Protein AF-0000000073425374 (afdb_homodimer)

Foldseek 3Di:
DPPPFDPQQDFDDQPDDDDDDDDPPDDDDALDDQADPVGFGADAPPNDDPRSLCSRCLVSQFEEEEEEEQEPPSLVLQAQAQVQCQVAPAPNHAYEYEYEYQCPVSRDDDDHDPNYYYDYDYDDPDPDPLVVLQCPLVVLLVCLSVPVSHPGFKYKYAYSNKGFDHHDHCSQEAAKEFEAAPVPQPHDPVPPLAFPDPQALLHDHDPDADGQTDPRIIMYTSVSSSVLSVQLSVRSVSCVVVVHAGPVGSSSSNRSSCSVVPTSHYYYCLAEDEPVDDDDVSRPHRTMYD/DPPPFDPQQDFDDQDDDDDDDDDPPDDDPALDDQADPVGFGADAPPNDDPRSLCRRCLVSQFEEEEEEEQEDPSLVLQAQAQVQCQVAEAPNHAYEYEYEYQCPVSRDDDDHDPNYYYDYDYDDPDPDPLVVLQCPLVVLLVCLSVPVSHPGFKYKYAYSNKGFDHHDHCSQEAAKEFEAAPVPQPHDPVPPLAFPDPQALLHDHDPDADGQTDPRIIMYTSVSSSVLSVQLSVRSVSCVVVVHAGPVGSSSSNRSSCSVVPTSHYYYCLAEDEPVDDDDVSRPHRTMYD

Radius of gyration: 24.98 Å; Cα contacts (8 Å, |Δi|>4): 1187; chains: 2; bounding box: 55×75×57 Å

Nearest PDB structures (foldseek):
  5m79-assembly1_A  TM=9.878E-01  e=2.358E-41  Homo sapiens
  5bxc-assembly1_A  TM=9.876E-01  e=9.201E-41  Homo sapiens
  2rj6-assembly1_A  TM=9.704E-01  e=1.959E-41  Homo sapiens
  2riz-assembly1_A  TM=9.776E-01  e=4.956E-41  Homo sapiens
  3i0h-assembly1_A-2  TM=9.818E-01  e=2.298E-39  Homo sapiens

Solvent-accessible surface area (backbone atoms only — not comparable to full-atom values): 31166 Å² total; per-residue (Å²): 130,87,75,80,56,72,71,83,75,70,87,52,75,34,67,94,61,85,52,82,62,66,54,43,65,51,68,66,92,50,58,48,43,53,58,34,53,78,55,20,35,33,46,51,86,84,51,51,37,70,67,57,42,47,50,56,48,58,77,59,69,54,28,37,28,36,38,30,63,29,50,74,80,41,31,73,28,45,55,60,24,50,55,24,32,72,71,21,47,42,77,94,40,32,32,39,38,39,37,33,18,57,49,71,84,62,53,73,91,68,94,64,60,82,66,41,48,78,44,78,42,83,42,79,78,58,95,42,72,71,52,48,58,63,35,49,37,45,55,50,22,49,44,31,75,71,48,44,40,79,69,27,55,26,33,35,40,40,48,33,74,29,33,43,70,32,74,41,54,74,84,63,68,31,52,30,24,38,23,33,22,62,91,47,56,87,56,62,66,89,70,51,77,60,20,71,55,79,85,39,74,27,40,48,56,90,73,45,65,53,77,53,50,34,72,48,36,35,27,15,23,34,71,48,39,31,54,50,24,43,51,37,32,53,38,51,50,52,18,47,76,69,74,42,75,54,84,47,44,51,36,18,30,49,45,37,47,39,68,37,50,63,49,51,25,35,33,35,38,31,63,36,34,60,61,89,49,84,79,54,83,72,54,81,56,62,22,24,27,80,129,84,75,81,57,73,71,82,75,70,87,56,73,36,68,94,60,84,54,83,60,67,54,44,65,50,67,68,92,50,59,47,43,51,58,35,53,80,55,19,37,33,44,50,86,84,50,52,37,70,67,55,42,46,48,59,48,58,77,58,69,53,27,36,29,37,38,30,62,30,51,74,80,41,30,74,28,46,53,60,24,51,57,25,31,73,71,22,46,41,76,95,41,30,34,40,40,38,37,33,17,56,49,70,85,62,53,71,91,70,95,64,59,83,66,40,47,77,45,77,42,82,41,79,77,59,96,42,71,71,52,49,58,64,36,48,37,46,53,51,23,49,45,31,75,73,48,44,39,80,66,29,55,28,33,36,39,40,48,33,75,29,33,43,70,34,75,40,54,73,85,65,67,30,52,30,22,38,25,34,21,62,90,46,55,87,56,61,65,88,73,51,78,60,21,69,54,77,85,40,72,25,40,48,59,89,71,45,65,53,77,55,50,34,71,50,38,35,26,14,23,34,70,48,36,30,55,50,25,43,51,38,31,54,40,52,50,53,18,48,76,69,73,42,76,54,85,46,42,53,34,18,28,50,45,36,48,39,67,34,50,64,48,51,24,36,32,35,38,31,61,36,33,60,61,90,50,84,80,52,85,72,54,81,56,62,22,24,27,78

Structure (mmCIF, N/CA/C/O backbone):
data_AF-0000000073425374-model_v1
#
loop_
_entity.id
_entity.type
_entity.pdbx_description
1 polymer 'Globoside alpha-1,3-N-acetylgalactosaminyltransferase 1 isoform X2'
#
loop_
_atom_site.group_PDB
_atom_site.id
_atom_site.type_symbol
_atom_site.label_atom_id
_atom_site.label_alt_id
_atom_site.label_comp_id
_atom_site.label_asym_id
_atom_site.label_entity_id
_atom_site.label_seq_id
_atom_site.pdbx_PDB_ins_code
_atom_site.Cartn_x
_atom_site.Cartn_y
_atom_site.Cartn_z
_atom_site.occupancy
_atom_site.B_iso_or_equiv
_atom_site.auth_seq_id
_atom_site.auth_comp_id
_atom_site.auth_asym_id
_atom_site.auth_atom_id
_atom_site.pdbx_PDB_model_num
ATOM 1 N N . MET A 1 1 ? 5.234 -0.217 -25.969 1 27.92 1 MET A N 1
ATOM 2 C CA . MET A 1 1 ? 3.922 0.383 -26.203 1 27.92 1 MET A CA 1
ATOM 3 C C . MET A 1 1 ? 3.18 0.584 -24.891 1 27.92 1 MET A C 1
ATOM 5 O O . MET A 1 1 ? 3.109 -0.33 -24.062 1 27.92 1 MET A O 1
ATOM 9 N N . GLN A 1 2 ? 2.975 1.784 -24.516 1 36.81 2 GLN A N 1
ATOM 10 C CA . GLN A 1 2 ? 2.275 2.176 -23.297 1 36.81 2 GLN A CA 1
ATOM 11 C C . GLN A 1 2 ? 0.836 1.665 -23.297 1 36.81 2 GLN A C 1
ATOM 13 O O . GLN A 1 2 ? 0.041 2.041 -24.156 1 36.81 2 GLN A O 1
ATOM 18 N N . LEU A 1 3 ? 0.591 0.395 -22.812 1 41.5 3 LEU A N 1
ATOM 19 C CA . LEU A 1 3 ? -0.744 -0.193 -22.797 1 41.5 3 LEU A CA 1
ATOM 20 C C . LEU A 1 3 ? -1.733 0.719 -22.078 1 41.5 3 LEU A C 1
ATOM 22 O O . LEU A 1 3 ? -1.382 1.37 -21.094 1 41.5 3 LEU A O 1
ATOM 26 N N . GLN A 1 4 ? -2.641 1.246 -22.75 1 43.94 4 GLN A N 1
ATOM 27 C CA . GLN A 1 4 ? -3.74 1.979 -22.141 1 43.94 4 GLN A CA 1
ATOM 28 C C . GLN A 1 4 ? -4.547 1.077 -21.203 1 43.94 4 GLN A C 1
ATOM 30 O O . GLN A 1 4 ? -5.094 0.061 -21.641 1 43.94 4 GLN A O 1
ATOM 35 N N . TYR A 1 5 ? -4.219 1.059 -19.984 1 43.03 5 TYR A N 1
ATOM 36 C CA . TYR A 1 5 ? -4.922 0.247 -19 1 43.03 5 TYR A CA 1
ATOM 37 C C . TYR A 1 5 ? -6.238 0.899 -18.594 1 43.03 5 TYR A C 1
ATOM 39 O O . TYR A 1 5 ? -6.41 2.109 -18.75 1 43.03 5 TYR A O 1
ATOM 47 N N . LYS A 1 6 ? -7.238 0.134 -18.281 1 46.06 6 LYS A N 1
ATOM 48 C CA . LYS A 1 6 ? -8.484 0.626 -17.703 1 46.06 6 LYS A CA 1
ATOM 49 C C . LYS A 1 6 ? -8.219 1.54 -16.516 1 46.06 6 LYS A C 1
ATOM 51 O O . LYS A 1 6 ? -7.27 1.314 -15.758 1 46.06 6 LYS A O 1
ATOM 56 N N . GLY A 1 7 ? -8.328 2.805 -16.75 1 43.22 7 GLY A N 1
ATOM 57 C CA . GLY A 1 7 ? -8.156 3.783 -15.688 1 43.22 7 GLY A CA 1
ATOM 58 C C . GLY A 1 7 ? -8.508 3.242 -14.312 1 43.22 7 GLY A C 1
ATOM 59 O O . GLY A 1 7 ? -9.188 2.219 -14.195 1 43.22 7 GLY A O 1
ATOM 60 N N . GLU A 1 8 ? -7.836 3.598 -13.289 1 49.31 8 GLU A N 1
ATOM 61 C CA . GLU A 1 8 ? -8.141 3.256 -11.906 1 49.31 8 GLU A CA 1
ATOM 62 C C . GLU A 1 8 ? -9.578 3.617 -11.555 1 49.31 8 GLU A C 1
ATOM 64 O O . GLU A 1 8 ? -10.07 4.68 -11.938 1 49.31 8 GLU A O 1
ATOM 69 N N . LYS A 1 9 ? -10.383 2.627 -11.125 1 53.59 9 LYS A N 1
ATOM 70 C CA . LYS A 1 9 ? -11.742 2.906 -10.664 1 53.59 9 LYS A CA 1
ATOM 71 C C . LYS A 1 9 ? -11.719 3.773 -9.406 1 53.59 9 LYS A C 1
ATOM 73 O O . LYS A 1 9 ? -10.961 3.51 -8.477 1 53.59 9 LYS A O 1
ATOM 78 N N . PRO A 1 10 ? -12.492 4.832 -9.531 1 49.34 10 PRO A N 1
ATOM 79 C CA . PRO A 1 10 ? -12.5 5.738 -8.383 1 49.34 10 PRO A CA 1
ATOM 80 C C . PRO A 1 10 ? -12.992 5.062 -7.102 1 49.34 10 PRO A C 1
ATOM 82 O O . PRO A 1 10 ? -13.789 4.125 -7.164 1 49.34 10 PRO A O 1
ATOM 85 N N . PHE A 1 11 ? -12.352 5.352 -5.996 1 48.72 11 PHE A N 1
ATOM 86 C CA . PHE A 1 11 ? -12.789 4.887 -4.684 1 48.72 11 PHE A CA 1
ATOM 87 C C . PHE A 1 11 ? -14.258 5.219 -4.449 1 48.72 11 PHE A C 1
ATOM 89 O O . PHE A 1 11 ? -14.695 6.34 -4.719 1 48.72 11 PHE A O 1
ATOM 96 N N . GLN A 1 12 ? -15.141 4.273 -4.402 1 51.75 12 GLN A N 1
ATOM 97 C CA . GLN A 1 12 ? -16.516 4.5 -3.98 1 51.75 12 GLN A CA 1
ATOM 98 C C . GLN A 1 12 ? -16.641 4.457 -2.461 1 51.75 12 GLN A C 1
ATOM 100 O O . GLN A 1 12 ? -15.922 3.719 -1.793 1 51.75 12 GLN A O 1
ATOM 105 N N . PRO A 1 13 ? -17.375 5.434 -1.878 1 52.19 13 PRO A N 1
ATOM 106 C CA . PRO A 1 13 ? -17.547 5.523 -0.426 1 52.19 13 PRO A CA 1
ATOM 107 C C . PRO A 1 13 ? -17.969 4.195 0.202 1 52.19 13 PRO A C 1
ATOM 109 O O . PRO A 1 13 ? -18.766 3.457 -0.379 1 52.19 13 PRO A O 1
ATOM 112 N N . VAL A 1 14 ? -17.125 3.713 1.145 1 55.47 14 VAL A N 1
ATOM 113 C CA . VAL A 1 14 ? -17.391 2.514 1.931 1 55.47 14 VAL A CA 1
ATOM 114 C C . VAL A 1 14 ? -18.688 2.703 2.715 1 55.47 14 VAL A C 1
ATOM 116 O O . VAL A 1 14 ? -18.922 3.762 3.303 1 55.47 14 VAL A O 1
ATOM 119 N N . THR A 1 15 ? -19.734 1.859 2.408 1 55.59 15 THR A N 1
ATOM 120 C CA . THR A 1 15 ? -20.875 1.778 3.305 1 55.59 15 THR A CA 1
ATOM 121 C C . THR A 1 15 ? -20.422 1.58 4.746 1 55.59 15 THR A C 1
ATOM 123 O O . THR A 1 15 ? -19.281 1.175 4.996 1 55.59 15 THR A O 1
ATOM 126 N N . ARG A 1 16 ? -21.328 1.812 5.672 1 64.19 16 ARG A N 1
ATOM 127 C CA . ARG A 1 16 ? -21.156 1.684 7.113 1 64.19 16 ARG A CA 1
ATOM 128 C C . ARG A 1 16 ? -20.672 0.284 7.484 1 64.19 16 ARG A C 1
ATOM 130 O O . ARG A 1 16 ? -21.297 -0.711 7.109 1 64.19 16 ARG A O 1
ATOM 137 N N . SER A 1 17 ? -19.359 0.148 7.754 1 65.31 17 SER A N 1
ATOM 138 C CA . SER A 1 17 ? -18.859 -1.144 8.211 1 65.31 17 SER A CA 1
ATOM 139 C C . SER A 1 17 ? -18.609 -1.141 9.719 1 65.31 17 SER A C 1
ATOM 141 O O . SER A 1 17 ? -18.016 -0.207 10.25 1 65.31 17 SER A O 1
ATOM 143 N N . LEU A 1 18 ? -19.359 -2.088 10.328 1 81.69 18 LEU A N 1
ATOM 144 C CA . LEU A 1 18 ? -19.141 -2.268 11.758 1 81.69 18 LEU A CA 1
ATOM 145 C C . LEU A 1 18 ? -18 -3.264 12.008 1 81.69 18 LEU A C 1
ATOM 147 O O . LEU A 1 18 ? -18.094 -4.426 11.609 1 81.69 18 LEU A O 1
ATOM 151 N N . TYR A 1 19 ? -16.844 -2.834 12.203 1 87.81 19 TYR A N 1
ATOM 152 C CA . TYR A 1 19 ? -15.719 -3.662 12.602 1 87.81 19 TYR A CA 1
ATOM 153 C C . TYR A 1 19 ? -15.125 -3.182 13.922 1 87.81 19 TYR A C 1
ATOM 155 O O . TYR A 1 19 ? -15.391 -2.057 14.359 1 87.81 19 TYR A O 1
ATOM 163 N N . PRO A 1 20 ? -14.453 -4.129 14.602 1 91.75 20 PRO A N 1
ATOM 164 C CA . PRO A 1 20 ? -13.859 -3.705 15.867 1 91.75 20 PRO A CA 1
ATOM 165 C C . PRO A 1 20 ? -12.875 -2.549 15.703 1 91.75 20 PRO A C 1
ATOM 167 O O . PRO A 1 20 ? -12.141 -2.492 14.711 1 91.75 20 PRO A O 1
ATOM 170 N N . GLN A 1 21 ? -12.875 -1.656 16.625 1 93.88 21 GLN A N 1
ATOM 171 C CA . GLN A 1 21 ? -11.922 -0.554 16.625 1 93.88 21 GLN A CA 1
ATOM 172 C C . GLN A 1 21 ? -10.492 -1.069 16.719 1 93.88 21 GLN A C 1
ATOM 174 O O . GLN A 1 21 ? -10.164 -1.855 17.609 1 93.88 21 GLN A O 1
ATOM 179 N N . PRO A 1 22 ? -9.672 -0.69 15.781 1 94.19 22 PRO A N 1
ATOM 180 C CA . PRO A 1 22 ? -8.25 -1.021 15.953 1 94.19 22 PRO A CA 1
ATOM 181 C C . PRO A 1 22 ? -7.617 -0.289 17.141 1 94.19 22 PRO A C 1
ATOM 183 O O . PRO A 1 22 ? -7.934 0.877 17.391 1 94.19 22 PRO A O 1
ATOM 186 N N . LYS A 1 23 ? -6.82 -0.979 17.859 1 94.12 23 LYS A N 1
ATOM 187 C CA . LYS A 1 23 ? -6.145 -0.433 19.031 1 94.12 23 LYS A CA 1
ATOM 188 C C . LYS A 1 23 ? -4.641 -0.338 18.812 1 94.12 23 LYS A C 1
ATOM 190 O O . LYS A 1 23 ? -3.953 -1.358 18.734 1 94.12 23 LYS A O 1
ATOM 195 N N . LEU A 1 24 ? -4.137 0.83 18.812 1 95.69 24 LEU A N 1
ATOM 196 C CA . LEU A 1 24 ? -2.742 1.08 18.469 1 95.69 24 LEU A CA 1
ATOM 197 C C . LEU A 1 24 ? -1.809 0.429 19.484 1 95.69 24 LEU A C 1
ATOM 199 O O . LEU A 1 24 ? -0.749 -0.084 19.125 1 95.69 24 LEU A O 1
ATOM 203 N N . LEU A 1 25 ? -2.23 0.333 20.703 1 93.88 25 LEU A N 1
ATOM 204 C CA . LEU A 1 25 ? -1.334 -0.086 21.781 1 93.88 25 LEU A CA 1
ATOM 205 C C . LEU A 1 25 ? -1.557 -1.553 22.141 1 93.88 25 LEU A C 1
ATOM 207 O O . LEU A 1 25 ? -0.907 -2.084 23.031 1 93.88 25 LEU A O 1
ATOM 211 N N . GLU A 1 26 ? -2.449 -2.127 21.531 1 84.19 26 GLU A N 1
ATOM 212 C CA . GLU A 1 26 ? -2.701 -3.533 21.828 1 84.19 26 GLU A CA 1
ATOM 213 C C . GLU A 1 26 ? -1.72 -4.441 21.094 1 84.19 26 GLU A C 1
ATOM 215 O O . GLU A 1 26 ? -1.504 -4.281 19.891 1 84.19 26 GLU A O 1
ATOM 220 N N . GLN A 1 27 ? -1.112 -5.191 21.938 1 70.88 27 GLN A N 1
ATOM 221 C CA . GLN A 1 27 ? -0.15 -6.152 21.422 1 70.88 27 GLN A CA 1
ATOM 222 C C . GLN A 1 27 ? -0.844 -7.441 20.984 1 70.88 27 GLN A C 1
ATOM 224 O O . GLN A 1 27 ? -1.687 -7.977 21.703 1 70.88 27 GLN A O 1
ATOM 229 N N . ARG A 1 28 ? -0.836 -7.578 19.75 1 66.88 28 ARG A N 1
ATOM 230 C CA . ARG A 1 28 ? -1.318 -8.891 19.328 1 66.88 28 ARG A CA 1
ATOM 231 C C . ARG A 1 28 ? -0.157 -9.836 19.047 1 66.88 28 ARG A C 1
ATOM 233 O O . ARG A 1 28 ? 0.792 -9.484 18.359 1 66.88 28 ARG A O 1
ATOM 240 N N . PRO A 1 29 ? -0.111 -10.875 19.906 1 67.19 29 PRO A N 1
ATOM 241 C CA . PRO A 1 29 ? 0.931 -11.836 19.547 1 67.19 29 PRO A CA 1
ATOM 242 C C . PRO A 1 29 ? 0.841 -12.281 18.078 1 67.19 29 PRO A C 1
ATOM 244 O O . PRO A 1 29 ? -0.24 -12.641 17.609 1 67.19 29 PRO A O 1
ATOM 247 N N . ALA A 1 30 ? 1.817 -11.789 17.344 1 72.81 30 ALA A N 1
ATOM 248 C CA . ALA A 1 30 ? 1.811 -12.258 15.961 1 72.81 30 ALA A CA 1
ATOM 249 C C . ALA A 1 30 ? 2.865 -13.336 15.734 1 72.81 30 ALA A C 1
ATOM 251 O O . ALA A 1 30 ? 4.012 -13.188 16.156 1 72.81 30 ALA A O 1
ATOM 252 N N . GLU A 1 31 ? 2.369 -14.469 15.266 1 82.81 31 GLU A N 1
ATOM 253 C CA . GLU A 1 31 ? 3.279 -15.57 14.977 1 82.81 31 GLU A CA 1
ATOM 254 C C . GLU A 1 31 ? 4.086 -15.305 13.703 1 82.81 31 GLU A C 1
ATOM 256 O O . GLU A 1 31 ? 5.188 -15.828 13.547 1 82.81 31 GLU A O 1
ATOM 261 N N . LEU A 1 32 ? 3.547 -14.562 12.891 1 92.38 32 LEU A N 1
ATOM 262 C CA . LEU A 1 32 ? 4.211 -14.211 11.641 1 92.38 32 LEU A CA 1
ATOM 263 C C . LEU A 1 32 ? 4.477 -12.711 11.562 1 92.38 32 LEU A C 1
ATOM 265 O O . LEU A 1 32 ? 3.691 -11.914 12.078 1 92.38 32 LEU A O 1
ATOM 269 N N . LEU A 1 33 ? 5.609 -12.391 11.016 1 93.38 33 LEU A N 1
ATOM 270 C CA . LEU A 1 33 ? 5.879 -10.992 10.68 1 93.38 33 LEU A CA 1
ATOM 271 C C . LEU A 1 33 ? 4.734 -10.398 9.867 1 93.38 33 LEU A C 1
ATOM 273 O O . LEU A 1 33 ? 4.234 -11.031 8.938 1 93.38 33 LEU A O 1
ATOM 277 N N . ALA A 1 34 ? 4.234 -9.195 10.219 1 93.31 34 ALA A N 1
ATOM 278 C CA . ALA A 1 34 ? 3.062 -8.625 9.562 1 93.31 34 ALA A CA 1
ATOM 279 C C . ALA A 1 34 ? 3.465 -7.574 8.539 1 93.31 34 ALA A C 1
ATOM 281 O O . ALA A 1 34 ? 2.666 -7.199 7.676 1 93.31 34 ALA A O 1
ATOM 282 N N . LEU A 1 35 ? 4.656 -7.07 8.656 1 95.38 35 LEU A N 1
ATOM 283 C CA . LEU A 1 35 ? 5.094 -5.941 7.844 1 95.38 35 LEU A CA 1
ATOM 284 C C . LEU A 1 35 ? 6.527 -6.145 7.363 1 95.38 35 LEU A C 1
ATOM 286 O O . LEU A 1 35 ? 7.395 -6.539 8.141 1 95.38 35 LEU A O 1
ATOM 290 N N . THR A 1 36 ? 6.766 -5.949 6.102 1 96.88 36 THR A N 1
ATOM 291 C CA . THR A 1 36 ? 8.109 -6.035 5.551 1 96.88 36 THR A CA 1
ATOM 292 C C . THR A 1 36 ? 8.922 -4.785 5.887 1 96.88 36 THR A C 1
ATOM 294 O O . THR A 1 36 ? 8.352 -3.748 6.23 1 96.88 36 THR A O 1
ATOM 297 N N . PRO A 1 37 ? 10.211 -4.867 5.715 1 95.62 37 PRO A N 1
ATOM 298 C CA . PRO A 1 37 ? 11.039 -3.684 5.969 1 95.62 37 PRO A CA 1
ATOM 299 C C . PRO A 1 37 ? 10.789 -2.561 4.965 1 95.62 37 PRO A C 1
ATOM 301 O O . PRO A 1 37 ? 11.211 -1.424 5.184 1 95.62 37 PRO A O 1
ATOM 304 N N . TRP A 1 38 ? 10.125 -2.84 3.854 1 97 38 TRP A N 1
ATOM 305 C CA . TRP A 1 38 ? 9.773 -1.799 2.893 1 97 38 TRP A CA 1
ATOM 306 C C . TRP A 1 38 ? 8.297 -1.427 3.002 1 97 38 TRP A C 1
ATOM 308 O O . TRP A 1 38 ? 7.746 -0.792 2.104 1 97 38 TRP A O 1
ATOM 318 N N . LEU A 1 39 ? 7.598 -1.887 4.027 1 97.62 39 LEU A N 1
ATOM 319 C CA . LEU A 1 39 ? 6.273 -1.457 4.469 1 97.62 39 LEU A CA 1
ATOM 320 C C . LEU A 1 39 ? 5.184 -2.066 3.59 1 97.62 39 LEU A C 1
ATOM 322 O O . LEU A 1 39 ? 4.113 -1.48 3.432 1 97.62 39 LEU A O 1
ATOM 326 N N . ALA A 1 40 ? 5.449 -3.203 2.977 1 98.06 40 ALA A N 1
ATOM 327 C CA . ALA A 1 40 ? 4.402 -4.027 2.381 1 98.06 40 ALA A CA 1
ATOM 328 C C . ALA A 1 40 ? 3.799 -4.98 3.41 1 98.06 40 ALA A C 1
ATOM 330 O O . ALA A 1 40 ? 4.527 -5.609 4.184 1 98.06 40 ALA A O 1
ATOM 331 N N . PRO A 1 41 ? 2.514 -5.078 3.484 1 98.06 41 PRO A N 1
ATOM 332 C CA . PRO A 1 41 ? 1.917 -6.047 4.406 1 98.06 41 PRO A CA 1
ATOM 333 C C . PRO A 1 41 ? 2.248 -7.492 4.035 1 98.06 41 PRO A C 1
ATOM 335 O O . PRO A 1 41 ? 2.377 -7.816 2.854 1 98.06 41 PRO A O 1
ATOM 338 N N . ILE A 1 42 ? 2.453 -8.25 5.027 1 97.69 42 ILE A N 1
ATOM 339 C CA . ILE A 1 42 ? 2.459 -9.703 4.883 1 97.69 42 ILE A CA 1
ATOM 340 C C . ILE A 1 42 ? 1.097 -10.266 5.277 1 97.69 42 ILE A C 1
ATOM 342 O O . ILE A 1 42 ? 0.703 -10.188 6.445 1 97.69 42 ILE A O 1
ATOM 346 N N . VAL A 1 43 ? 0.407 -10.836 4.367 1 98.19 43 VAL A N 1
ATOM 347 C CA . VAL A 1 43 ? -0.985 -11.242 4.535 1 98.19 43 VAL A CA 1
ATOM 348 C C . VAL A 1 43 ? -1.047 -12.664 5.094 1 98.19 43 VAL A C 1
ATOM 350 O O . VAL A 1 43 ? -0.494 -13.594 4.504 1 98.19 43 VAL A O 1
ATOM 353 N N . SER A 1 44 ? -1.636 -12.828 6.211 1 96.69 44 SER A N 1
ATOM 354 C CA . SER A 1 44 ? -1.91 -14.109 6.859 1 96.69 44 SER A CA 1
ATOM 355 C C . SER A 1 44 ? -3.18 -14.039 7.703 1 96.69 44 SER A C 1
ATOM 357 O O . SER A 1 44 ? -3.74 -12.961 7.906 1 96.69 44 SER A O 1
ATOM 359 N N . GLU A 1 45 ? -3.678 -15.18 8.094 1 95.94 45 GLU A N 1
ATOM 360 C CA . GLU A 1 45 ? -4.875 -15.227 8.93 1 95.94 45 GLU A CA 1
ATOM 361 C C . GLU A 1 45 ? -4.711 -14.367 10.18 1 95.94 45 GLU A C 1
ATOM 363 O O . GLU A 1 45 ? -3.709 -14.477 10.891 1 95.94 45 GLU A O 1
ATOM 368 N N . GLY A 1 46 ? -5.66 -13.477 10.367 1 92.69 46 GLY A N 1
ATOM 369 C CA . GLY A 1 46 ? -5.66 -12.656 11.57 1 92.69 46 GLY A CA 1
ATOM 370 C C . GLY A 1 46 ? -5.086 -11.273 11.352 1 92.69 46 GLY A C 1
ATOM 371 O O . GLY A 1 46 ? -5.145 -10.422 12.242 1 92.69 46 GLY A O 1
ATOM 372 N N . THR A 1 47 ? -4.547 -11.023 10.156 1 94.62 47 THR A N 1
ATOM 373 C CA . THR A 1 47 ? -3.891 -9.742 9.93 1 94.62 47 THR A CA 1
ATOM 374 C C . THR A 1 47 ? -4.859 -8.734 9.305 1 94.62 47 THR A C 1
ATOM 376 O O . THR A 1 47 ? -4.516 -7.566 9.117 1 94.62 47 THR A O 1
ATOM 379 N N . PHE A 1 48 ? -6.035 -9.156 8.953 1 96 48 PHE A N 1
ATOM 380 C CA . PHE A 1 48 ? -7 -8.289 8.289 1 96 48 PHE A CA 1
ATOM 381 C C . PHE A 1 48 ? -8.422 -8.625 8.727 1 96 48 PHE A C 1
ATOM 383 O O . PHE A 1 48 ? -8.648 -9.641 9.383 1 96 48 PHE A O 1
ATOM 390 N N . ASN A 1 49 ? -9.32 -7.734 8.461 1 95.56 49 ASN A N 1
ATOM 391 C CA . ASN A 1 49 ? -10.75 -7.969 8.656 1 95.56 49 ASN A CA 1
ATOM 392 C C . ASN A 1 49 ? -11.453 -8.258 7.332 1 95.56 49 ASN A C 1
ATOM 394 O O . ASN A 1 49 ? -11.633 -7.359 6.512 1 95.56 49 ASN A O 1
ATOM 398 N N . PRO A 1 50 ? -11.844 -9.508 7.133 1 94.25 50 PRO A N 1
ATOM 399 C CA . PRO A 1 50 ? -12.406 -9.883 5.832 1 94.25 50 PRO A CA 1
ATOM 400 C C . PRO A 1 50 ? -13.672 -9.102 5.492 1 94.25 50 PRO A C 1
ATOM 402 O O . PRO A 1 50 ? -13.891 -8.75 4.328 1 94.25 50 PRO A O 1
ATOM 405 N N . GLU A 1 51 ? -14.5 -8.812 6.461 1 91.81 51 GLU A N 1
ATOM 406 C CA . GLU A 1 51 ? -15.727 -8.07 6.215 1 91.81 51 GLU A CA 1
ATOM 407 C C . GLU A 1 51 ? -15.438 -6.641 5.785 1 91.81 51 GLU A C 1
ATOM 409 O O . GLU A 1 51 ? -16.078 -6.121 4.863 1 91.81 51 GLU A O 1
ATOM 414 N N . LEU A 1 52 ? -14.516 -6.07 6.508 1 93.94 52 LEU A N 1
ATOM 415 C CA . LEU A 1 52 ? -14.117 -4.711 6.164 1 93.94 52 LEU A CA 1
ATOM 416 C C . LEU A 1 52 ? -13.586 -4.645 4.738 1 93.94 52 LEU A C 1
ATOM 418 O O . LEU A 1 52 ? -13.977 -3.764 3.963 1 93.94 52 LEU A O 1
ATOM 422 N N . LEU A 1 53 ? -12.711 -5.586 4.383 1 95.5 53 LEU A N 1
ATOM 423 C CA . LEU A 1 53 ? -12.117 -5.602 3.049 1 95.5 53 LEU A CA 1
ATOM 424 C C . LEU A 1 53 ? -13.188 -5.844 1.988 1 95.5 53 LEU A C 1
ATOM 426 O O . LEU A 1 53 ? -13.141 -5.25 0.907 1 95.5 53 LEU A O 1
ATOM 430 N N . HIS A 1 54 ? -14.102 -6.711 2.32 1 91.25 54 HIS A N 1
ATOM 431 C CA . HIS A 1 54 ? -15.203 -6.922 1.396 1 91.25 54 HIS A CA 1
ATOM 432 C C . HIS A 1 54 ? -15.977 -5.629 1.15 1 91.25 54 HIS A C 1
ATOM 434 O O . HIS A 1 54 ? -16.297 -5.301 0.006 1 91.25 54 HIS A O 1
ATOM 440 N N . HIS A 1 55 ? -16.172 -4.875 2.18 1 89.31 55 HIS A N 1
ATOM 441 C CA . HIS A 1 55 ? -16.906 -3.619 2.082 1 89.31 55 HIS A CA 1
ATOM 442 C C . HIS A 1 55 ? -16.125 -2.592 1.262 1 89.31 55 HIS A C 1
ATOM 444 O O . HIS A 1 55 ? -16.719 -1.793 0.537 1 89.31 55 HIS A O 1
ATOM 450 N N . ILE A 1 56 ? -14.898 -2.633 1.382 1 92.06 56 ILE A N 1
ATOM 451 C CA . ILE A 1 56 ? -14.039 -1.67 0.7 1 92.06 56 ILE A CA 1
ATOM 452 C C . ILE A 1 56 ? -13.969 -2.006 -0.788 1 92.06 56 ILE A C 1
ATOM 454 O O . ILE A 1 56 ? -14.062 -1.115 -1.637 1 92.06 56 ILE A O 1
ATOM 458 N N . TYR A 1 57 ? -13.93 -3.268 -1.151 1 93.5 57 TYR A N 1
ATOM 459 C CA . TYR A 1 57 ? -13.562 -3.635 -2.516 1 93.5 57 TYR A CA 1
ATOM 460 C C . TYR A 1 57 ? -14.797 -3.984 -3.334 1 93.5 57 TYR A C 1
ATOM 462 O O . TYR A 1 57 ? -14.781 -3.893 -4.562 1 93.5 57 TYR A O 1
ATOM 470 N N . GLN A 1 58 ? -15.828 -4.402 -2.717 1 89.62 58 GLN A N 1
ATOM 471 C CA . GLN A 1 58 ? -17 -4.879 -3.43 1 89.62 58 GLN A CA 1
ATOM 472 C C . GLN A 1 58 ? -17.562 -3.797 -4.352 1 89.62 58 GLN A C 1
ATOM 474 O O . GLN A 1 58 ? -17.875 -4.066 -5.512 1 89.62 58 GLN A O 1
ATOM 479 N N . PRO A 1 59 ? -17.594 -2.512 -3.881 1 88.19 59 PRO A N 1
ATOM 480 C CA . PRO A 1 59 ? -18.172 -1.475 -4.734 1 88.19 59 PRO A CA 1
ATOM 481 C C . PRO A 1 59 ? -17.328 -1.185 -5.973 1 88.19 59 PRO A C 1
ATOM 483 O O . PRO A 1 59 ? -17.812 -0.54 -6.91 1 88.19 59 PRO A O 1
ATOM 486 N N . LEU A 1 60 ? -16.125 -1.628 -6.012 1 91.06 60 LEU A N 1
ATOM 487 C CA . LEU A 1 60 ? -15.219 -1.321 -7.113 1 91.06 60 LEU A CA 1
ATOM 488 C C . LEU A 1 60 ? -15.516 -2.205 -8.32 1 91.06 60 LEU A C 1
ATOM 490 O O . LEU A 1 60 ? -15.023 -1.942 -9.422 1 91.06 60 LEU A O 1
ATOM 494 N N . ASN A 1 61 ? -16.312 -3.25 -8.156 1 91.94 61 ASN A N 1
ATOM 495 C CA . ASN A 1 61 ? -16.703 -4.137 -9.25 1 91.94 61 ASN A CA 1
ATOM 496 C C . ASN A 1 61 ? -15.492 -4.602 -10.055 1 91.94 61 ASN A C 1
ATOM 498 O O . ASN A 1 61 ? -15.484 -4.488 -11.281 1 91.94 61 ASN A O 1
ATOM 502 N N . LEU A 1 62 ? -14.547 -5.102 -9.367 1 96.38 62 LEU A N 1
ATOM 503 C CA . LEU A 1 62 ? -13.281 -5.516 -9.961 1 96.38 62 LEU A CA 1
ATOM 504 C C . LEU A 1 62 ? -13.438 -6.828 -10.719 1 96.38 62 LEU A C 1
ATOM 506 O O . LEU A 1 62 ? -14.305 -7.641 -10.391 1 96.38 62 LEU A O 1
ATOM 510 N N . THR A 1 63 ? -12.688 -7.012 -11.75 1 98.38 63 THR A N 1
ATOM 511 C CA . THR A 1 63 ? -12.516 -8.281 -12.438 1 98.38 63 THR A CA 1
ATOM 512 C C . THR A 1 63 ? -11.117 -8.836 -12.211 1 98.38 63 THR A C 1
ATOM 514 O O . THR A 1 63 ? -10.117 -8.156 -12.477 1 98.38 63 THR A O 1
ATOM 517 N N . ILE A 1 64 ? -11.062 -10.039 -11.742 1 98.75 64 ILE A N 1
ATOM 518 C CA . ILE A 1 64 ? -9.789 -10.672 -11.422 1 98.75 64 ILE A CA 1
ATOM 519 C C . ILE A 1 64 ? -9.484 -11.773 -12.438 1 98.75 64 ILE A C 1
ATOM 521 O O . ILE A 1 64 ? -10.32 -12.656 -12.664 1 98.75 64 ILE A O 1
ATOM 525 N N . GLY A 1 65 ? -8.352 -11.68 -13.07 1 98.88 65 GLY A N 1
ATOM 526 C CA . GLY A 1 65 ? -7.891 -12.742 -13.953 1 98.88 65 GLY A CA 1
ATOM 527 C C . GLY A 1 65 ? -7.09 -13.805 -13.227 1 98.88 65 GLY A C 1
ATOM 528 O O . GLY A 1 65 ? -6.387 -13.508 -12.258 1 98.88 65 GLY A O 1
ATOM 529 N N . VAL A 1 66 ? -7.168 -15.016 -13.672 1 98.88 66 VAL A N 1
ATOM 530 C CA . VAL A 1 66 ? -6.348 -16.125 -13.203 1 98.88 66 VAL A CA 1
ATOM 531 C C . VAL A 1 66 ? -5.734 -16.859 -14.391 1 98.88 66 VAL A C 1
ATOM 533 O O . VAL A 1 66 ? -6.445 -17.266 -15.312 1 98.88 66 VAL A O 1
ATOM 536 N N . THR A 1 67 ? -4.438 -17 -14.375 1 98.5 67 THR A N 1
ATOM 537 C CA . THR A 1 67 ? -3.775 -17.797 -15.406 1 98.5 67 THR A CA 1
ATOM 538 C C . THR A 1 67 ? -3.264 -19.109 -14.828 1 98.5 67 THR A C 1
ATOM 540 O O . THR A 1 67 ? -2.705 -19.141 -13.727 1 98.5 67 THR A O 1
ATOM 543 N N . VAL A 1 68 ? -3.467 -20.172 -15.547 1 97.75 68 VAL A N 1
ATOM 544 C CA . VAL A 1 68 ? -2.867 -21.469 -15.234 1 97.75 68 VAL A CA 1
ATOM 545 C C . VAL A 1 68 ? -2.41 -22.156 -16.516 1 97.75 68 VAL A C 1
ATOM 547 O O . VAL A 1 68 ? -2.959 -21.906 -17.594 1 97.75 68 VAL A O 1
ATOM 550 N N . PHE A 1 69 ? -1.38 -23 -16.344 1 96.25 69 PHE A N 1
ATOM 551 C CA . PHE A 1 69 ? -0.858 -23.781 -17.453 1 96.25 69 PHE A CA 1
ATOM 552 C C . PHE A 1 69 ? -1.224 -25.25 -17.297 1 96.25 69 PHE A C 1
ATOM 554 O O . PHE A 1 69 ? -0.781 -25.906 -16.344 1 96.25 69 PHE A O 1
ATOM 561 N N . ALA A 1 70 ? -2.074 -25.719 -18.156 1 95.25 70 ALA A N 1
ATOM 562 C CA . ALA A 1 70 ? -2.48 -27.125 -18.188 1 95.25 70 ALA A CA 1
ATOM 563 C C . ALA A 1 70 ? -1.961 -27.812 -19.453 1 95.25 70 ALA A C 1
ATOM 565 O O . ALA A 1 70 ? -2.709 -28 -20.406 1 95.25 70 ALA A O 1
ATOM 566 N N . VAL A 1 71 ? -0.766 -28.219 -19.422 1 92.06 71 VAL A N 1
ATOM 567 C CA . VAL A 1 71 ? -0.115 -28.828 -20.562 1 92.06 71 VAL A CA 1
ATOM 568 C C . VAL A 1 71 ? 0.08 -30.312 -20.328 1 92.06 71 VAL A C 1
ATOM 570 O O . VAL A 1 71 ? 0.556 -30.719 -19.266 1 92.06 71 VAL A O 1
ATOM 573 N N . GLY A 1 72 ? -0.238 -31.109 -21.297 1 89.75 72 GLY A N 1
ATOM 574 C CA . GLY A 1 72 ? -0.104 -32.562 -21.156 1 89.75 72 GLY A CA 1
ATOM 575 C C . GLY A 1 72 ? -0.898 -33.125 -20 1 89.75 72 GLY A C 1
ATOM 576 O O . GLY A 1 72 ? -2.102 -32.875 -19.891 1 89.75 72 GLY A O 1
ATOM 577 N N . LYS A 1 73 ? -0.196 -33.812 -19.156 1 91.38 73 LYS A N 1
ATOM 578 C CA . LYS A 1 73 ? -0.853 -34.531 -18.047 1 91.38 73 LYS A CA 1
ATOM 579 C C . LYS A 1 73 ? -1.464 -33.531 -17.062 1 91.38 73 LYS A C 1
ATOM 581 O O . LYS A 1 73 ? -2.305 -33.906 -16.234 1 91.38 73 LYS A O 1
ATOM 586 N N . TYR A 1 74 ? -1.139 -32.344 -17.141 1 94 74 TYR A N 1
ATOM 587 C CA . TYR A 1 74 ? -1.601 -31.344 -16.172 1 94 74 TYR A CA 1
ATOM 588 C C . TYR A 1 74 ? -3.051 -30.953 -16.438 1 94 74 TYR A C 1
ATOM 590 O O . TYR A 1 74 ? -3.688 -30.312 -15.602 1 94 74 TYR A O 1
ATOM 598 N N . THR A 1 75 ? -3.576 -31.359 -17.578 1 95.44 75 THR A N 1
ATOM 599 C CA . THR A 1 75 ? -4.98 -31.094 -17.875 1 95.44 75 THR A CA 1
ATOM 600 C C . THR A 1 75 ? -5.879 -31.75 -16.812 1 95.44 75 THR A C 1
ATOM 602 O O . THR A 1 75 ? -6.98 -31.266 -16.547 1 95.44 75 THR A O 1
ATOM 605 N N . ARG A 1 76 ? -5.387 -32.812 -16.234 1 96.81 76 ARG A N 1
ATOM 606 C CA . ARG A 1 76 ? -6.188 -33.562 -15.266 1 96.81 76 ARG A CA 1
ATOM 607 C C . ARG A 1 76 ? -6.453 -32.719 -14.023 1 96.81 76 ARG A C 1
ATOM 609 O O . ARG A 1 76 ? -7.387 -33 -13.266 1 96.81 76 ARG A O 1
ATOM 616 N N . PHE A 1 77 ? -5.652 -31.688 -13.781 1 98 77 PHE A N 1
ATOM 617 C CA . PHE A 1 77 ? -5.746 -30.891 -12.555 1 98 77 PHE A CA 1
ATOM 618 C C . PHE A 1 77 ? -6.715 -29.734 -12.734 1 98 77 PHE A C 1
ATOM 620 O O . PHE A 1 77 ? -7.047 -29.031 -11.773 1 98 77 PHE A O 1
ATOM 627 N N . VAL A 1 78 ? -7.184 -29.516 -13.93 1 98.44 78 VAL A N 1
ATOM 628 C CA . VAL A 1 78 ? -7.996 -28.344 -14.234 1 98.44 78 VAL A CA 1
ATOM 629 C C . VAL A 1 78 ? -9.32 -28.422 -13.469 1 98.44 78 VAL A C 1
ATOM 631 O O . VAL A 1 78 ? -9.758 -27.438 -12.867 1 98.44 78 VAL A O 1
ATOM 634 N N . GLN A 1 79 ? -9.938 -29.547 -13.492 1 98.5 79 GLN A N 1
ATOM 635 C CA . GLN A 1 79 ? -11.25 -29.672 -12.867 1 98.5 79 GLN A CA 1
ATOM 636 C C . GLN A 1 79 ? -11.18 -29.406 -11.367 1 98.5 79 GLN A C 1
ATOM 638 O O . GLN A 1 79 ? -11.883 -28.547 -10.852 1 98.5 79 GLN A O 1
ATOM 643 N N . PRO A 1 80 ? -10.289 -30.156 -10.602 1 98.62 80 PRO A N 1
ATOM 644 C CA . PRO A 1 80 ? -10.219 -29.844 -9.172 1 98.62 80 PRO A CA 1
ATOM 645 C C . PRO A 1 80 ? -9.82 -28.391 -8.898 1 98.62 80 PRO A C 1
ATOM 647 O O . PRO A 1 80 ? -10.297 -27.781 -7.941 1 98.62 80 PRO A O 1
ATOM 650 N N . PHE A 1 81 ? -8.961 -27.859 -9.703 1 98.75 81 PHE A N 1
ATOM 651 C CA . PHE A 1 81 ? -8.547 -26.469 -9.555 1 98.75 81 PHE A CA 1
ATOM 652 C C . PHE A 1 81 ? -9.75 -25.531 -9.68 1 98.75 81 PHE A C 1
ATOM 654 O O . PHE A 1 81 ? -9.992 -24.719 -8.797 1 98.75 81 PHE A O 1
ATOM 661 N N . LEU A 1 82 ? -10.555 -25.672 -10.719 1 98.81 82 LEU A N 1
ATOM 662 C CA . LEU A 1 82 ? -11.688 -24.797 -10.977 1 98.81 82 LEU A CA 1
ATOM 663 C C . LEU A 1 82 ? -12.781 -24.984 -9.93 1 98.81 82 LEU A C 1
ATOM 665 O O . LEU A 1 82 ? -13.375 -24.016 -9.461 1 98.81 82 LEU A O 1
ATOM 669 N N . GLU A 1 83 ? -13.039 -26.234 -9.602 1 98.69 83 GLU A N 1
ATOM 670 C CA . GLU A 1 83 ? -14.07 -26.5 -8.602 1 98.69 83 GLU A CA 1
ATOM 671 C C . GLU A 1 83 ? -13.734 -25.859 -7.266 1 98.69 83 GLU A C 1
ATOM 673 O O . GLU A 1 83 ? -14.594 -25.25 -6.621 1 98.69 83 GLU A O 1
ATOM 678 N N . SER A 1 84 ? -12.469 -25.984 -6.848 1 98.75 84 SER A N 1
ATOM 679 C CA . SER A 1 84 ? -12.055 -25.359 -5.598 1 98.75 84 SER A CA 1
ATOM 680 C C . SER A 1 84 ? -12.039 -23.844 -5.715 1 98.75 84 SER A C 1
ATOM 682 O O . SER A 1 84 ? -12.359 -23.125 -4.758 1 98.75 84 SER A O 1
ATOM 684 N N . ALA A 1 85 ? -11.633 -23.281 -6.883 1 98.81 85 ALA A N 1
ATOM 685 C CA . ALA A 1 85 ? -11.656 -21.844 -7.105 1 98.81 85 ALA A CA 1
ATOM 686 C C . ALA A 1 85 ? -13.07 -21.281 -7.008 1 98.81 85 ALA A C 1
ATOM 688 O O . ALA A 1 85 ? -13.297 -20.25 -6.391 1 98.81 85 ALA A O 1
ATOM 689 N N . GLU A 1 86 ? -14.031 -22 -7.586 1 98.38 86 GLU A N 1
ATOM 690 C CA . GLU A 1 86 ? -15.422 -21.562 -7.551 1 98.38 86 GLU A CA 1
ATOM 691 C C . GLU A 1 86 ? -15.969 -21.562 -6.129 1 98.38 86 GLU A C 1
ATOM 693 O O . GLU A 1 86 ? -16.844 -20.75 -5.789 1 98.38 86 GLU A O 1
ATOM 698 N N . ARG A 1 87 ? -15.383 -22.344 -5.344 1 98.06 87 ARG A N 1
ATOM 699 C CA . ARG A 1 87 ? -15.852 -22.453 -3.967 1 98.06 87 ARG A CA 1
ATOM 700 C C . ARG A 1 87 ? -15.203 -21.391 -3.082 1 98.06 87 ARG A C 1
ATOM 702 O O . ARG A 1 87 ? -15.844 -20.859 -2.176 1 98.06 87 ARG A O 1
ATOM 709 N N . PHE A 1 88 ? -13.961 -21 -3.365 1 98.5 88 PHE A N 1
ATOM 710 C CA . PHE A 1 88 ? -13.242 -20.297 -2.316 1 98.5 88 PHE A CA 1
ATOM 711 C C . PHE A 1 88 ? -12.625 -19.016 -2.857 1 98.5 88 PHE A C 1
ATOM 713 O O . PHE A 1 88 ? -12.414 -18.047 -2.109 1 98.5 88 PHE A O 1
ATOM 720 N N . PHE A 1 89 ? -12.312 -18.969 -4.172 1 98.75 89 PHE A N 1
ATOM 721 C CA . PHE A 1 89 ? -11.484 -17.891 -4.715 1 98.75 89 PHE A CA 1
ATOM 722 C C . PHE A 1 89 ? -12.344 -16.703 -5.121 1 98.75 89 PHE A C 1
ATOM 724 O O . PHE A 1 89 ? -13.227 -16.828 -5.973 1 98.75 89 PHE A O 1
ATOM 731 N N . MET A 1 90 ? -12.109 -15.531 -4.48 1 97.81 90 MET A N 1
ATOM 732 C CA . MET A 1 90 ? -12.703 -14.258 -4.863 1 97.81 90 MET A CA 1
ATOM 733 C C . MET A 1 90 ? -14.219 -14.391 -5.016 1 97.81 90 MET A C 1
ATOM 735 O O . MET A 1 90 ? -14.781 -13.992 -6.039 1 97.81 90 MET A O 1
ATOM 739 N N . GLN A 1 91 ? -14.789 -14.898 -3.951 1 94.12 91 GLN A N 1
ATOM 740 C CA . GLN A 1 91 ? -16.25 -15.047 -3.963 1 94.12 91 GLN A CA 1
ATOM 741 C C . GLN A 1 91 ? -16.938 -13.695 -4.121 1 94.12 91 GLN A C 1
ATOM 743 O O . GLN A 1 91 ? -16.594 -12.734 -3.428 1 94.12 91 GLN A O 1
ATOM 748 N N . GLY A 1 92 ? -17.844 -13.602 -5.031 1 90.62 92 GLY A N 1
ATOM 749 C CA . GLY A 1 92 ? -18.609 -12.383 -5.23 1 90.62 92 GLY A CA 1
ATOM 750 C C . GLY A 1 92 ? -18 -11.445 -6.25 1 90.62 92 GLY A C 1
ATOM 751 O O . GLY A 1 92 ? -18.578 -10.406 -6.57 1 90.62 92 GLY A O 1
ATOM 752 N N . TYR A 1 93 ? -16.875 -11.805 -6.77 1 95.69 93 TYR A N 1
ATOM 753 C CA . TYR A 1 93 ? -16.203 -10.977 -7.762 1 95.69 93 TYR A CA 1
ATOM 754 C C . TYR A 1 93 ? -16.281 -11.609 -9.148 1 95.69 93 TYR A C 1
ATOM 756 O O . TYR A 1 93 ? -16.594 -12.797 -9.281 1 95.69 93 TYR A O 1
ATOM 764 N N . ARG A 1 94 ? -16.094 -10.75 -10.117 1 98.06 94 ARG A N 1
ATOM 765 C CA . ARG A 1 94 ? -15.898 -11.258 -11.469 1 98.06 94 ARG A CA 1
ATOM 766 C C . ARG A 1 94 ? -14.523 -11.898 -11.625 1 98.06 94 ARG A C 1
ATOM 768 O O . ARG A 1 94 ? -13.531 -11.375 -11.109 1 98.06 94 ARG A O 1
ATOM 775 N N . VAL A 1 95 ? -14.531 -13.062 -12.25 1 98.69 95 VAL A N 1
ATOM 776 C CA . VAL A 1 95 ? -13.273 -13.781 -12.438 1 98.69 95 VAL A CA 1
ATOM 777 C C . VAL A 1 95 ? -13.164 -14.258 -13.883 1 98.69 95 VAL A C 1
ATOM 779 O O . VAL A 1 95 ? -14.141 -14.727 -14.469 1 98.69 95 VAL A O 1
ATOM 782 N N . ARG A 1 96 ? -12.023 -14.062 -14.461 1 98.81 96 ARG A N 1
ATOM 783 C CA . ARG A 1 96 ? -11.703 -14.625 -15.773 1 98.81 96 ARG A CA 1
ATOM 784 C C . ARG A 1 96 ? -10.562 -15.633 -15.672 1 98.81 96 ARG A C 1
ATOM 786 O O . ARG A 1 96 ? -9.422 -15.266 -15.367 1 98.81 96 ARG A O 1
ATOM 793 N N . TYR A 1 97 ? -10.914 -16.875 -15.945 1 98.75 97 TYR A N 1
ATOM 794 C CA . TYR A 1 97 ? -9.898 -17.938 -15.977 1 98.75 97 TYR A CA 1
ATOM 795 C C . TYR A 1 97 ? -9.266 -18.031 -17.359 1 98.75 97 TYR A C 1
ATOM 797 O O . TYR A 1 97 ? -9.961 -18.188 -18.359 1 98.75 97 TYR A O 1
ATOM 805 N N . TYR A 1 98 ? -7.977 -17.906 -17.438 1 98.56 98 TYR A N 1
ATOM 806 C CA . TYR A 1 98 ? -7.199 -18.141 -18.641 1 98.56 98 TYR A CA 1
ATOM 807 C C . TYR A 1 98 ? -6.414 -19.453 -18.531 1 98.56 98 TYR A C 1
ATOM 809 O O . TYR A 1 98 ? -5.387 -19.5 -17.859 1 98.56 98 TYR A O 1
ATOM 817 N N . ILE A 1 99 ? -6.836 -20.453 -19.25 1 98.19 99 ILE A N 1
ATOM 818 C CA . ILE A 1 99 ? -6.168 -21.75 -19.219 1 98.19 99 ILE A CA 1
ATOM 819 C C . ILE A 1 99 ? -5.262 -21.891 -20.438 1 98.19 99 ILE A C 1
ATOM 821 O O . ILE A 1 99 ? -5.746 -22.047 -21.562 1 98.19 99 ILE A O 1
ATOM 825 N N . PHE A 1 100 ? -3.979 -21.875 -20.219 1 97.12 100 PHE A N 1
ATOM 826 C CA . PHE A 1 100 ? -3.006 -22.156 -21.266 1 97.12 100 PHE A CA 1
ATOM 827 C C . PHE A 1 100 ? -2.848 -23.656 -21.469 1 97.12 100 PHE A C 1
ATOM 829 O O . PHE A 1 100 ? -2.502 -24.375 -20.516 1 97.12 100 PHE A O 1
ATOM 836 N N . THR A 1 101 ? -3.088 -24.125 -22.641 1 95.62 101 THR A N 1
ATOM 837 C CA . THR A 1 101 ? -3.057 -25.578 -22.844 1 95.62 101 THR A CA 1
ATOM 838 C C . THR A 1 101 ? -2.699 -25.906 -24.281 1 95.62 101 THR A C 1
ATOM 840 O O . THR A 1 101 ? -2.916 -25.094 -25.188 1 95.62 101 THR A O 1
ATOM 843 N N . ASN A 1 102 ? -2.078 -27.016 -24.438 1 92.81 102 ASN A N 1
ATOM 844 C CA . ASN A 1 102 ? -1.81 -27.531 -25.781 1 92.81 102 ASN A CA 1
ATOM 845 C C . ASN A 1 102 ? -2.906 -28.484 -26.234 1 92.81 102 ASN A C 1
ATOM 847 O O . ASN A 1 102 ? -2.861 -28.984 -27.359 1 92.81 102 ASN A O 1
ATOM 851 N N . ASP A 1 103 ? -3.908 -28.734 -25.438 1 93.69 103 ASP A N 1
ATOM 852 C CA . ASP A 1 103 ? -5.023 -29.625 -25.734 1 93.69 103 ASP A CA 1
ATOM 853 C C . ASP A 1 103 ? -6.34 -29.062 -25.219 1 93.69 103 ASP A C 1
ATOM 855 O O . ASP A 1 103 ? -6.895 -29.547 -24.234 1 93.69 103 ASP A O 1
ATOM 859 N N . PRO A 1 104 ? -6.902 -28.141 -25.922 1 93.81 104 PRO A N 1
ATOM 860 C CA . PRO A 1 104 ? -8.133 -27.484 -25.469 1 93.81 104 PRO A CA 1
ATOM 861 C C . PRO A 1 104 ? -9.281 -28.469 -25.266 1 93.81 104 PRO A C 1
ATOM 863 O O . PRO A 1 104 ? -10.141 -28.25 -24.406 1 93.81 104 PRO A O 1
ATOM 866 N N . ALA A 1 105 ? -9.297 -29.484 -26.016 1 94.81 105 ALA A N 1
ATOM 867 C CA . ALA A 1 105 ? -10.383 -30.453 -25.938 1 94.81 105 ALA A CA 1
ATOM 868 C C . ALA A 1 105 ? -10.336 -31.219 -24.625 1 94.81 105 ALA A C 1
ATOM 870 O O . ALA A 1 105 ? -11.352 -31.781 -24.188 1 94.81 105 ALA A O 1
ATOM 871 N N . ALA A 1 106 ? -9.164 -31.266 -24.078 1 95.5 106 ALA A N 1
ATOM 872 C CA . ALA A 1 106 ? -8.984 -32.031 -22.844 1 95.5 106 ALA A CA 1
ATOM 873 C C . ALA A 1 106 ? -9.445 -31.219 -21.625 1 95.5 106 ALA A C 1
ATOM 875 O O . ALA A 1 106 ? -9.523 -31.75 -20.516 1 95.5 106 ALA A O 1
ATOM 876 N N . ILE A 1 107 ? -9.742 -29.969 -21.781 1 97 107 ILE A N 1
ATOM 877 C CA . ILE A 1 107 ? -10.156 -29.109 -20.688 1 97 107 ILE A CA 1
ATOM 878 C C . ILE A 1 107 ? -11.609 -29.406 -20.312 1 97 107 ILE A C 1
ATOM 880 O O . ILE A 1 107 ? -12.508 -29.281 -21.156 1 97 107 ILE A O 1
ATOM 884 N N . PRO A 1 108 ? -11.82 -29.797 -19.125 1 96.06 108 PRO A N 1
ATOM 885 C CA . PRO A 1 108 ? -13.18 -30.188 -18.734 1 96.06 108 PRO A CA 1
ATOM 886 C C . PRO A 1 108 ? -14.141 -29 -18.672 1 96.06 108 PRO A C 1
ATOM 888 O O . PRO A 1 108 ? -13.711 -27.859 -18.453 1 96.06 108 PRO A O 1
ATOM 891 N N . GLN A 1 109 ? -15.406 -29.344 -18.812 1 94.56 109 GLN A N 1
ATOM 892 C CA . GLN A 1 109 ? -16.453 -28.344 -18.578 1 94.56 109 GLN A CA 1
ATOM 893 C C . GLN A 1 109 ? -16.828 -28.297 -17.094 1 94.56 109 GLN A C 1
ATOM 895 O O . GLN A 1 109 ? -17.25 -29.312 -16.531 1 94.56 109 GLN A O 1
ATOM 900 N N . VAL A 1 110 ? -16.562 -27.234 -16.5 1 96.25 110 VAL A N 1
ATOM 901 C CA . VAL A 1 110 ? -16.906 -27.016 -15.094 1 96.25 110 VAL A CA 1
ATOM 902 C C . VAL A 1 110 ? -17.891 -25.859 -14.969 1 96.25 110 VAL A C 1
ATOM 904 O O . VAL A 1 110 ? -17.688 -24.797 -15.562 1 96.25 110 VAL A O 1
ATOM 907 N N . PRO A 1 111 ? -19.047 -26.094 -14.25 1 97.38 111 PRO A N 1
ATOM 908 C CA . PRO A 1 111 ? -19.969 -24.969 -14.039 1 97.38 111 PRO A CA 1
ATOM 909 C C . PRO A 1 111 ? -19.312 -23.797 -13.32 1 97.38 111 PRO A C 1
ATOM 911 O O . PRO A 1 111 ? -18.625 -23.984 -12.312 1 97.38 111 PRO A O 1
ATOM 914 N N . LEU A 1 112 ? -19.469 -22.641 -13.844 1 98.06 112 LEU A N 1
ATOM 915 C CA . LEU A 1 112 ? -18.906 -21.422 -13.258 1 98.06 112 LEU A CA 1
ATOM 916 C C . LEU A 1 112 ? -20.016 -20.516 -12.711 1 98.06 112 LEU A C 1
ATOM 918 O O . LEU A 1 112 ? -21.125 -20.5 -13.258 1 98.06 112 LEU A O 1
ATOM 922 N N . GLY A 1 113 ? -19.734 -19.844 -11.641 1 96.94 113 GLY A N 1
ATOM 923 C CA . GLY A 1 113 ? -20.688 -18.922 -11.055 1 96.94 113 GLY A CA 1
ATOM 924 C C . GLY A 1 113 ? -20.906 -17.672 -11.891 1 96.94 113 GLY A C 1
ATOM 925 O O . GLY A 1 113 ? -20.25 -17.484 -12.922 1 96.94 113 GLY A O 1
ATOM 926 N N . PRO A 1 114 ? -21.875 -16.75 -11.453 1 96.44 114 PRO A N 1
ATOM 927 C CA . PRO A 1 114 ? -22.141 -15.508 -12.18 1 96.44 114 PRO A CA 1
ATOM 928 C C . PRO A 1 114 ? -20.906 -14.617 -12.289 1 96.44 114 PRO A C 1
ATOM 930 O O . PRO A 1 114 ? -20.188 -14.422 -11.305 1 96.44 114 PRO A O 1
ATOM 933 N N . GLY A 1 115 ? -20.703 -14.109 -13.477 1 96.94 115 GLY A N 1
ATOM 934 C CA . GLY A 1 115 ? -19.609 -13.18 -13.695 1 96.94 115 GLY A CA 1
ATOM 935 C C . GLY A 1 115 ? -18.266 -13.867 -13.852 1 96.94 115 GLY A C 1
ATOM 936 O O . GLY A 1 115 ? -17.234 -13.203 -13.93 1 96.94 115 GLY A O 1
ATOM 937 N N . ARG A 1 116 ? -18.328 -15.18 -13.836 1 98.25 116 ARG A N 1
ATOM 938 C CA . ARG A 1 116 ? -17.078 -15.945 -13.969 1 98.25 116 ARG A CA 1
ATOM 939 C C . ARG A 1 116 ? -17.016 -16.656 -15.312 1 98.25 116 ARG A C 1
ATOM 941 O O . ARG A 1 116 ? -18 -17.266 -15.75 1 98.25 116 ARG A O 1
ATOM 948 N N . LEU A 1 117 ? -15.875 -16.422 -16.047 1 98.38 117 LEU A N 1
ATOM 949 C CA . LEU A 1 117 ? -15.703 -16.922 -17.391 1 98.38 117 LEU A CA 1
ATOM 950 C C . LEU A 1 117 ? -14.383 -17.672 -17.547 1 98.38 117 LEU A C 1
ATOM 952 O O . LEU A 1 117 ? -13.461 -17.469 -16.766 1 98.38 117 LEU A O 1
ATOM 956 N N . LEU A 1 118 ? -14.391 -18.562 -18.469 1 98.19 118 LEU A N 1
ATOM 957 C CA . LEU A 1 118 ? -13.195 -19.344 -18.75 1 98.19 118 LEU A CA 1
ATOM 958 C C . LEU A 1 118 ? -12.836 -19.266 -20.234 1 98.19 118 LEU A C 1
ATOM 960 O O . LEU A 1 118 ? -13.719 -19.328 -21.094 1 98.19 118 LEU A O 1
ATOM 964 N N . SER A 1 119 ? -11.586 -18.984 -20.484 1 97.06 119 SER A N 1
ATOM 965 C CA . SER A 1 119 ? -11.055 -19.047 -21.844 1 97.06 119 SER A CA 1
ATOM 966 C C . SER A 1 119 ? -9.852 -19.984 -21.906 1 97.06 119 SER A C 1
ATOM 968 O O . SER A 1 119 ? -9.047 -20.047 -20.984 1 97.06 119 SER A O 1
ATOM 970 N N . THR A 1 120 ? -9.773 -20.672 -23 1 96.81 120 THR A N 1
ATOM 971 C CA . THR A 1 120 ? -8.609 -21.5 -23.281 1 96.81 120 THR A CA 1
ATOM 972 C C . THR A 1 120 ? -7.664 -20.797 -24.25 1 96.81 120 THR A C 1
ATOM 974 O O . THR A 1 120 ? -8.109 -20.203 -25.234 1 96.81 120 THR A O 1
ATOM 977 N N . ILE A 1 121 ? -6.434 -20.766 -23.875 1 96.19 121 ILE A N 1
ATOM 978 C CA . ILE A 1 121 ? -5.395 -20.156 -24.703 1 96.19 121 ILE A CA 1
ATOM 979 C C . ILE A 1 121 ? -4.445 -21.25 -25.219 1 96.19 121 ILE A C 1
ATOM 981 O O . ILE A 1 121 ? -3.654 -21.797 -24.453 1 96.19 121 ILE A O 1
ATOM 985 N N . PRO A 1 122 ? -4.48 -21.438 -26.531 1 93.12 122 PRO A N 1
ATOM 986 C CA . PRO A 1 122 ? -3.617 -22.5 -27.062 1 93.12 122 PRO A CA 1
ATOM 987 C C . PRO A 1 122 ? -2.133 -22.141 -26.984 1 93.12 122 PRO A C 1
ATOM 989 O O . PRO A 1 122 ? -1.75 -21.016 -27.297 1 93.12 122 PRO A O 1
ATOM 992 N N . ILE A 1 123 ? -1.399 -23.094 -26.5 1 90.5 123 ILE A N 1
ATOM 993 C CA . ILE A 1 123 ? 0.05 -22.922 -26.516 1 90.5 123 ILE A CA 1
ATOM 994 C C . ILE A 1 123 ? 0.704 -24.141 -27.172 1 90.5 123 ILE A C 1
ATOM 996 O O . ILE A 1 123 ? 0.108 -25.219 -27.234 1 90.5 123 ILE A O 1
ATOM 1000 N N . GLN A 1 124 ? 1.775 -23.906 -27.922 1 79.88 124 GLN A N 1
ATOM 1001 C CA . GLN A 1 124 ? 2.469 -24.984 -28.609 1 79.88 124 GLN A CA 1
ATOM 1002 C C . GLN A 1 124 ? 3.102 -25.953 -27.609 1 79.88 124 GLN A C 1
ATOM 1004 O O . GLN A 1 124 ? 3.613 -25.531 -26.562 1 79.88 124 GLN A O 1
ATOM 1009 N N . LYS A 1 125 ? 2.746 -27.203 -27.891 1 67.69 125 LYS A N 1
ATOM 1010 C CA . LYS A 1 125 ? 3.43 -28.203 -27.078 1 67.69 125 LYS A CA 1
ATOM 1011 C C . LYS A 1 125 ? 4.938 -28.156 -27.297 1 67.69 125 LYS A C 1
ATOM 1013 O O . LYS A 1 125 ? 5.402 -28.156 -28.438 1 67.69 125 LYS A O 1
ATOM 1018 N N . GLN A 1 126 ? 5.582 -27.484 -26.438 1 61.41 126 GLN A N 1
ATOM 1019 C CA . GLN A 1 126 ? 7.035 -27.469 -26.578 1 61.41 126 GLN A CA 1
ATOM 1020 C C . GLN A 1 126 ? 7.633 -28.828 -26.188 1 61.41 126 GLN A C 1
ATOM 1022 O O . GLN A 1 126 ? 7.047 -29.562 -25.391 1 61.41 126 GLN A O 1
ATOM 1027 N N . ALA A 1 127 ? 8.625 -29.344 -26.938 1 56.06 127 ALA A N 1
ATOM 1028 C CA . ALA A 1 127 ? 9.25 -30.672 -26.875 1 56.06 127 ALA A CA 1
ATOM 1029 C C . ALA A 1 127 ? 9.672 -31 -25.438 1 56.06 127 ALA A C 1
ATOM 1031 O O . ALA A 1 127 ? 9.586 -32.156 -25.016 1 56.06 127 ALA A O 1
ATOM 1032 N N . ARG A 1 128 ? 10.25 -29.969 -24.641 1 56.5 128 ARG A N 1
ATOM 1033 C CA . ARG A 1 128 ? 10.812 -30.297 -23.328 1 56.5 128 ARG A CA 1
ATOM 1034 C C . ARG A 1 128 ? 10.141 -29.484 -22.234 1 56.5 128 ARG A C 1
ATOM 1036 O O . ARG A 1 128 ? 9.867 -28.297 -22.406 1 56.5 128 ARG A O 1
ATOM 1043 N N . ARG A 1 129 ? 9.703 -30.219 -21.219 1 54.47 129 ARG A N 1
ATOM 1044 C CA . ARG A 1 129 ? 9.094 -29.641 -20.031 1 54.47 129 ARG A CA 1
ATOM 1045 C C . ARG A 1 129 ? 9.828 -28.375 -19.594 1 54.47 129 ARG A C 1
ATOM 1047 O O . ARG A 1 129 ? 9.195 -27.375 -19.219 1 54.47 129 ARG A O 1
ATOM 1054 N N . GLU A 1 130 ? 11.125 -28.453 -19.703 1 56.53 130 GLU A N 1
ATOM 1055 C CA . GLU A 1 130 ? 11.961 -27.312 -19.312 1 56.53 130 GLU A CA 1
ATOM 1056 C C . GLU A 1 130 ? 11.648 -26.094 -20.172 1 56.53 130 GLU A C 1
ATOM 1058 O O . GLU A 1 130 ? 11.664 -24.953 -19.672 1 56.53 130 GLU A O 1
ATOM 1063 N N . GLU A 1 131 ? 11.18 -26.422 -21.297 1 60.69 131 GLU A N 1
ATOM 1064 C CA . GLU A 1 131 ? 10.891 -25.312 -22.188 1 60.69 131 GLU A CA 1
ATOM 1065 C C . GLU A 1 131 ? 9.555 -24.656 -21.859 1 60.69 131 GLU A C 1
ATOM 1067 O O . GLU A 1 131 ? 9.422 -23.438 -21.938 1 60.69 131 GLU A O 1
ATOM 1072 N N . ILE A 1 132 ? 8.766 -25.469 -21.375 1 60.53 132 ILE A N 1
ATOM 1073 C CA . ILE A 1 132 ? 7.465 -24.922 -21 1 60.53 132 ILE A CA 1
ATOM 1074 C C . ILE A 1 132 ? 7.617 -24 -19.797 1 60.53 132 ILE A C 1
ATOM 1076 O O . ILE A 1 132 ? 7.105 -22.875 -19.812 1 60.53 132 ILE A O 1
ATOM 1080 N N . SER A 1 133 ? 8.406 -24.516 -18.938 1 66.69 133 SER A N 1
ATOM 1081 C CA . SER A 1 133 ? 8.578 -23.75 -17.703 1 66.69 133 SER A CA 1
ATOM 1082 C C . SER A 1 133 ? 9.273 -22.422 -17.969 1 66.69 133 SER A C 1
ATOM 1084 O O . SER A 1 133 ? 9.031 -21.438 -17.25 1 66.69 133 SER A O 1
ATOM 1086 N N . MET A 1 134 ? 9.914 -22.438 -19.031 1 76.12 134 MET A N 1
ATOM 1087 C CA . MET A 1 134 ? 10.703 -21.234 -19.312 1 76.12 134 MET A CA 1
ATOM 1088 C C . MET A 1 134 ? 9.93 -20.266 -20.203 1 76.12 134 MET A C 1
ATOM 1090 O O . MET A 1 134 ? 10.438 -19.203 -20.562 1 76.12 134 MET A O 1
ATOM 1094 N N . ARG A 1 135 ? 8.648 -20.641 -20.422 1 88 135 ARG A N 1
ATOM 1095 C CA . ARG A 1 135 ? 7.906 -19.797 -21.359 1 88 135 ARG A CA 1
ATOM 1096 C C . ARG A 1 135 ? 6.672 -19.188 -20.688 1 88 135 ARG A C 1
ATOM 1098 O O . ARG A 1 135 ? 5.941 -18.422 -21.297 1 88 135 ARG A O 1
ATOM 1105 N N . ARG A 1 136 ? 6.531 -19.484 -19.484 1 93.56 136 ARG A N 1
ATOM 1106 C CA . ARG A 1 136 ? 5.34 -19 -18.781 1 93.56 136 ARG A CA 1
ATOM 1107 C C . ARG A 1 136 ? 5.309 -17.469 -18.75 1 93.56 136 ARG A C 1
ATOM 1109 O O . ARG A 1 136 ? 4.285 -16.859 -19.062 1 93.56 136 ARG A O 1
ATOM 1116 N N . MET A 1 137 ? 6.461 -16.875 -18.438 1 96.62 137 MET A N 1
ATOM 1117 C CA . MET A 1 137 ? 6.539 -15.422 -18.344 1 96.62 137 MET A CA 1
ATOM 1118 C C . MET A 1 137 ? 6.227 -14.766 -19.688 1 96.62 137 MET A C 1
ATOM 1120 O O . MET A 1 137 ? 5.492 -13.773 -19.734 1 96.62 137 MET A O 1
ATOM 1124 N N . GLU A 1 138 ? 6.719 -15.383 -20.656 1 95.62 138 GLU A N 1
ATOM 1125 C CA . GLU A 1 138 ? 6.465 -14.891 -22.016 1 95.62 138 GLU A CA 1
ATOM 1126 C C . GLU A 1 138 ? 4.98 -14.969 -22.359 1 95.62 138 GLU A C 1
ATOM 1128 O O . GLU A 1 138 ? 4.391 -13.992 -22.828 1 95.62 138 GLU A O 1
ATOM 1133 N N . GLN A 1 139 ? 4.434 -16.109 -22.172 1 96 139 GLN A N 1
ATOM 1134 C CA . GLN A 1 139 ? 3.047 -16.359 -22.547 1 96 139 GLN A CA 1
ATOM 1135 C C . GLN A 1 139 ? 2.094 -15.453 -21.766 1 96 139 GLN A C 1
ATOM 1137 O O . GLN A 1 139 ? 1.137 -14.922 -22.328 1 96 139 GLN A O 1
ATOM 1142 N N . ILE A 1 140 ? 2.363 -15.266 -20.5 1 97.25 140 ILE A N 1
ATOM 1143 C CA . ILE A 1 140 ? 1.523 -14.414 -19.672 1 97.25 140 ILE A CA 1
ATOM 1144 C C . ILE A 1 140 ? 1.616 -12.969 -20.141 1 97.25 140 ILE A C 1
ATOM 1146 O O . ILE A 1 140 ? 0.594 -12.312 -20.359 1 97.25 140 ILE A O 1
ATOM 1150 N N . SER A 1 141 ? 2.844 -12.469 -20.312 1 97.19 141 SER A N 1
ATOM 1151 C CA . SER A 1 141 ? 3.045 -11.094 -20.75 1 97.19 141 SER A CA 1
ATOM 1152 C C . SER A 1 141 ? 2.371 -10.836 -22.094 1 97.19 141 SER A C 1
ATOM 1154 O O . SER A 1 141 ? 1.738 -9.797 -22.281 1 97.19 141 SER A O 1
ATOM 1156 N N . ARG A 1 142 ? 2.52 -11.781 -22.969 1 96.25 142 ARG A N 1
ATOM 1157 C CA . ARG A 1 142 ? 1.912 -11.648 -24.297 1 96.25 142 ARG A CA 1
ATOM 1158 C C . ARG A 1 142 ? 0.391 -11.617 -24.203 1 96.25 142 ARG A C 1
ATOM 1160 O O . ARG A 1 142 ? -0.26 -10.789 -24.844 1 96.25 142 ARG A O 1
ATOM 1167 N N . HIS A 1 143 ? -0.126 -12.508 -23.453 1 96.88 143 HIS A N 1
ATOM 1168 C CA . HIS A 1 143 ? -1.577 -12.555 -23.312 1 96.88 143 HIS A CA 1
ATOM 1169 C C . HIS A 1 143 ? -2.115 -11.266 -22.703 1 96.88 143 HIS A C 1
ATOM 1171 O O . HIS A 1 143 ? -3.17 -10.773 -23.109 1 96.88 143 HIS A O 1
ATOM 1177 N N . ILE A 1 144 ? -1.429 -10.711 -21.688 1 97.75 144 ILE A N 1
ATOM 1178 C CA . ILE A 1 144 ? -1.848 -9.453 -21.078 1 97.75 144 ILE A CA 1
ATOM 1179 C C . ILE A 1 144 ? -1.836 -8.344 -22.125 1 97.75 144 ILE A C 1
ATOM 1181 O O . ILE A 1 144 ? -2.814 -7.605 -22.266 1 97.75 144 ILE A O 1
ATOM 1185 N N . ALA A 1 145 ? -0.774 -8.258 -22.844 1 96.62 145 ALA A N 1
ATOM 1186 C CA . ALA A 1 145 ? -0.634 -7.211 -23.859 1 96.62 145 ALA A CA 1
ATOM 1187 C C . ALA A 1 145 ? -1.728 -7.324 -24.922 1 96.62 145 ALA A C 1
ATOM 1189 O O . ALA A 1 145 ? -2.264 -6.312 -25.375 1 96.62 145 ALA A O 1
ATOM 1190 N N . GLU A 1 146 ? -2.082 -8.516 -25.219 1 95.88 146 GLU A N 1
ATOM 1191 C CA . GLU A 1 146 ? -2.988 -8.75 -26.344 1 95.88 146 GLU A CA 1
ATOM 1192 C C . GLU A 1 146 ? -4.445 -8.594 -25.922 1 95.88 146 GLU A C 1
ATOM 1194 O O . GLU A 1 146 ? -5.277 -8.117 -26.703 1 95.88 146 GLU A O 1
ATOM 1199 N N . ARG A 1 147 ? -4.684 -9.031 -24.719 1 95.12 147 ARG A N 1
ATOM 1200 C CA . ARG A 1 147 ? -6.109 -9.172 -24.453 1 95.12 147 ARG A CA 1
ATOM 1201 C C . ARG A 1 147 ? -6.438 -8.844 -23 1 95.12 147 ARG A C 1
ATOM 1203 O O . ARG A 1 147 ? -7.309 -8.008 -22.734 1 95.12 147 ARG A O 1
ATOM 1210 N N . ALA A 1 148 ? -5.777 -9.414 -22.062 1 96.25 148 ALA A N 1
ATOM 1211 C CA . ALA A 1 148 ? -6.184 -9.406 -20.656 1 96.25 148 ALA A CA 1
ATOM 1212 C C . ALA A 1 148 ? -6.188 -7.992 -20.094 1 96.25 148 ALA A C 1
ATOM 1214 O O . ALA A 1 148 ? -6.977 -7.676 -19.203 1 96.25 148 ALA A O 1
ATOM 1215 N N . HIS A 1 149 ? -5.34 -7.062 -20.594 1 95.69 149 HIS A N 1
ATOM 1216 C CA . HIS A 1 149 ? -5.262 -5.707 -20.062 1 95.69 149 HIS A CA 1
ATOM 1217 C C . HIS A 1 149 ? -6.59 -4.973 -20.219 1 95.69 149 HIS A C 1
ATOM 1219 O O . HIS A 1 149 ? -6.875 -4.023 -19.484 1 95.69 149 HIS A O 1
ATOM 1225 N N . TRP A 1 150 ? -7.445 -5.465 -21.141 1 95.25 150 TRP A N 1
ATOM 1226 C CA . TRP A 1 150 ? -8.75 -4.852 -21.359 1 95.25 150 TRP A CA 1
ATOM 1227 C C . TRP A 1 150 ? -9.836 -5.574 -20.562 1 95.25 150 TRP A C 1
ATOM 1229 O O . TRP A 1 150 ? -10.953 -5.078 -20.422 1 95.25 150 TRP A O 1
ATOM 1239 N N . GLU A 1 151 ? -9.477 -6.68 -20.047 1 96.75 151 GLU A N 1
ATOM 1240 C CA . GLU A 1 151 ? -10.523 -7.551 -19.5 1 96.75 151 GLU A CA 1
ATOM 1241 C C . GLU A 1 151 ? -10.5 -7.559 -17.984 1 96.75 151 GLU A C 1
ATOM 1243 O O . GLU A 1 151 ? -11.531 -7.781 -17.344 1 96.75 151 GLU A O 1
ATOM 1248 N N . VAL A 1 152 ? -9.32 -7.312 -17.453 1 98.31 152 VAL A N 1
ATOM 1249 C CA . VAL A 1 152 ? -9.234 -7.555 -16.016 1 98.31 152 VAL A CA 1
ATOM 1250 C C . VAL A 1 152 ? -8.492 -6.402 -15.352 1 98.31 152 VAL A C 1
ATOM 1252 O O . VAL A 1 152 ? -7.688 -5.719 -15.984 1 98.31 152 VAL A O 1
ATOM 1255 N N . ASP A 1 153 ? -8.766 -6.172 -14.031 1 97.56 153 ASP A N 1
ATOM 1256 C CA . ASP A 1 153 ? -8.078 -5.176 -13.211 1 97.56 153 ASP A CA 1
ATOM 1257 C C . ASP A 1 153 ? -6.84 -5.77 -12.555 1 97.56 153 ASP A C 1
ATOM 1259 O O . ASP A 1 153 ? -5.797 -5.117 -12.469 1 97.56 153 ASP A O 1
ATOM 1263 N N . TYR A 1 154 ? -6.961 -6.922 -12.062 1 98.38 154 TYR A N 1
ATOM 1264 C CA . TYR A 1 154 ? -5.91 -7.711 -11.43 1 98.38 154 TYR A CA 1
ATOM 1265 C C . TYR A 1 154 ? -5.754 -9.062 -12.117 1 98.38 154 TYR A C 1
ATOM 1267 O O . TYR A 1 154 ? -6.668 -9.531 -12.797 1 98.38 154 TYR A O 1
ATOM 1275 N N . ILE A 1 155 ? -4.57 -9.648 -11.977 1 98.81 155 ILE A N 1
ATOM 1276 C CA . ILE A 1 155 ? -4.355 -10.977 -12.539 1 98.81 155 ILE A CA 1
ATOM 1277 C C . ILE A 1 155 ? -3.418 -11.773 -11.641 1 98.81 155 ILE A C 1
ATOM 1279 O O . ILE A 1 155 ? -2.389 -11.266 -11.188 1 98.81 155 ILE A O 1
ATOM 1283 N N . PHE A 1 156 ? -3.836 -12.969 -11.312 1 98.94 156 PHE A N 1
ATOM 1284 C CA . PHE A 1 156 ? -3.01 -13.891 -10.539 1 98.94 156 PHE A CA 1
ATOM 1285 C C . PHE A 1 156 ? -2.551 -15.062 -11.406 1 98.94 156 PHE A C 1
ATOM 1287 O O . PHE A 1 156 ? -3.332 -15.602 -12.195 1 98.94 156 PHE A O 1
ATOM 1294 N N . CYS A 1 157 ? -1.288 -15.383 -11.312 1 98.62 157 CYS A N 1
ATOM 1295 C CA . CYS A 1 157 ? -0.678 -16.531 -11.969 1 98.62 157 CYS A CA 1
ATOM 1296 C C . CYS A 1 157 ? -0.468 -17.672 -10.984 1 98.62 157 CYS A C 1
ATOM 1298 O O . CYS A 1 157 ? 0.344 -17.578 -10.062 1 98.62 157 CYS A O 1
ATOM 1300 N N . LEU A 1 158 ? -1.197 -18.766 -11.203 1 98.69 158 LEU A N 1
ATOM 1301 C CA . LEU A 1 158 ? -1.244 -19.859 -10.234 1 98.69 158 LEU A CA 1
ATOM 1302 C C . LEU A 1 158 ? -0.883 -21.188 -10.891 1 98.69 158 LEU A C 1
ATOM 1304 O O . LEU A 1 158 ? -0.894 -21.297 -12.117 1 98.69 158 LEU A O 1
ATOM 1308 N N . ASN A 1 159 ? -0.433 -22.078 -10.07 1 97.5 159 ASN A N 1
ATOM 1309 C CA . ASN A 1 159 ? -0.204 -23.438 -10.57 1 97.5 159 ASN A CA 1
ATOM 1310 C C . ASN A 1 159 ? -1.494 -24.25 -10.602 1 97.5 159 ASN A C 1
ATOM 1312 O O . ASN A 1 159 ? -2.24 -24.266 -9.617 1 97.5 159 ASN A O 1
ATOM 1316 N N . VAL A 1 160 ? -1.634 -25 -11.641 1 97.56 160 VAL A N 1
ATOM 1317 C CA . VAL A 1 160 ? -2.902 -25.672 -11.867 1 97.56 160 VAL A CA 1
ATOM 1318 C C . VAL A 1 160 ? -2.994 -26.906 -10.977 1 97.56 160 VAL A C 1
ATOM 1320 O O . VAL A 1 160 ? -4.09 -27.422 -10.727 1 97.56 160 VAL A O 1
ATOM 1323 N N . ASP A 1 161 ? -1.855 -27.406 -10.57 1 97.5 161 ASP A N 1
ATOM 1324 C CA . ASP A 1 161 ? -1.854 -28.641 -9.789 1 97.5 161 ASP A CA 1
ATOM 1325 C C . ASP A 1 161 ? -2.041 -28.359 -8.297 1 97.5 161 ASP A C 1
ATOM 1327 O O . ASP A 1 161 ? -1.62 -29.141 -7.453 1 97.5 161 ASP A O 1
ATOM 1331 N N . MET A 1 162 ? -2.586 -27.203 -7.992 1 98.38 162 MET A N 1
ATOM 1332 C CA . MET A 1 162 ? -2.941 -26.797 -6.633 1 98.38 162 MET A CA 1
ATOM 1333 C C . MET A 1 162 ? -4.434 -26.516 -6.523 1 98.38 162 MET A C 1
ATOM 1335 O O . MET A 1 162 ? -5.113 -26.328 -7.539 1 98.38 162 MET A O 1
ATOM 1339 N N . VAL A 1 163 ? -4.938 -26.531 -5.301 1 98.75 163 VAL A N 1
ATOM 1340 C CA . VAL A 1 163 ? -6.359 -26.281 -5.094 1 98.75 163 VAL A CA 1
ATOM 1341 C C . VAL A 1 163 ? -6.547 -25.312 -3.93 1 98.75 163 VAL A C 1
ATOM 1343 O O . VAL A 1 163 ? -5.719 -25.266 -3.018 1 98.75 163 VAL A O 1
ATOM 1346 N N . PHE A 1 164 ? -7.609 -24.562 -3.988 1 98.81 164 PHE A N 1
ATOM 1347 C CA . PHE A 1 164 ? -8.031 -23.703 -2.893 1 98.81 164 PHE A CA 1
ATOM 1348 C C . PHE A 1 164 ? -8.695 -24.516 -1.786 1 98.81 164 PHE A C 1
ATOM 1350 O O . PHE A 1 164 ? -9.531 -25.375 -2.057 1 98.81 164 PHE A O 1
ATOM 1357 N N . ARG A 1 165 ? -8.25 -24.234 -0.584 1 98.5 165 ARG A N 1
ATOM 1358 C CA . ARG A 1 165 ? -8.75 -25 0.558 1 98.5 165 ARG A CA 1
ATOM 1359 C C . ARG A 1 165 ? -9.633 -24.125 1.448 1 98.5 165 ARG A C 1
ATOM 1361 O O . ARG A 1 165 ? -10.484 -24.641 2.176 1 98.5 165 ARG A O 1
ATOM 1368 N N . ASN A 1 166 ? -9.398 -22.922 1.496 1 98.56 166 ASN A N 1
ATOM 1369 C CA . ASN A 1 166 ? -10.125 -21.922 2.273 1 98.56 166 ASN A CA 1
ATOM 1370 C C . ASN A 1 166 ? -10.258 -20.609 1.512 1 98.56 166 ASN A C 1
ATOM 1372 O O . ASN A 1 166 ? -9.648 -20.438 0.456 1 98.56 166 ASN A O 1
ATOM 1376 N N . PRO A 1 167 ? -11.07 -19.672 2.014 1 98.25 167 PRO A N 1
ATOM 1377 C CA . PRO A 1 167 ? -11.336 -18.438 1.271 1 98.25 167 PRO A CA 1
ATOM 1378 C C . PRO A 1 167 ? -10.07 -17.641 0.962 1 98.25 167 PRO A C 1
ATOM 1380 O O . PRO A 1 167 ? -9.211 -17.484 1.833 1 98.25 167 PRO A O 1
ATOM 1383 N N . TRP A 1 168 ? -9.93 -17.328 -0.25 1 98.5 168 TRP A N 1
ATOM 1384 C CA . TRP A 1 168 ? -8.945 -16.406 -0.816 1 98.5 168 TRP A CA 1
ATOM 1385 C C . TRP A 1 168 ? -9.625 -15.18 -1.405 1 98.5 168 TRP A C 1
ATOM 1387 O O . TRP A 1 168 ? -10.328 -15.273 -2.414 1 98.5 168 TRP A O 1
ATOM 1397 N N . GLY A 1 169 ? -9.43 -14.008 -0.76 1 98 169 GLY A N 1
ATOM 1398 C CA . GLY A 1 169 ? -10.227 -12.859 -1.138 1 98 169 GLY A CA 1
ATOM 1399 C C . GLY A 1 169 ? -9.398 -11.625 -1.443 1 98 169 GLY A C 1
ATOM 1400 O O . GLY A 1 169 ? -8.242 -11.742 -1.858 1 98 169 GLY A O 1
ATOM 1401 N N . PRO A 1 170 ? -10.047 -10.438 -1.32 1 97.69 170 PRO A N 1
ATOM 1402 C CA . PRO A 1 170 ? -9.43 -9.172 -1.726 1 97.69 170 PRO A CA 1
ATOM 1403 C C . PRO A 1 170 ? -8.242 -8.781 -0.847 1 97.69 170 PRO A C 1
ATOM 1405 O O . PRO A 1 170 ? -7.504 -7.852 -1.177 1 97.69 170 PRO A O 1
ATOM 1408 N N . GLU A 1 171 ? -8.008 -9.484 0.274 1 98.5 171 GLU A N 1
ATOM 1409 C CA . GLU A 1 171 ? -6.836 -9.227 1.101 1 98.5 171 GLU A CA 1
ATOM 1410 C C . GLU A 1 171 ? -5.547 -9.445 0.312 1 98.5 171 GLU A C 1
ATOM 1412 O O . GLU A 1 171 ? -4.48 -8.977 0.716 1 98.5 171 GLU A O 1
ATOM 1417 N N . THR A 1 172 ? -5.672 -10.086 -0.866 1 98.75 172 THR A N 1
ATOM 1418 C CA . THR A 1 172 ? -4.477 -10.414 -1.637 1 98.75 172 THR A CA 1
ATOM 1419 C C . THR A 1 172 ? -4.27 -9.406 -2.764 1 98.75 172 THR A C 1
ATOM 1421 O O . THR A 1 172 ? -3.271 -9.461 -3.484 1 98.75 172 THR A O 1
ATOM 1424 N N . LEU A 1 173 ? -5.172 -8.484 -2.961 1 98.31 173 LEU A N 1
ATOM 1425 C CA . LEU A 1 173 ? -5.07 -7.523 -4.055 1 98.31 173 LEU A CA 1
ATOM 1426 C C . LEU A 1 173 ? -3.998 -6.48 -3.766 1 98.31 173 LEU A C 1
ATOM 1428 O O . LEU A 1 173 ? -3.986 -5.879 -2.691 1 98.31 173 LEU A O 1
ATOM 1432 N N . GLY A 1 174 ? -3.0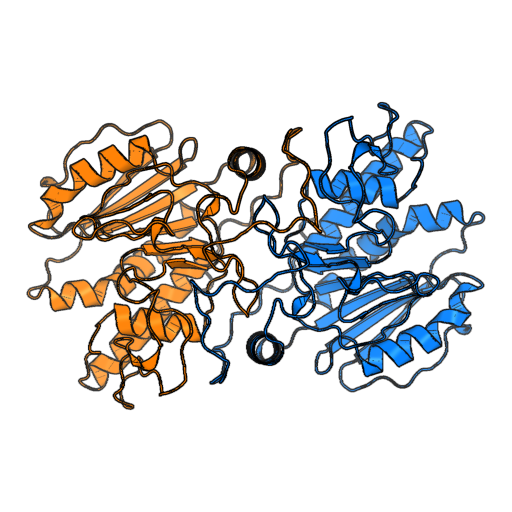9 -6.312 -4.59 1 97.62 174 GLY A N 1
ATOM 1433 C CA . GLY A 1 174 ? -1.996 -5.355 -4.547 1 97.62 174 GLY A CA 1
ATOM 1434 C C . GLY A 1 174 ? -1.412 -5.055 -5.914 1 97.62 174 GLY A C 1
ATOM 1435 O O . GLY A 1 174 ? -1.833 -5.637 -6.914 1 97.62 174 GLY A O 1
ATOM 1436 N N . ASP A 1 175 ? -0.518 -4.125 -5.996 1 97 175 ASP A N 1
ATOM 1437 C CA . ASP A 1 175 ? 0.117 -3.781 -7.266 1 97 175 ASP A CA 1
ATOM 1438 C C . ASP A 1 175 ? 0.935 -4.953 -7.805 1 97 175 ASP A C 1
ATOM 1440 O O . ASP A 1 175 ? 0.779 -5.348 -8.961 1 97 175 ASP A O 1
ATOM 1444 N N . LEU A 1 176 ? 1.808 -5.422 -7.031 1 98.5 176 LEU A N 1
ATOM 1445 C CA . LEU A 1 176 ? 2.582 -6.637 -7.254 1 98.5 176 LEU A CA 1
ATOM 1446 C C . LEU A 1 176 ? 2.537 -7.539 -6.023 1 98.5 176 LEU A C 1
ATOM 1448 O O . LEU A 1 176 ? 2.812 -7.094 -4.91 1 98.5 176 LEU A O 1
ATOM 1452 N N . VAL A 1 177 ? 2.115 -8.797 -6.227 1 98.88 177 VAL A N 1
ATOM 1453 C CA . VAL A 1 177 ? 1.857 -9.711 -5.117 1 98.88 177 VAL A CA 1
ATOM 1454 C C . VAL A 1 177 ? 2.736 -10.953 -5.254 1 98.88 177 VAL A C 1
ATOM 1456 O O . VAL A 1 177 ? 2.83 -11.539 -6.336 1 98.88 177 VAL A O 1
ATOM 1459 N N . ALA A 1 178 ? 3.438 -11.297 -4.215 1 98.88 178 ALA A N 1
ATOM 1460 C CA . ALA A 1 178 ? 4.289 -12.484 -4.164 1 98.88 178 ALA A CA 1
ATOM 1461 C C . ALA A 1 178 ? 3.918 -13.375 -2.977 1 98.88 178 ALA A C 1
ATOM 1463 O O . ALA A 1 178 ? 3.422 -12.883 -1.959 1 98.88 178 ALA A O 1
ATOM 1464 N N . ALA A 1 179 ? 4.133 -14.641 -3.098 1 98.88 179 ALA A N 1
ATOM 1465 C CA . ALA A 1 179 ? 3.912 -15.578 -2.002 1 98.88 179 ALA A CA 1
ATOM 1466 C C . ALA A 1 179 ? 5.23 -16.172 -1.518 1 98.88 179 ALA A C 1
ATOM 1468 O O . ALA A 1 179 ? 6.062 -16.594 -2.326 1 98.88 179 ALA A O 1
ATOM 1469 N N . ILE A 1 180 ? 5.367 -16.234 -0.235 1 98.75 180 ILE A N 1
ATOM 1470 C CA . ILE A 1 180 ? 6.566 -16.812 0.358 1 98.75 180 ILE A CA 1
ATOM 1471 C C . ILE A 1 180 ? 6.551 -18.328 0.161 1 98.75 180 ILE A C 1
ATOM 1473 O O . ILE A 1 180 ? 5.551 -18.984 0.451 1 98.75 180 ILE A O 1
ATOM 1477 N N . HIS A 1 181 ? 7.633 -18.812 -0.331 1 98.31 181 HIS A N 1
ATOM 1478 C CA . HIS A 1 181 ? 7.77 -20.234 -0.594 1 98.31 181 HIS A CA 1
ATOM 1479 C C . HIS A 1 181 ? 7.727 -21.047 0.701 1 98.31 181 HIS A C 1
ATOM 1481 O O . HIS A 1 181 ? 8.492 -20.766 1.631 1 98.31 181 HIS A O 1
ATOM 1487 N N . PRO A 1 182 ? 6.895 -22.031 0.776 1 97.31 182 PRO A N 1
ATOM 1488 C CA . PRO A 1 182 ? 6.727 -22.766 2.029 1 97.31 182 PRO A CA 1
ATOM 1489 C C . PRO A 1 182 ? 7.977 -23.562 2.416 1 97.31 182 PRO A C 1
ATOM 1491 O O . PRO A 1 182 ? 8.164 -23.891 3.59 1 97.31 182 PRO A O 1
ATOM 1494 N N . GLY A 1 183 ? 8.844 -23.812 1.529 1 96.5 183 GLY A N 1
ATOM 1495 C CA . GLY A 1 183 ? 10.031 -24.594 1.805 1 96.5 183 GLY A CA 1
ATOM 1496 C C . GLY A 1 183 ? 11.164 -23.781 2.398 1 96.5 183 GLY A C 1
ATOM 1497 O O . GLY A 1 183 ? 12.125 -24.344 2.924 1 96.5 183 GLY A O 1
ATOM 1498 N N . TYR A 1 184 ? 11.023 -22.406 2.395 1 97 184 TYR A N 1
ATOM 1499 C CA . TYR A 1 184 ? 12.203 -21.625 2.734 1 97 184 TYR A CA 1
ATOM 1500 C C . TYR A 1 184 ? 11.844 -20.5 3.697 1 97 184 TYR A C 1
ATOM 1502 O O . TYR A 1 184 ? 12.656 -19.594 3.945 1 97 184 TYR A O 1
ATOM 1510 N N . TYR A 1 185 ? 10.664 -20.484 4.277 1 96.75 185 TYR A N 1
ATOM 1511 C CA . TYR A 1 185 ? 10.203 -19.328 5.031 1 96.75 185 TYR A CA 1
ATOM 1512 C C . TYR A 1 185 ? 10.805 -19.312 6.434 1 96.75 185 TYR A C 1
ATOM 1514 O O . TYR A 1 185 ? 10.742 -18.312 7.137 1 96.75 185 TYR A O 1
ATOM 1522 N N . ALA A 1 186 ? 11.484 -20.469 6.828 1 95.19 186 ALA A N 1
ATOM 1523 C CA . ALA A 1 186 ? 11.992 -20.578 8.195 1 95.19 186 ALA A CA 1
ATOM 1524 C C . ALA A 1 186 ? 13.508 -20.719 8.211 1 95.19 186 ALA A C 1
ATOM 1526 O O . ALA A 1 186 ? 14.094 -21.172 9.195 1 95.19 186 ALA A O 1
ATOM 1527 N N . VAL A 1 187 ? 14.18 -20.406 7.094 1 95.88 187 VAL A N 1
ATOM 1528 C CA . VAL A 1 187 ? 15.625 -20.609 7.016 1 95.88 187 VAL A CA 1
ATOM 1529 C C . VAL A 1 187 ? 16.312 -19.312 6.586 1 95.88 187 VAL A C 1
ATOM 1531 O O . VAL A 1 187 ? 15.672 -18.422 6.023 1 95.88 187 VAL A O 1
ATOM 1534 N N . PRO A 1 188 ? 17.609 -19.188 6.863 1 95.5 188 PRO A N 1
ATOM 1535 C CA . PRO A 1 188 ? 18.359 -18.016 6.418 1 95.5 188 PRO A CA 1
ATOM 1536 C C . PRO A 1 188 ? 18.547 -17.969 4.902 1 95.5 188 PRO A C 1
ATOM 1538 O O . PRO A 1 188 ? 18.547 -19.016 4.25 1 95.5 188 PRO A O 1
ATOM 1541 N N . ARG A 1 189 ? 18.75 -16.75 4.414 1 96.12 189 ARG A N 1
ATOM 1542 C CA . ARG A 1 189 ? 18.781 -16.547 2.971 1 96.12 189 ARG A CA 1
ATOM 1543 C C . ARG A 1 189 ? 19.969 -17.25 2.342 1 96.12 189 ARG A C 1
ATOM 1545 O O . ARG A 1 189 ? 20 -17.484 1.132 1 96.12 189 ARG A O 1
ATOM 1552 N N . GLN A 1 190 ? 20.953 -17.625 3.127 1 94.5 190 GLN A N 1
ATOM 1553 C CA . GLN A 1 190 ? 22.094 -18.391 2.617 1 94.5 190 GLN A CA 1
ATOM 1554 C C . GLN A 1 190 ? 21.672 -19.781 2.15 1 94.5 190 GLN A C 1
ATOM 1556 O O . GLN A 1 190 ? 22.375 -20.422 1.381 1 94.5 190 GLN A O 1
ATOM 1561 N N . GLN A 1 191 ? 20.516 -20.203 2.564 1 96.44 191 GLN A N 1
ATOM 1562 C CA . GLN A 1 191 ? 20.031 -21.531 2.209 1 96.44 191 GLN A CA 1
ATOM 1563 C C . GLN A 1 191 ? 19.031 -21.453 1.055 1 96.44 191 GLN A C 1
ATOM 1565 O O . GLN A 1 191 ? 18.547 -22.484 0.591 1 96.44 191 GLN A O 1
ATOM 1570 N N . PHE A 1 192 ? 18.703 -20.25 0.623 1 97.38 192 PHE A N 1
ATOM 1571 C CA . PHE A 1 192 ? 17.797 -20.125 -0.512 1 97.38 192 PHE A CA 1
ATOM 1572 C C . PHE A 1 192 ? 18.453 -20.625 -1.791 1 97.38 192 PHE A C 1
ATOM 1574 O O . PHE A 1 192 ? 19.656 -20.453 -1.989 1 97.38 192 PHE A O 1
ATOM 1581 N N . PRO A 1 193 ? 17.734 -21.281 -2.658 1 96.69 193 PRO A N 1
ATOM 1582 C CA . PRO A 1 193 ? 18.297 -21.734 -3.932 1 96.69 193 PRO A CA 1
ATOM 1583 C C . PRO A 1 193 ? 18.375 -20.625 -4.973 1 96.69 193 PRO A C 1
ATOM 1585 O O . PRO A 1 193 ? 17.969 -20.812 -6.121 1 96.69 193 PRO A O 1
ATOM 1588 N N . TYR A 1 194 ? 18.922 -19.547 -4.562 1 96.94 194 TYR A N 1
ATOM 1589 C CA . TYR A 1 194 ? 19.172 -18.453 -5.5 1 96.94 194 TYR A CA 1
ATOM 1590 C C . TYR A 1 194 ? 20.188 -18.875 -6.566 1 96.94 194 TYR A C 1
ATOM 1592 O O . TYR A 1 194 ? 21.047 -19.719 -6.316 1 96.94 194 TYR A O 1
ATOM 1600 N N . GLU A 1 195 ? 20.016 -18.281 -7.773 1 96.81 195 GLU A N 1
ATOM 1601 C CA . GLU A 1 195 ? 21.078 -18.391 -8.773 1 96.81 195 GLU A CA 1
ATOM 1602 C C . GLU A 1 195 ? 22.344 -17.656 -8.32 1 96.81 195 GLU A C 1
ATOM 1604 O O . GLU A 1 195 ? 22.297 -16.469 -7.996 1 96.81 195 GLU A O 1
ATOM 1609 N N . ARG A 1 196 ? 23.453 -18.453 -8.289 1 94.5 196 ARG A N 1
ATOM 1610 C CA . ARG A 1 196 ? 24.672 -17.875 -7.711 1 94.5 196 ARG A CA 1
ATOM 1611 C C . ARG A 1 196 ? 25.734 -17.641 -8.781 1 94.5 196 ARG A C 1
ATOM 1613 O O . ARG A 1 196 ? 26.781 -17.047 -8.5 1 94.5 196 ARG A O 1
ATOM 1620 N N . ARG A 1 197 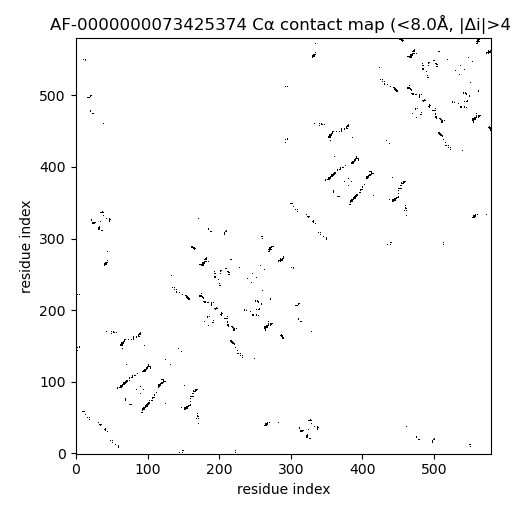? 25.531 -18.062 -10 1 95.44 197 ARG A N 1
ATOM 1621 C CA . ARG A 1 197 ? 26.469 -17.781 -11.078 1 95.44 197 ARG A CA 1
ATOM 1622 C C . ARG A 1 197 ? 26.359 -16.344 -11.547 1 95.44 197 ARG A C 1
ATOM 1624 O O . ARG A 1 197 ? 25.281 -15.914 -11.984 1 95.44 197 ARG A O 1
ATOM 1631 N N . HIS A 1 198 ? 27.375 -15.609 -11.594 1 93.75 198 HIS A N 1
ATOM 1632 C CA . HIS A 1 198 ? 27.422 -14.18 -11.875 1 93.75 198 HIS A CA 1
ATOM 1633 C C . HIS A 1 198 ? 27 -13.883 -13.312 1 93.75 198 HIS A C 1
ATOM 1635 O O . HIS A 1 198 ? 26.5 -12.789 -13.602 1 93.75 198 HIS A O 1
ATOM 1641 N N . ILE A 1 199 ? 27.188 -14.773 -14.164 1 94.19 199 ILE A N 1
ATOM 1642 C CA . ILE A 1 199 ? 26.938 -14.547 -15.578 1 94.19 199 ILE A CA 1
ATOM 1643 C C . ILE A 1 199 ? 25.422 -14.578 -15.844 1 94.19 199 ILE A C 1
ATOM 1645 O O . ILE A 1 199 ? 24.969 -14.117 -16.891 1 94.19 199 ILE A O 1
ATOM 1649 N N . SER A 1 200 ? 24.672 -15.148 -14.984 1 96.75 200 SER A N 1
ATOM 1650 C CA . SER A 1 200 ? 23.234 -15.227 -15.141 1 96.75 200 SER A CA 1
ATOM 1651 C C . SER A 1 200 ? 22.562 -13.891 -14.797 1 96.75 200 SER A C 1
ATOM 1653 O O . SER A 1 200 ? 22.953 -13.227 -13.836 1 96.75 200 SER A O 1
ATOM 1655 N N . THR A 1 201 ? 21.531 -13.578 -15.508 1 96.62 201 THR A N 1
ATOM 1656 C CA . THR A 1 201 ? 20.734 -12.391 -15.203 1 96.62 201 THR A CA 1
ATOM 1657 C C . THR A 1 201 ? 19.875 -12.617 -13.961 1 96.62 201 THR A C 1
ATOM 1659 O O . THR A 1 201 ? 19.344 -11.664 -13.398 1 96.62 201 THR A O 1
ATOM 1662 N N . ALA A 1 202 ? 19.859 -13.812 -13.477 1 96.94 202 ALA A N 1
ATOM 1663 C CA . ALA A 1 202 ? 19.078 -14.141 -12.289 1 96.94 202 ALA A CA 1
ATOM 1664 C C . ALA A 1 202 ? 19.953 -14.156 -11.039 1 96.94 202 ALA A C 1
ATOM 1666 O O . ALA A 1 202 ? 19.5 -14.523 -9.953 1 96.94 202 ALA A O 1
ATOM 1667 N N . PHE A 1 203 ? 21.172 -13.75 -11.164 1 96.06 203 PHE A N 1
ATOM 1668 C CA . PHE A 1 203 ? 22.172 -13.805 -10.109 1 96.06 203 PHE A CA 1
ATOM 1669 C C . PHE A 1 203 ? 21.719 -13.031 -8.883 1 96.06 203 PHE A C 1
ATOM 1671 O O . PHE A 1 203 ? 21.234 -11.898 -8.992 1 96.06 203 PHE A O 1
ATOM 1678 N N . VAL A 1 204 ? 21.781 -13.664 -7.699 1 95.38 204 VAL A N 1
ATOM 1679 C CA . VAL A 1 204 ? 21.594 -13.023 -6.402 1 95.38 204 VAL A CA 1
ATOM 1680 C C . VAL A 1 204 ? 22.828 -13.25 -5.527 1 95.38 204 VAL A C 1
ATOM 1682 O O . VAL A 1 204 ? 23.188 -14.398 -5.246 1 95.38 204 VAL A O 1
ATOM 1685 N N . ALA A 1 205 ? 23.484 -12.18 -5.152 1 92.94 205 ALA A N 1
ATOM 1686 C CA . ALA A 1 205 ? 24.734 -12.266 -4.383 1 92.94 205 ALA A CA 1
ATOM 1687 C C . ALA A 1 205 ? 24.453 -12.773 -2.969 1 92.94 205 ALA A C 1
ATOM 1689 O O . ALA A 1 205 ? 23.328 -12.711 -2.484 1 92.94 205 ALA A O 1
ATOM 1690 N N . ASP A 1 206 ? 25.672 -13.078 -2.465 1 89.06 206 ASP A N 1
ATOM 1691 C CA . ASP A 1 206 ? 25.594 -13.477 -1.063 1 89.06 206 ASP A CA 1
ATOM 1692 C C . ASP A 1 206 ? 25.172 -12.297 -0.182 1 89.06 206 ASP A C 1
ATOM 1694 O O . ASP A 1 206 ? 25.656 -11.18 -0.366 1 89.06 206 ASP A O 1
ATOM 1698 N N . GLY A 1 207 ? 24.312 -12.352 0.612 1 88 207 GLY A N 1
ATOM 1699 C CA . GLY A 1 207 ? 23.875 -11.297 1.514 1 88 207 GLY A CA 1
ATOM 1700 C C . GLY A 1 207 ? 22.672 -10.531 1.009 1 88 207 GLY A C 1
ATOM 1701 O O . GLY A 1 207 ? 22.078 -9.734 1.74 1 88 207 GLY A O 1
ATOM 1702 N N . GLU A 1 208 ? 22.406 -10.758 -0.282 1 91.75 208 GLU A N 1
ATOM 1703 C CA . GLU A 1 208 ? 21.219 -10.133 -0.855 1 91.75 208 GLU A CA 1
ATOM 1704 C C . GLU A 1 208 ? 20 -11.047 -0.729 1 91.75 208 GLU A C 1
ATOM 1706 O O . GLU A 1 208 ? 20.156 -12.25 -0.494 1 91.75 208 GLU A O 1
ATOM 1711 N N . GLY A 1 209 ? 18.906 -10.383 -0.808 1 93.38 209 GLY A N 1
ATOM 1712 C CA . GLY A 1 209 ? 17.672 -11.156 -0.758 1 93.38 209 GLY A CA 1
ATOM 1713 C C . GLY A 1 209 ? 16.828 -10.859 0.468 1 93.38 209 GLY A C 1
ATOM 1714 O O . GLY A 1 209 ? 17.359 -10.445 1.504 1 93.38 209 GLY A O 1
ATOM 1715 N N . ASP A 1 210 ? 15.594 -11.094 0.409 1 94.69 210 ASP A N 1
ATOM 1716 C CA . ASP A 1 210 ? 14.664 -10.938 1.527 1 94.69 210 ASP A CA 1
ATOM 1717 C C . ASP A 1 210 ? 13.914 -12.242 1.799 1 94.69 210 ASP A C 1
ATOM 1719 O O . ASP A 1 210 ? 14.43 -13.133 2.475 1 94.69 210 ASP A O 1
ATOM 1723 N N . PHE A 1 211 ? 12.789 -12.531 1.198 1 97.62 211 PHE A N 1
ATOM 1724 C CA . PHE A 1 211 ? 12.117 -13.828 1.23 1 97.62 211 PHE A CA 1
ATOM 1725 C C . PHE A 1 211 ? 12.391 -14.609 -0.052 1 97.62 211 PHE A C 1
ATOM 1727 O O . PHE A 1 211 ? 12.773 -14.023 -1.069 1 97.62 211 PHE A O 1
ATOM 1734 N N . TYR A 1 212 ? 12.289 -15.875 0.032 1 98.06 212 TYR A N 1
ATOM 1735 C CA . TYR A 1 212 ? 12.234 -16.672 -1.188 1 98.06 212 TYR A CA 1
ATOM 1736 C C . TYR A 1 212 ? 10.797 -16.875 -1.653 1 98.06 212 TYR A C 1
ATOM 1738 O O . TYR A 1 212 ? 9.984 -17.469 -0.946 1 98.06 212 TYR A O 1
ATOM 1746 N N . TYR A 1 213 ? 10.516 -16.359 -2.84 1 98.56 213 TYR A N 1
ATOM 1747 C CA . TYR A 1 213 ? 9.148 -16.375 -3.346 1 98.56 213 TYR A CA 1
ATOM 1748 C C . TYR A 1 213 ? 8.914 -17.562 -4.266 1 98.56 213 TYR A C 1
ATOM 1750 O O . TYR A 1 213 ? 9.781 -17.922 -5.07 1 98.56 213 TYR A O 1
ATOM 1758 N N . GLY A 1 214 ? 7.777 -18.141 -4.07 1 98.19 214 GLY A N 1
ATOM 1759 C CA . GLY A 1 214 ? 7.426 -19.266 -4.922 1 98.19 214 GLY A CA 1
ATOM 1760 C C . GLY A 1 214 ? 6.852 -18.844 -6.262 1 98.19 214 GLY A C 1
ATOM 1761 O O . GLY A 1 214 ? 6.07 -17.891 -6.336 1 98.19 214 GLY A O 1
ATOM 1762 N N . GLY A 1 215 ? 7.223 -19.609 -7.262 1 96.56 215 GLY A N 1
ATOM 1763 C CA . GLY A 1 215 ? 6.77 -19.297 -8.609 1 96.56 215 GLY A CA 1
ATOM 1764 C C . GLY A 1 215 ? 5.34 -19.734 -8.875 1 96.56 215 GLY A C 1
ATOM 1765 O O . GLY A 1 215 ? 4.738 -19.344 -9.875 1 96.56 215 GLY A O 1
ATOM 1766 N N . ALA A 1 216 ? 4.789 -20.438 -7.945 1 97.19 216 ALA A N 1
ATOM 1767 C CA . ALA A 1 216 ? 3.463 -21.016 -8.148 1 97.19 216 ALA A CA 1
ATOM 1768 C C . ALA A 1 216 ? 2.367 -19.984 -7.91 1 97.19 216 ALA A C 1
ATOM 1770 O O . ALA A 1 216 ? 1.215 -20.188 -8.297 1 97.19 216 ALA A O 1
ATOM 1771 N N . VAL A 1 217 ? 2.705 -18.938 -7.223 1 98.69 217 VAL A N 1
ATOM 1772 C CA . VAL A 1 217 ? 1.71 -17.922 -6.891 1 98.69 217 VAL A CA 1
ATOM 1773 C C . VAL A 1 217 ? 2.328 -16.531 -7.012 1 98.69 217 VAL A C 1
ATOM 1775 O O . VAL A 1 217 ? 3.244 -16.172 -6.262 1 98.69 217 VAL A O 1
ATOM 1778 N N . PHE A 1 218 ? 1.923 -15.719 -7.902 1 98.81 218 PHE A N 1
ATOM 1779 C CA . PHE A 1 218 ? 2.207 -14.289 -7.953 1 98.81 218 PHE A CA 1
ATOM 1780 C C . PHE A 1 218 ? 1.137 -13.547 -8.75 1 98.81 218 PHE A C 1
ATOM 1782 O O . PHE A 1 218 ? 0.319 -14.18 -9.43 1 98.81 218 PHE A O 1
ATOM 1789 N N . GLY A 1 219 ? 1.022 -12.336 -8.617 1 98.75 219 GLY A N 1
ATOM 1790 C CA . GLY A 1 219 ? 0.004 -11.555 -9.305 1 98.75 219 GLY A CA 1
ATOM 1791 C C . GLY A 1 219 ? 0.05 -10.078 -8.969 1 98.75 219 GLY A C 1
ATOM 1792 O O . GLY A 1 219 ? 1.124 -9.523 -8.727 1 98.75 219 GLY A O 1
ATOM 1793 N N . GLY A 1 220 ? -1.07 -9.438 -9.172 1 98.62 220 GLY A N 1
ATOM 1794 C CA . GLY A 1 220 ? -1.197 -8.016 -8.914 1 98.62 220 GLY A CA 1
ATOM 1795 C C . GLY A 1 220 ? -2.037 -7.289 -9.945 1 98.62 220 GLY A C 1
ATOM 1796 O O . GLY A 1 220 ? -2.875 -7.902 -10.609 1 98.62 220 GLY A O 1
ATOM 1797 N N . ARG A 1 221 ? -1.927 -6.004 -9.93 1 98 221 ARG A N 1
ATOM 1798 C CA . ARG A 1 221 ? -2.555 -5.238 -11.008 1 98 221 ARG A CA 1
ATOM 1799 C C . ARG A 1 221 ? -2.051 -5.699 -12.367 1 98 221 ARG A C 1
ATOM 1801 O O . ARG A 1 221 ? -0.859 -5.969 -12.539 1 98 221 ARG A O 1
ATOM 1808 N N . VAL A 1 222 ? -2.947 -5.703 -13.297 1 98.12 222 VAL A N 1
ATOM 1809 C CA . VAL A 1 222 ? -2.635 -6.305 -14.594 1 98.12 222 VAL A CA 1
ATOM 1810 C C . VAL A 1 222 ? -1.457 -5.574 -15.227 1 98.12 222 VAL A C 1
ATOM 1812 O O . VAL A 1 222 ? -0.562 -6.203 -15.797 1 98.12 222 VAL A O 1
ATOM 1815 N N . ALA A 1 223 ? -1.366 -4.25 -15.086 1 96.75 223 ALA A N 1
ATOM 1816 C CA . ALA A 1 223 ? -0.267 -3.479 -15.664 1 96.75 223 ALA A CA 1
ATOM 1817 C C . ALA A 1 223 ? 1.061 -3.838 -15 1 96.75 223 ALA A C 1
ATOM 1819 O O . ALA A 1 223 ? 2.08 -3.98 -15.68 1 96.75 223 ALA A O 1
ATOM 1820 N N . SER A 1 224 ? 1.028 -4.027 -13.695 1 97.12 224 SER A N 1
ATOM 1821 C CA . SER A 1 224 ? 2.232 -4.375 -12.945 1 97.12 224 SER A CA 1
ATOM 1822 C C . SER A 1 224 ? 2.713 -5.781 -13.297 1 97.12 224 SER A C 1
ATOM 1824 O O . SER A 1 224 ? 3.912 -6.012 -13.453 1 97.12 224 SER A O 1
ATOM 1826 N N . VAL A 1 225 ? 1.79 -6.652 -13.453 1 98.31 225 VAL A N 1
ATOM 1827 C CA . VAL A 1 225 ? 2.145 -8.031 -13.773 1 98.31 225 VAL A CA 1
ATOM 1828 C C . VAL A 1 225 ? 2.703 -8.109 -15.195 1 98.31 225 VAL A C 1
ATOM 1830 O O . VAL A 1 225 ? 3.615 -8.891 -15.469 1 98.31 225 VAL A O 1
ATOM 1833 N N . TYR A 1 226 ? 2.145 -7.305 -16.078 1 98.31 226 TYR A N 1
ATOM 1834 C CA . TYR A 1 226 ? 2.684 -7.234 -17.438 1 98.31 226 TYR A CA 1
ATOM 1835 C C . TYR A 1 226 ? 4.16 -6.855 -17.422 1 98.31 226 TYR A C 1
ATOM 1837 O O . TYR A 1 226 ? 4.996 -7.566 -17.969 1 98.31 226 TYR A O 1
ATOM 1845 N N . GLU A 1 227 ? 4.465 -5.75 -16.719 1 97.38 227 GLU A N 1
ATOM 1846 C CA . GLU A 1 227 ? 5.848 -5.277 -16.656 1 97.38 227 GLU A CA 1
ATOM 1847 C C . GLU A 1 227 ? 6.746 -6.301 -15.977 1 97.38 227 GLU A C 1
ATOM 1849 O O . GLU A 1 227 ? 7.891 -6.508 -16.391 1 97.38 227 GLU A O 1
ATOM 1854 N N . PHE A 1 228 ? 6.262 -6.859 -14.992 1 97.69 228 PHE A N 1
ATOM 1855 C CA . PHE A 1 228 ? 7.027 -7.836 -14.227 1 97.69 228 PHE A CA 1
ATOM 1856 C C . PHE A 1 228 ? 7.379 -9.047 -15.086 1 97.69 228 PHE A C 1
ATOM 1858 O O . PHE A 1 228 ? 8.547 -9.43 -15.172 1 97.69 228 PHE A O 1
ATOM 1865 N N . THR A 1 229 ? 6.363 -9.633 -15.703 1 97.94 229 THR A N 1
ATOM 1866 C CA . THR A 1 229 ? 6.566 -10.836 -16.5 1 97.94 229 THR A CA 1
ATOM 1867 C C . THR A 1 229 ? 7.391 -10.523 -17.75 1 97.94 229 THR A C 1
ATOM 1869 O O . THR A 1 229 ? 8.227 -11.336 -18.172 1 97.94 229 THR A O 1
ATOM 1872 N N . ARG A 1 230 ? 7.141 -9.43 -18.375 1 97.12 230 ARG A N 1
ATOM 1873 C CA . ARG A 1 230 ? 7.957 -9.016 -19.5 1 97.12 230 ARG A CA 1
ATOM 1874 C C . ARG A 1 230 ? 9.43 -8.914 -19.125 1 97.12 230 ARG A C 1
ATOM 1876 O O . ARG A 1 230 ? 10.297 -9.383 -19.844 1 97.12 230 ARG A O 1
ATOM 1883 N N . GLY A 1 231 ? 9.68 -8.305 -17.953 1 96.56 231 GLY A N 1
ATOM 1884 C CA . GLY A 1 231 ? 11.039 -8.203 -17.453 1 96.56 231 GLY A CA 1
ATOM 1885 C C . GLY A 1 231 ? 11.688 -9.555 -17.203 1 96.56 231 GLY A C 1
ATOM 1886 O O . GLY A 1 231 ? 12.844 -9.773 -17.562 1 96.56 231 GLY A O 1
ATOM 1887 N N . CYS A 1 232 ? 10.977 -10.43 -16.578 1 97.12 232 CYS A N 1
ATOM 1888 C CA . CYS A 1 232 ? 11.484 -11.781 -16.359 1 97.12 232 CYS A CA 1
ATOM 1889 C C . CYS A 1 232 ? 11.781 -12.469 -17.688 1 97.12 232 CYS A C 1
ATOM 1891 O O . CYS A 1 232 ? 12.828 -13.102 -17.844 1 97.12 232 CYS A O 1
ATOM 1893 N N . HIS A 1 233 ? 10.867 -12.305 -18.641 1 96.44 233 HIS A N 1
ATOM 1894 C CA . HIS A 1 233 ? 11.039 -12.922 -19.938 1 96.44 233 HIS A CA 1
ATOM 1895 C C . HIS A 1 233 ? 12.297 -12.406 -20.641 1 96.44 233 HIS A C 1
ATOM 1897 O O . HIS A 1 233 ? 13.078 -13.195 -21.172 1 96.44 233 HIS A O 1
ATOM 1903 N N . MET A 1 234 ? 12.477 -11.117 -20.625 1 96.94 234 MET A N 1
ATOM 1904 C CA . MET A 1 234 ? 13.648 -10.523 -21.266 1 96.94 234 MET A CA 1
ATOM 1905 C C . MET A 1 234 ? 14.93 -11.031 -20.609 1 96.94 234 MET A C 1
ATOM 1907 O O . MET A 1 234 ? 15.914 -11.312 -21.297 1 96.94 234 MET A O 1
ATOM 1911 N N . ALA A 1 235 ? 14.953 -11.188 -19.328 1 96.56 235 ALA A N 1
ATOM 1912 C CA . ALA A 1 235 ? 16.109 -11.703 -18.594 1 96.56 235 ALA A CA 1
ATOM 1913 C C . ALA A 1 235 ? 16.375 -13.164 -18.969 1 96.56 235 ALA A C 1
ATOM 1915 O O . ALA A 1 235 ? 17.531 -13.57 -19.109 1 96.56 235 ALA A O 1
ATOM 1916 N N . ILE A 1 236 ? 15.336 -13.938 -19.047 1 96.25 236 ILE A N 1
ATOM 1917 C CA . ILE A 1 236 ? 15.453 -15.336 -19.438 1 96.25 236 ILE A CA 1
ATOM 1918 C C . ILE A 1 236 ? 16.078 -15.422 -20.828 1 96.25 236 ILE A C 1
ATOM 1920 O O . ILE A 1 236 ? 16.984 -16.234 -21.062 1 96.25 236 ILE A O 1
ATOM 1924 N N . LEU A 1 237 ? 15.609 -14.539 -21.734 1 95.44 237 LEU A N 1
ATOM 1925 C CA . LEU A 1 237 ? 16.156 -14.508 -23.094 1 95.44 237 LEU A CA 1
ATOM 1926 C C . LEU A 1 237 ? 17.641 -14.148 -23.078 1 95.44 237 LEU A C 1
ATOM 1928 O O . LEU A 1 237 ? 18.422 -14.719 -23.828 1 95.44 237 LEU A O 1
ATOM 1932 N N . ALA A 1 238 ? 17.984 -13.188 -22.266 1 96 238 ALA A N 1
ATOM 1933 C CA . ALA A 1 238 ? 19.391 -12.789 -22.156 1 96 238 ALA A CA 1
ATOM 1934 C C . ALA A 1 238 ? 20.25 -13.945 -21.656 1 96 238 ALA A C 1
ATOM 1936 O O . ALA A 1 238 ? 21.359 -14.164 -22.172 1 96 238 ALA A O 1
ATOM 1937 N N . ASP A 1 239 ? 19.797 -14.664 -20.625 1 95.69 239 ASP A N 1
ATOM 1938 C CA . ASP A 1 239 ? 20.516 -15.844 -20.141 1 95.69 239 ASP A CA 1
ATOM 1939 C C . ASP A 1 239 ? 20.672 -16.891 -21.234 1 95.69 239 ASP A C 1
ATOM 1941 O O . ASP A 1 239 ? 21.734 -17.469 -21.406 1 95.69 239 ASP A O 1
ATOM 1945 N N . LYS A 1 240 ? 19.594 -17.094 -21.938 1 93.06 240 LYS A N 1
ATOM 1946 C CA . LYS A 1 240 ? 19.609 -18.062 -23.031 1 93.06 240 LYS A CA 1
ATOM 1947 C C . LYS A 1 240 ? 20.625 -17.672 -24.094 1 93.06 240 LYS A C 1
ATOM 1949 O O . LYS A 1 240 ? 21.344 -18.516 -24.625 1 93.06 240 LYS A O 1
ATOM 1954 N N . ALA A 1 241 ? 20.641 -16.406 -24.438 1 94.12 241 ALA A N 1
ATOM 1955 C CA . ALA A 1 241 ? 21.594 -15.898 -25.422 1 94.12 241 ALA A CA 1
ATOM 1956 C C . ALA A 1 241 ? 23.031 -16.141 -24.984 1 94.12 241 ALA A C 1
ATOM 1958 O O . ALA A 1 241 ? 23.922 -16.297 -25.828 1 94.12 241 ALA A O 1
ATOM 1959 N N . ASN A 1 242 ? 23.219 -16.219 -23.703 1 92.81 242 ASN A N 1
ATOM 1960 C CA . ASN A 1 242 ? 24.547 -16.453 -23.156 1 92.81 242 ASN A CA 1
ATOM 1961 C C . ASN A 1 242 ? 24.766 -17.938 -22.844 1 92.81 242 ASN A C 1
ATOM 1963 O O . ASN A 1 242 ? 25.75 -18.312 -22.219 1 92.81 242 ASN A O 1
ATOM 1967 N N . GLY A 1 243 ? 23.797 -18.75 -23.203 1 92.06 243 GLY A N 1
ATOM 1968 C CA . GLY A 1 243 ? 23.922 -20.188 -23.016 1 92.06 243 GLY A CA 1
ATOM 1969 C C . GLY A 1 243 ? 23.734 -20.625 -21.578 1 92.06 243 GLY A C 1
ATOM 1970 O O . GLY A 1 243 ? 24.328 -21.609 -21.141 1 92.06 243 GLY A O 1
ATOM 1971 N N . ILE A 1 244 ? 23.031 -19.859 -20.875 1 92.56 244 ILE A N 1
ATOM 1972 C CA . ILE A 1 244 ? 22.859 -20.141 -19.453 1 92.56 244 ILE A CA 1
ATOM 1973 C C . ILE A 1 244 ? 21.375 -20.344 -19.141 1 92.56 244 ILE A C 1
ATOM 1975 O O . ILE A 1 244 ? 20.516 -19.656 -19.688 1 92.56 244 ILE A O 1
ATOM 1979 N N . MET A 1 245 ? 21.109 -21.328 -18.344 1 91.62 245 MET A N 1
ATOM 1980 C CA . MET A 1 245 ? 19.797 -21.5 -17.703 1 91.62 245 MET A CA 1
ATOM 1981 C C . MET A 1 245 ? 19.922 -21.469 -16.188 1 91.62 245 MET A C 1
ATOM 1983 O O . MET A 1 245 ? 20.672 -22.25 -15.602 1 91.62 245 MET A O 1
ATOM 1987 N N . ALA A 1 246 ? 19.234 -20.609 -15.602 1 92.88 246 ALA A N 1
ATOM 1988 C CA . ALA A 1 246 ? 19.312 -20.469 -14.148 1 92.88 246 ALA A CA 1
ATOM 1989 C C . ALA A 1 246 ? 18.875 -21.75 -13.453 1 92.88 246 ALA A C 1
ATOM 1991 O O . ALA A 1 246 ? 18.016 -22.469 -13.953 1 92.88 246 ALA A O 1
ATOM 1992 N N . ALA A 1 247 ? 19.375 -22 -12.242 1 87.81 247 ALA A N 1
ATOM 1993 C CA . ALA A 1 247 ? 19.172 -23.25 -11.523 1 87.81 247 ALA A CA 1
ATOM 1994 C C . ALA A 1 247 ? 17.688 -23.484 -11.242 1 87.81 247 ALA A C 1
ATOM 1996 O O . ALA A 1 247 ? 17.203 -24.609 -11.391 1 87.81 247 ALA A O 1
ATOM 1997 N N . GLY A 1 248 ? 16.953 -22.484 -10.797 1 88.69 248 GLY A N 1
ATOM 1998 C CA . GLY A 1 248 ? 15.531 -22.578 -10.5 1 88.69 248 GLY A CA 1
ATOM 1999 C C . GLY A 1 248 ? 14.648 -22.156 -11.664 1 88.69 248 GLY A C 1
ATOM 2000 O O . GLY A 1 248 ? 13.469 -21.844 -11.477 1 88.69 248 GLY A O 1
ATOM 2001 N N . GLN A 1 249 ? 15.336 -22.016 -12.805 1 91.81 249 GLN A N 1
ATOM 2002 C CA . GLN A 1 249 ? 14.633 -21.656 -14.031 1 91.81 249 GLN A CA 1
ATOM 2003 C C . GLN A 1 249 ? 13.867 -20.344 -13.852 1 91.81 249 GLN A C 1
ATOM 2005 O O . GLN A 1 249 ? 14.445 -19.328 -13.469 1 91.81 249 GLN A O 1
ATOM 2010 N N . GLU A 1 250 ? 12.586 -20.391 -14.133 1 93.31 250 GLU A N 1
ATOM 2011 C CA . GLU A 1 250 ? 11.812 -19.156 -14.102 1 93.31 250 GLU A CA 1
ATOM 2012 C C . GLU A 1 250 ? 11.711 -18.594 -12.68 1 93.31 250 GLU A C 1
ATOM 2014 O O . GLU A 1 250 ? 11.664 -17.391 -12.484 1 93.31 250 GLU A O 1
ATOM 2019 N N . GLU A 1 251 ? 11.781 -19.531 -11.734 1 95.94 251 GLU A N 1
ATOM 2020 C CA . GLU A 1 251 ? 11.664 -19.109 -10.344 1 95.94 251 GLU A CA 1
ATOM 2021 C C . GLU A 1 251 ? 12.875 -18.281 -9.914 1 95.94 251 GLU A C 1
ATOM 2023 O O . GLU A 1 251 ? 12.742 -17.359 -9.117 1 95.94 251 GLU A O 1
ATOM 2028 N N . SER A 1 252 ? 14.062 -18.625 -10.453 1 96.94 252 SER A N 1
ATOM 2029 C CA . SER A 1 252 ? 15.25 -17.828 -10.18 1 96.94 252 SER A CA 1
ATOM 2030 C C . SER A 1 252 ? 15.094 -16.406 -10.695 1 96.94 252 SER A C 1
ATOM 2032 O O . SER A 1 252 ? 15.43 -15.445 -10 1 96.94 252 SER A O 1
ATOM 2034 N N . HIS A 1 253 ? 14.57 -16.281 -11.914 1 97.31 253 HIS A N 1
ATOM 2035 C CA . HIS A 1 253 ? 14.367 -14.969 -12.508 1 97.31 253 HIS A CA 1
ATOM 2036 C C . HIS A 1 253 ? 13.297 -14.188 -11.758 1 97.31 253 HIS A C 1
ATOM 2038 O O . HIS A 1 253 ? 13.406 -12.969 -11.594 1 97.31 253 HIS A O 1
ATOM 2044 N N . LEU A 1 254 ? 12.312 -14.938 -11.367 1 97.81 254 LEU A N 1
ATOM 2045 C CA . LEU A 1 254 ? 11.25 -14.336 -10.562 1 97.81 254 LEU A CA 1
ATOM 2046 C C . LEU A 1 254 ? 11.82 -13.734 -9.281 1 97.81 254 LEU A C 1
ATOM 2048 O O . LEU A 1 254 ? 11.562 -12.562 -8.977 1 97.81 254 LEU A O 1
ATOM 2052 N N . ASN A 1 255 ? 12.617 -14.492 -8.547 1 97.81 255 ASN A N 1
ATOM 2053 C CA . ASN A 1 255 ? 13.18 -14.023 -7.281 1 97.81 255 ASN A CA 1
ATOM 2054 C C . ASN A 1 255 ? 14.141 -12.859 -7.492 1 97.81 255 ASN A C 1
ATOM 2056 O O . ASN A 1 255 ? 14.148 -11.906 -6.707 1 97.81 255 ASN A O 1
ATOM 2060 N N . ARG A 1 256 ? 14.914 -12.93 -8.562 1 96.94 256 ARG A N 1
ATOM 2061 C CA . ARG A 1 256 ? 15.805 -11.812 -8.867 1 96.94 256 ARG A CA 1
ATOM 2062 C C . ARG A 1 256 ? 15.016 -10.539 -9.141 1 96.94 256 ARG A C 1
ATOM 2064 O O . ARG A 1 256 ? 15.336 -9.477 -8.609 1 96.94 256 ARG A O 1
ATOM 2071 N N . ARG A 1 257 ? 13.992 -10.648 -9.867 1 96.62 257 ARG A N 1
ATOM 2072 C CA . ARG A 1 257 ? 13.227 -9.469 -10.258 1 96.62 257 ARG A CA 1
ATOM 2073 C C . ARG A 1 257 ? 12.492 -8.875 -9.062 1 96.62 257 ARG A C 1
ATOM 2075 O O . ARG A 1 257 ? 12.375 -7.648 -8.938 1 96.62 257 ARG A O 1
ATOM 2082 N N . PHE A 1 258 ? 12.07 -9.672 -8.094 1 97.19 258 PHE A N 1
ATOM 2083 C CA . PHE A 1 258 ? 11.375 -9.195 -6.898 1 97.19 258 PHE A CA 1
ATOM 2084 C C . PHE A 1 258 ? 12.32 -8.398 -6.008 1 97.19 258 PHE A C 1
ATOM 2086 O O . PHE A 1 258 ? 11.875 -7.637 -5.145 1 97.19 258 PHE A O 1
ATOM 2093 N N . LEU A 1 259 ? 13.617 -8.594 -6.156 1 94.69 259 LEU A N 1
ATOM 2094 C CA . LEU A 1 259 ? 14.555 -7.809 -5.363 1 94.69 259 LEU A CA 1
ATOM 2095 C C . LEU A 1 259 ? 14.547 -6.344 -5.801 1 94.69 259 LEU A C 1
ATOM 2097 O O . LEU A 1 259 ? 14.68 -5.445 -4.969 1 94.69 259 LEU A O 1
ATOM 2101 N N . SER A 1 260 ? 14.359 -6.137 -7.102 1 91.75 260 SER A N 1
ATOM 2102 C CA . SER A 1 260 ? 14.359 -4.77 -7.605 1 91.75 260 SER A CA 1
ATOM 2103 C C . SER A 1 260 ? 12.938 -4.227 -7.738 1 91.75 260 SER A C 1
ATOM 2105 O O . SER A 1 260 ? 12.734 -3.01 -7.766 1 91.75 260 SER A O 1
ATOM 2107 N N . HIS A 1 261 ? 12.023 -5.148 -7.898 1 94.19 261 HIS A N 1
ATOM 2108 C CA . HIS A 1 261 ? 10.602 -4.812 -7.91 1 94.19 261 HIS A CA 1
ATOM 2109 C C . HIS A 1 261 ? 9.883 -5.426 -6.715 1 94.19 261 HIS A C 1
ATOM 2111 O O . HIS A 1 261 ? 9.195 -6.441 -6.855 1 94.19 261 HIS A O 1
ATOM 2117 N N . LYS A 1 262 ? 10.016 -4.684 -5.605 1 96.5 262 LYS A N 1
ATOM 2118 C CA . LYS A 1 262 ? 9.484 -5.227 -4.355 1 96.5 262 LYS A CA 1
ATOM 2119 C C . LYS A 1 262 ? 7.973 -5.383 -4.426 1 96.5 262 LYS A C 1
ATOM 2121 O O . LYS A 1 262 ? 7.273 -4.5 -4.926 1 96.5 262 LYS A O 1
ATOM 2126 N N . PRO A 1 263 ? 7.512 -6.52 -3.963 1 98.25 263 PRO A N 1
ATOM 2127 C CA . PRO A 1 263 ? 6.051 -6.66 -3.93 1 98.25 263 PRO A CA 1
ATOM 2128 C C . PRO A 1 263 ? 5.383 -5.648 -3 1 98.25 263 PRO A C 1
ATOM 2130 O O . PRO A 1 263 ? 5.93 -5.32 -1.944 1 98.25 263 PRO A O 1
ATOM 2133 N N . SER A 1 264 ? 4.199 -5.203 -3.42 1 97.88 264 SER A N 1
ATOM 2134 C CA . SER A 1 264 ? 3.404 -4.309 -2.582 1 97.88 264 SER A CA 1
ATOM 2135 C C . SER A 1 264 ? 2.604 -5.094 -1.547 1 97.88 264 SER A C 1
ATOM 2137 O O . SER A 1 264 ? 2.088 -4.516 -0.587 1 97.88 264 SER A O 1
ATOM 2139 N N . LYS A 1 265 ? 2.449 -6.352 -1.773 1 98.44 265 LYS A N 1
ATOM 2140 C CA . LYS A 1 265 ? 1.838 -7.293 -0.837 1 98.44 265 LYS A CA 1
ATOM 2141 C C . LYS A 1 265 ? 2.545 -8.641 -0.876 1 98.44 265 LYS A C 1
ATOM 2143 O O . LYS A 1 265 ? 2.9 -9.133 -1.95 1 98.44 265 LYS A O 1
ATOM 2148 N N . VAL A 1 266 ? 2.816 -9.156 0.307 1 98.88 266 VAL A N 1
ATOM 2149 C CA . VAL A 1 266 ? 3.451 -10.469 0.425 1 98.88 266 VAL A CA 1
ATOM 2150 C C . VAL A 1 266 ? 2.49 -11.445 1.093 1 98.88 266 VAL A C 1
ATOM 2152 O O . VAL A 1 266 ? 1.899 -11.141 2.131 1 98.88 266 VAL A O 1
ATOM 2155 N N . LEU A 1 267 ? 2.248 -12.555 0.479 1 98.94 267 LEU A N 1
ATOM 2156 C CA . LEU A 1 267 ? 1.385 -13.586 1.037 1 98.94 267 LEU A CA 1
ATOM 2157 C C . LEU A 1 267 ? 2.195 -14.594 1.844 1 98.94 267 LEU A C 1
ATOM 2159 O O . LEU A 1 267 ? 3.26 -15.039 1.403 1 98.94 267 LEU A O 1
ATOM 2163 N N . SER A 1 268 ? 1.754 -14.93 3.045 1 98.44 268 SER A N 1
ATOM 2164 C CA . SER A 1 268 ? 2.391 -15.953 3.865 1 98.44 268 SER A CA 1
ATOM 2165 C C . SER A 1 268 ? 2.285 -17.328 3.211 1 98.44 268 SER A C 1
ATOM 2167 O O . SER A 1 268 ? 1.549 -17.5 2.238 1 98.44 268 SER A O 1
ATOM 2169 N N . PRO A 1 269 ? 2.975 -18.312 3.752 1 98.44 269 PRO A N 1
ATOM 2170 C CA . PRO A 1 269 ? 2.887 -19.672 3.203 1 98.44 269 PRO A CA 1
ATOM 2171 C C . PRO A 1 269 ? 1.479 -20.25 3.289 1 98.44 269 PRO A C 1
ATOM 2173 O O . PRO A 1 269 ? 1.204 -21.297 2.701 1 98.44 269 PRO A O 1
ATOM 2176 N N . GLU A 1 270 ? 0.582 -19.609 3.973 1 98.56 270 GLU A N 1
ATOM 2177 C CA . GLU A 1 270 ? -0.817 -20.031 3.988 1 98.56 270 GLU A CA 1
ATOM 2178 C C . GLU A 1 270 ? -1.41 -20.016 2.582 1 98.56 270 GLU A C 1
ATOM 2180 O O . GLU A 1 270 ? -2.383 -20.719 2.309 1 98.56 270 GLU A O 1
ATOM 2185 N N . TYR A 1 271 ? -0.87 -19.219 1.659 1 98.88 271 TYR A N 1
ATOM 2186 C CA . TYR A 1 271 ? -1.39 -19.047 0.308 1 98.88 271 TYR A CA 1
ATOM 2187 C C . TYR A 1 271 ? -0.603 -19.875 -0.695 1 98.88 271 TYR A C 1
ATOM 2189 O O . TYR A 1 271 ? -0.856 -19.812 -1.9 1 98.88 271 TYR A O 1
ATOM 2197 N N . LEU A 1 272 ? 0.349 -20.531 -0.309 1 98.69 272 LEU A N 1
ATOM 2198 C CA . LEU A 1 272 ? 1.191 -21.469 -1.038 1 98.69 272 LEU A CA 1
ATOM 2199 C C . LEU A 1 272 ? 1.759 -22.531 -0.101 1 98.69 272 LEU A C 1
ATOM 2201 O O . LEU A 1 272 ? 2.721 -22.281 0.626 1 98.69 272 LEU A O 1
ATOM 2205 N N . TRP A 1 273 ? 1.114 -23.719 -0.067 1 98.5 273 TRP A N 1
ATOM 2206 C CA . TRP A 1 273 ? 1.539 -24.734 0.892 1 98.5 273 TRP A CA 1
ATOM 2207 C C . TRP A 1 273 ? 1.68 -26.094 0.219 1 98.5 273 TRP A C 1
ATOM 2209 O O . TRP A 1 273 ? 0.937 -26.406 -0.713 1 98.5 273 TRP A O 1
ATOM 2219 N N . ASP A 1 274 ? 2.648 -26.844 0.645 1 96.62 274 ASP A N 1
ATOM 2220 C CA . ASP A 1 274 ? 2.812 -28.234 0.262 1 96.62 274 ASP A CA 1
ATOM 2221 C C . ASP A 1 274 ? 2.012 -29.156 1.183 1 96.62 274 ASP A C 1
ATOM 2223 O O . ASP A 1 274 ? 2.426 -29.422 2.312 1 96.62 274 ASP A O 1
ATOM 2227 N N . SER A 1 275 ? 1.024 -29.719 0.668 1 94.75 275 SER A N 1
ATOM 2228 C CA . SER A 1 275 ? 0.094 -30.484 1.481 1 94.75 275 SER A CA 1
ATOM 2229 C C . SER A 1 275 ? 0.745 -31.766 1.995 1 94.75 275 SER A C 1
ATOM 2231 O O . SER A 1 275 ? 0.211 -32.438 2.891 1 94.75 275 SER A O 1
ATOM 2233 N N . ARG A 1 276 ? 1.833 -32.156 1.444 1 94.06 276 ARG A N 1
ATOM 2234 C CA . ARG A 1 276 ? 2.535 -33.344 1.9 1 94.06 276 ARG A CA 1
ATOM 2235 C C . ARG A 1 276 ? 3.246 -33.094 3.225 1 94.06 276 ARG A C 1
ATOM 2237 O O . ARG A 1 276 ? 3.65 -34.031 3.91 1 94.06 276 ARG A O 1
ATOM 2244 N N . LYS A 1 277 ? 3.363 -31.875 3.582 1 94.12 277 LYS A N 1
ATOM 2245 C CA . LYS A 1 277 ? 4.031 -31.5 4.824 1 94.12 277 LYS A CA 1
ATOM 2246 C C . LYS A 1 277 ? 3.016 -31.172 5.914 1 94.12 277 LYS A C 1
ATOM 2248 O O . LYS A 1 277 ? 1.914 -30.703 5.629 1 94.12 277 LYS A O 1
ATOM 2253 N N . PRO A 1 278 ? 3.516 -31.516 7.09 1 94.75 278 PRO A N 1
ATOM 2254 C CA . PRO A 1 278 ? 2.615 -31.125 8.172 1 94.75 278 PRO A CA 1
ATOM 2255 C C . PRO A 1 278 ? 2.471 -29.609 8.281 1 94.75 278 PRO A C 1
ATOM 2257 O O . PRO A 1 278 ? 3.439 -28.875 8.07 1 94.75 278 PRO A O 1
ATOM 2260 N N . GLN A 1 279 ? 1.289 -29.125 8.609 1 94.38 279 GLN A N 1
ATOM 2261 C CA . GLN A 1 279 ? 1.033 -27.703 8.805 1 94.38 279 GLN A CA 1
ATOM 2262 C C . GLN A 1 279 ? 1.577 -27.219 10.148 1 94.38 279 GLN A C 1
ATOM 2264 O O . GLN A 1 279 ? 1.12 -27.672 11.203 1 94.38 279 GLN A O 1
ATOM 2269 N N . PRO A 1 280 ? 2.496 -26.391 10.148 1 93.81 280 PRO A N 1
ATOM 2270 C CA . PRO A 1 280 ? 2.975 -25.859 11.43 1 93.81 280 PRO A CA 1
ATOM 2271 C C . PRO A 1 280 ? 1.944 -24.984 12.125 1 93.81 280 PRO A C 1
ATOM 2273 O O . PRO A 1 280 ? 1.077 -24.406 11.469 1 93.81 280 PRO A O 1
ATOM 2276 N N . PRO A 1 281 ? 2.035 -24.812 13.469 1 91.88 281 PRO A N 1
ATOM 2277 C CA . PRO A 1 281 ? 1.066 -24.016 14.227 1 91.88 281 PRO A CA 1
ATOM 2278 C C . PRO A 1 281 ? 1.069 -22.547 13.828 1 91.88 281 PRO A C 1
ATOM 2280 O O . PRO A 1 281 ? 0.053 -21.859 13.969 1 91.88 281 PRO A O 1
ATOM 2283 N N . SER A 1 282 ? 2.143 -22.062 13.328 1 92.19 282 SER A N 1
ATOM 2284 C CA . SER A 1 282 ? 2.26 -20.656 12.961 1 92.19 282 SER A CA 1
ATOM 2285 C C . SER A 1 282 ? 1.408 -20.328 11.742 1 92.19 282 SER A C 1
ATOM 2287 O O . SER A 1 282 ? 1.089 -19.172 11.492 1 92.19 282 SER A O 1
ATOM 2289 N N . LEU A 1 283 ? 1.134 -21.312 10.961 1 95.06 283 LEU A N 1
ATOM 2290 C CA . LEU A 1 283 ? 0.241 -21.156 9.82 1 95.06 283 LEU A CA 1
ATOM 2291 C C . LEU A 1 283 ? -1.183 -21.562 10.18 1 95.06 283 LEU A C 1
ATOM 2293 O O . LEU A 1 283 ? -1.503 -22.766 10.211 1 95.06 283 LEU A O 1
ATOM 2297 N N . LYS A 1 284 ? -2.033 -20.672 10.414 1 94.88 284 LYS A N 1
ATOM 2298 C CA . LYS A 1 284 ? -3.324 -20.922 11.047 1 94.88 284 LYS A CA 1
ATOM 2299 C C . LYS A 1 284 ? -4.32 -21.5 10.055 1 94.88 284 LYS A C 1
ATOM 2301 O O . LYS A 1 284 ? -5.117 -22.375 10.406 1 94.88 284 LYS A O 1
ATOM 2306 N N . LEU A 1 285 ? -4.316 -21.016 8.82 1 97.25 285 LEU A N 1
ATOM 2307 C CA . LEU A 1 285 ? -5.316 -21.422 7.844 1 97.25 285 LEU A CA 1
ATOM 2308 C C . LEU A 1 285 ? -4.699 -21.547 6.457 1 97.25 285 LEU A C 1
ATOM 2310 O O . LEU A 1 285 ? -4.344 -20.547 5.832 1 97.25 285 LEU A O 1
ATOM 2314 N N . ILE A 1 286 ? -4.605 -22.766 5.969 1 98.44 286 ILE A N 1
ATOM 2315 C CA . ILE A 1 286 ? -4.066 -22.984 4.629 1 98.44 286 ILE A CA 1
ATOM 2316 C C . ILE A 1 286 ? -5.129 -22.656 3.584 1 98.44 286 ILE A C 1
ATOM 2318 O O . ILE A 1 286 ? -6.234 -23.203 3.615 1 98.44 286 ILE A O 1
ATOM 2322 N N . ARG A 1 287 ? -4.762 -21.812 2.65 1 98.75 287 ARG A N 1
ATOM 2323 C CA . ARG A 1 287 ? -5.754 -21.312 1.697 1 98.75 287 ARG A CA 1
ATOM 2324 C C . ARG A 1 287 ? -5.527 -21.922 0.315 1 98.75 287 ARG A C 1
ATOM 2326 O O . ARG A 1 287 ? -6.469 -22.047 -0.469 1 98.75 287 ARG A O 1
ATOM 2333 N N . PHE A 1 288 ? -4.379 -22.25 -0.095 1 98.81 288 PHE A N 1
ATOM 2334 C CA . PHE A 1 288 ? -4.004 -22.766 -1.403 1 98.81 288 PHE A CA 1
ATOM 2335 C C . PHE A 1 288 ? -2.852 -23.766 -1.279 1 98.81 288 PHE A C 1
ATOM 2337 O O . PHE A 1 288 ? -1.829 -23.453 -0.659 1 98.81 288 PHE A O 1
ATOM 2344 N N . SER A 1 289 ? -3.053 -24.969 -1.739 1 98.56 289 SER A N 1
ATOM 2345 C CA . SER A 1 289 ? -2.051 -26 -1.5 1 98.56 289 SER A CA 1
ATOM 2346 C C . SER A 1 289 ? -2.055 -27.047 -2.613 1 98.56 289 SER A C 1
ATOM 2348 O O . SER A 1 289 ? -2.986 -27.094 -3.422 1 98.56 289 SER A O 1
ATOM 2350 N N . THR A 1 290 ? -1.015 -27.781 -2.701 1 97.19 290 THR A N 1
ATOM 2351 C CA . THR A 1 290 ? -0.9 -28.891 -3.631 1 97.19 290 THR A CA 1
ATOM 2352 C C . THR A 1 290 ? -1.783 -30.062 -3.189 1 97.19 290 THR A C 1
ATOM 2354 O O . THR A 1 290 ? -2.07 -30.203 -2.002 1 97.19 290 THR A O 1
ATOM 2357 N N . MET B 1 1 ? -13.188 17.594 -13.867 1 28.67 1 MET B N 1
ATOM 2358 C CA . MET B 1 1 ? -12.133 17.578 -14.883 1 28.67 1 MET B CA 1
ATOM 2359 C C . MET B 1 1 ? -11.031 16.594 -14.492 1 28.67 1 MET B C 1
ATOM 2361 O O . MET B 1 1 ? -10.547 16.625 -13.359 1 28.67 1 MET B O 1
ATOM 2365 N N . GLN B 1 2 ? -10.914 15.578 -15.195 1 36.28 2 GLN B N 1
ATOM 2366 C CA . GLN B 1 2 ? -9.914 14.531 -15 1 36.28 2 GLN B CA 1
ATOM 2367 C C . GLN B 1 2 ? -8.508 15.094 -15.109 1 36.28 2 GLN B C 1
ATOM 2369 O O . GLN B 1 2 ? -8.117 15.609 -16.156 1 36.28 2 GLN B O 1
ATOM 2374 N N . LEU B 1 3 ? -7.926 15.609 -13.992 1 41.91 3 LEU B N 1
ATOM 2375 C CA . LEU B 1 3 ? -6.594 16.203 -14.008 1 41.91 3 LEU B CA 1
ATOM 2376 C C . LEU B 1 3 ? -5.57 15.227 -14.586 1 41.91 3 LEU B C 1
ATOM 2378 O O . LEU B 1 3 ? -5.66 14.016 -14.359 1 41.91 3 LEU B O 1
ATOM 2382 N N . GLN B 1 4 ? -5.047 15.508 -15.688 1 43.31 4 GLN B N 1
ATOM 2383 C CA . GLN B 1 4 ? -3.93 14.742 -16.234 1 43.31 4 GLN B CA 1
ATOM 2384 C C . GLN B 1 4 ? -2.721 14.789 -15.305 1 43.31 4 GLN B C 1
ATOM 2386 O O . GLN B 1 4 ? -2.193 15.859 -15.008 1 43.31 4 GLN B O 1
ATOM 2391 N N . TYR B 1 5 ? -2.613 13.883 -14.438 1 42.88 5 TYR B N 1
ATOM 2392 C CA . TYR B 1 5 ? -1.499 13.812 -13.492 1 42.88 5 TYR B CA 1
ATOM 2393 C C . TYR B 1 5 ? -0.244 13.281 -14.18 1 42.88 5 TYR B C 1
ATOM 2395 O O . TYR B 1 5 ? -0.326 12.609 -15.211 1 42.88 5 TYR B O 1
ATOM 2403 N N . LYS B 1 6 ? 0.907 13.719 -13.789 1 45.91 6 LYS B N 1
ATOM 2404 C CA . LYS B 1 6 ? 2.186 13.164 -14.227 1 45.91 6 LYS B CA 1
ATOM 2405 C C . LYS B 1 6 ? 2.201 11.648 -14.102 1 45.91 6 LYS B C 1
ATOM 2407 O O . LYS B 1 6 ? 1.62 11.086 -13.172 1 45.91 6 LYS B O 1
ATOM 2412 N N . GLY B 1 7 ? 2.066 10.992 -15.219 1 43 7 GLY B N 1
ATOM 2413 C CA . GLY B 1 7 ? 2.129 9.539 -15.25 1 43 7 GLY B CA 1
ATOM 2414 C C . GLY B 1 7 ? 3.006 8.961 -14.156 1 43 7 GLY B C 1
ATOM 2415 O O . GLY B 1 7 ? 3.83 9.664 -13.57 1 43 7 GLY B O 1
ATOM 2416 N N . GLU B 1 8 ? 2.674 7.887 -13.586 1 49.38 8 GLU B N 1
ATOM 2417 C CA . GLU B 1 8 ? 3.479 7.156 -12.609 1 49.38 8 GLU B CA 1
ATOM 2418 C C . GLU B 1 8 ? 4.883 6.891 -13.148 1 49.38 8 GLU B C 1
ATOM 2420 O O . GLU B 1 8 ? 5.055 6.547 -14.32 1 49.38 8 GLU B O 1
ATOM 2425 N N . LYS B 1 9 ? 5.914 7.352 -12.438 1 52.38 9 LYS B N 1
ATOM 2426 C CA . LYS B 1 9 ? 7.293 7.051 -12.82 1 52.38 9 LYS B CA 1
ATOM 2427 C C . LYS B 1 9 ? 7.574 5.551 -12.719 1 52.38 9 LYS B C 1
ATOM 2429 O O . LYS B 1 9 ? 7.203 4.91 -11.734 1 52.38 9 LYS B O 1
ATOM 2434 N N . PRO B 1 10 ? 8.094 5.078 -13.82 1 49.22 10 PRO B N 1
ATOM 2435 C CA . PRO B 1 10 ? 8.352 3.635 -13.82 1 49.22 10 PRO B CA 1
ATOM 2436 C C . PRO B 1 10 ? 9.328 3.213 -12.727 1 49.22 10 PRO B C 1
ATOM 2438 O O . PRO B 1 10 ? 10.188 4.004 -12.32 1 49.22 10 PRO B O 1
ATOM 2441 N N . PHE B 1 11 ? 9.086 2.117 -12.086 1 48.38 11 PHE B N 1
ATOM 2442 C CA . PHE B 1 11 ? 9.984 1.515 -11.109 1 48.38 11 PHE B CA 1
ATOM 2443 C C . PHE B 1 11 ? 11.383 1.362 -11.68 1 48.38 11 PHE B C 1
ATOM 2445 O O . PHE B 1 11 ? 11.555 0.905 -12.812 1 48.38 11 PHE B O 1
ATOM 2452 N N . GLN B 1 12 ? 12.367 2.096 -11.258 1 50.84 12 GLN B N 1
ATOM 2453 C CA . GLN B 1 12 ? 13.758 1.855 -11.617 1 50.84 12 GLN B CA 1
ATOM 2454 C C . GLN B 1 12 ? 14.383 0.794 -10.711 1 50.84 12 GLN B C 1
ATOM 2456 O O . GLN B 1 12 ? 14.031 0.686 -9.539 1 50.84 12 GLN B O 1
ATOM 2461 N N . PRO B 1 13 ? 15.102 -0.175 -11.32 1 50.94 13 PRO B N 1
ATOM 2462 C CA . PRO B 1 13 ? 15.727 -1.267 -10.57 1 50.94 13 PRO B CA 1
ATOM 2463 C C . PRO B 1 13 ? 16.531 -0.772 -9.375 1 50.94 13 PRO B C 1
ATOM 2465 O O . PRO B 1 13 ? 17.219 0.254 -9.469 1 50.94 13 PRO B O 1
ATOM 2468 N N . VAL B 1 14 ? 16.141 -1.239 -8.172 1 54.44 14 VAL B N 1
ATOM 2469 C CA . VAL B 1 14 ? 16.828 -0.958 -6.918 1 54.44 14 VAL B CA 1
ATOM 2470 C C . VAL B 1 14 ? 18.266 -1.456 -6.992 1 54.44 14 VAL B C 1
ATOM 2472 O O . VAL B 1 14 ? 18.531 -2.549 -7.504 1 54.44 14 VAL B O 1
ATOM 2475 N N . THR B 1 15 ? 19.25 -0.509 -6.879 1 55.06 15 THR B N 1
ATOM 2476 C CA . THR B 1 15 ? 20.625 -0.93 -6.621 1 55.06 15 THR B CA 1
ATOM 2477 C C . THR B 1 15 ? 20.672 -1.932 -5.469 1 55.06 15 THR B C 1
ATOM 2479 O O . THR B 1 15 ? 19.75 -2.012 -4.668 1 55.06 15 THR B O 1
ATOM 2482 N N . ARG B 1 16 ? 21.75 -2.662 -5.391 1 63.94 16 ARG B N 1
ATOM 2483 C CA . ARG B 1 16 ? 22.062 -3.674 -4.383 1 63.94 16 ARG B CA 1
ATOM 2484 C C . ARG B 1 16 ? 21.938 -3.098 -2.977 1 63.94 16 ARG B C 1
ATOM 2486 O O . ARG B 1 16 ? 22.547 -2.072 -2.662 1 63.94 16 ARG B O 1
ATOM 2493 N N . SER B 1 17 ? 20.828 -3.379 -2.291 1 65.56 17 SER B N 1
ATOM 2494 C CA . SER B 1 17 ? 20.688 -2.938 -0.906 1 65.56 17 SER B CA 1
ATOM 2495 C C . SER B 1 17 ? 20.969 -4.078 0.067 1 65.56 17 SER B C 1
ATOM 2497 O O . SER B 1 17 ? 20.469 -5.188 -0.099 1 65.56 17 SER B O 1
ATOM 2499 N N . LEU B 1 18 ? 22.016 -3.746 0.868 1 82 18 LEU B N 1
ATOM 2500 C CA . LEU B 1 18 ? 22.328 -4.703 1.927 1 82 18 LEU B CA 1
ATOM 2501 C C . LEU B 1 18 ? 21.516 -4.395 3.186 1 82 18 LEU B C 1
ATOM 2503 O O . LEU B 1 18 ? 21.641 -3.312 3.76 1 82 18 LEU B O 1
ATOM 2507 N N . TYR B 1 19 ? 20.438 -5.016 3.379 1 88.12 19 TYR B N 1
ATOM 2508 C CA . TYR B 1 19 ? 19.656 -4.93 4.605 1 88.12 19 TYR B CA 1
ATOM 2509 C C . TYR B 1 19 ? 19.469 -6.305 5.234 1 88.12 19 TYR B C 1
ATOM 2511 O O . TYR B 1 19 ? 19.688 -7.328 4.574 1 88.12 19 TYR B O 1
ATOM 2519 N N . PRO B 1 20 ? 19.234 -6.273 6.551 1 91.69 20 PRO B N 1
ATOM 2520 C CA . PRO B 1 20 ? 19.047 -7.574 7.195 1 91.69 20 PRO B CA 1
ATOM 2521 C C . PRO B 1 20 ? 17.891 -8.367 6.594 1 91.69 20 PRO B C 1
ATOM 2523 O O . PRO B 1 20 ? 16.859 -7.785 6.227 1 91.69 20 PRO B O 1
ATOM 2526 N N . GLN B 1 21 ? 18.078 -9.633 6.469 1 93.81 21 GLN B N 1
ATOM 2527 C CA . GLN B 1 21 ? 17.016 -10.508 5.98 1 93.81 21 GLN B CA 1
ATOM 2528 C C . GLN B 1 21 ? 15.797 -10.461 6.902 1 93.81 21 GLN B C 1
ATOM 2530 O O . GLN B 1 21 ? 15.922 -10.656 8.117 1 93.81 21 GLN B O 1
ATOM 2535 N N . PRO B 1 22 ? 14.656 -10.156 6.355 1 93.88 22 PRO B N 1
ATOM 2536 C CA . PRO B 1 22 ? 13.461 -10.297 7.188 1 93.88 22 PRO B CA 1
ATOM 2537 C C . PRO B 1 22 ? 13.156 -11.75 7.551 1 93.88 22 PRO B C 1
ATOM 2539 O O . PRO B 1 22 ? 13.352 -12.648 6.73 1 93.88 22 PRO B O 1
ATOM 2542 N N . LYS B 1 23 ? 12.758 -11.953 8.758 1 94 23 LYS B N 1
ATOM 2543 C CA . LYS B 1 23 ? 12.438 -13.281 9.273 1 94 23 LYS B CA 1
ATOM 2544 C C . LYS B 1 23 ? 10.945 -13.414 9.57 1 94 23 LYS B C 1
ATOM 2546 O O . LYS B 1 23 ? 10.438 -12.789 10.508 1 94 23 LYS B O 1
ATOM 2551 N N . LEU B 1 24 ? 10.305 -14.266 8.875 1 95.62 24 LEU B N 1
ATOM 2552 C CA . LEU B 1 24 ? 8.859 -14.398 8.953 1 95.62 24 LEU B CA 1
ATOM 2553 C C . LEU B 1 24 ? 8.43 -14.852 10.352 1 95.62 24 LEU B C 1
ATOM 2555 O O . LEU B 1 24 ? 7.398 -14.406 10.859 1 95.62 24 LEU B O 1
ATOM 2559 N N . LEU B 1 25 ? 9.234 -15.617 11.016 1 93.94 25 LEU B N 1
ATOM 2560 C CA . LEU B 1 25 ? 8.828 -16.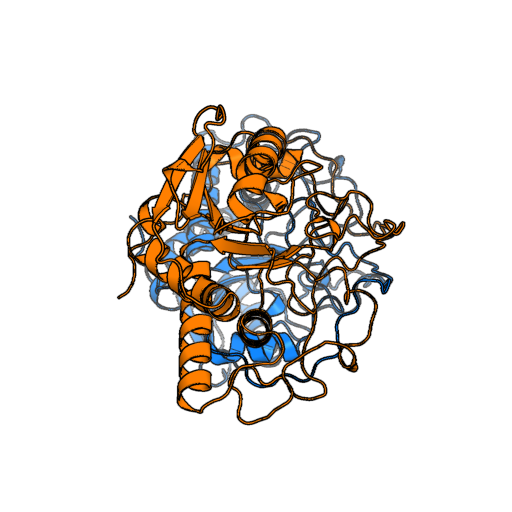266 12.258 1 93.94 25 LEU B CA 1
ATOM 2561 C C . LEU B 1 25 ? 9.375 -15.5 13.469 1 93.94 25 LEU B C 1
ATOM 2563 O O . LEU B 1 25 ? 9.164 -15.914 14.609 1 93.94 25 LEU B O 1
ATOM 2567 N N . GLU B 1 26 ? 10.07 -14.531 13.219 1 84.44 26 GLU B N 1
ATOM 2568 C CA . GLU B 1 26 ? 10.617 -13.773 14.336 1 84.44 26 GLU B CA 1
ATOM 2569 C C . GLU B 1 26 ? 9.586 -12.797 14.891 1 84.44 26 GLU B C 1
ATOM 2571 O O . GLU B 1 26 ? 8.961 -12.047 14.141 1 84.44 26 GLU B O 1
ATOM 2576 N N . GLN B 1 27 ? 9.43 -13.023 16.156 1 71.12 27 GLN B N 1
ATOM 2577 C CA . GLN B 1 27 ? 8.5 -12.156 16.875 1 71.12 27 GLN B CA 1
ATOM 2578 C C . GLN B 1 27 ? 9.188 -10.867 17.312 1 71.12 27 GLN B C 1
ATOM 2580 O O . GLN B 1 27 ? 10.305 -10.906 17.844 1 71.12 27 GLN B O 1
ATOM 2585 N N . ARG B 1 28 ? 8.789 -9.883 16.688 1 67 28 ARG B N 1
ATOM 2586 C CA . ARG B 1 28 ? 9.297 -8.625 17.219 1 67 28 ARG B CA 1
ATOM 2587 C C . ARG B 1 28 ? 8.281 -7.973 18.141 1 67 28 ARG B C 1
ATOM 2589 O O . ARG B 1 28 ? 7.113 -7.824 17.797 1 67 28 ARG B O 1
ATOM 2596 N N . PRO B 1 29 ? 8.672 -7.938 19.422 1 66.75 29 PRO B N 1
ATOM 2597 C CA . PRO B 1 29 ? 7.738 -7.188 20.266 1 66.75 29 PRO B CA 1
ATOM 2598 C C . PRO B 1 29 ? 7.414 -5.805 19.703 1 66.75 29 PRO B C 1
ATOM 2600 O O . PRO B 1 29 ? 8.32 -5.051 19.344 1 66.75 29 PRO B O 1
ATOM 2603 N N . ALA B 1 30 ? 6.176 -5.727 19.219 1 72.38 30 ALA B N 1
ATOM 2604 C CA . ALA B 1 30 ? 5.809 -4.398 18.719 1 72.38 30 ALA B CA 1
ATOM 2605 C C . ALA B 1 30 ? 4.922 -3.67 19.734 1 72.38 30 ALA B C 1
ATOM 2607 O O . ALA B 1 30 ? 3.973 -4.25 20.266 1 72.38 30 ALA B O 1
ATOM 2608 N N . GLU B 1 31 ? 5.418 -2.498 20.109 1 82.62 31 GLU B N 1
ATOM 2609 C CA . GLU B 1 31 ? 4.652 -1.678 21.031 1 82.62 31 GLU B CA 1
ATOM 2610 C C . GLU B 1 31 ? 3.434 -1.06 20.359 1 82.62 31 GLU B C 1
ATOM 2612 O O . GLU B 1 31 ? 2.436 -0.76 21.016 1 82.62 31 GLU B O 1
ATOM 2617 N N . LEU B 1 32 ? 3.539 -0.878 19.141 1 92.25 32 LEU B N 1
ATOM 2618 C CA . LEU B 1 32 ? 2.449 -0.3 18.375 1 92.25 32 LEU B CA 1
ATOM 2619 C C . LEU B 1 32 ? 1.946 -1.288 17.328 1 92.25 32 LEU B C 1
ATOM 2621 O O . LEU B 1 32 ? 2.725 -2.078 16.781 1 92.25 32 LEU B O 1
ATOM 2625 N N . LEU B 1 33 ? 0.666 -1.279 17.141 1 93.38 33 LEU B N 1
ATOM 2626 C CA . LEU B 1 33 ? 0.09 -2.008 16.016 1 93.38 33 LEU B CA 1
ATOM 2627 C C . LEU B 1 33 ? 0.793 -1.639 14.719 1 93.38 33 LEU B C 1
ATOM 2629 O O . LEU B 1 33 ? 1.043 -0.46 14.453 1 93.38 33 LEU B O 1
ATOM 2633 N N . ALA B 1 34 ? 1.186 -2.621 13.883 1 93.12 34 ALA B N 1
ATOM 2634 C CA . ALA B 1 34 ? 1.973 -2.348 12.68 1 93.12 34 ALA B CA 1
ATOM 2635 C C . ALA B 1 34 ? 1.092 -2.35 11.438 1 93.12 34 ALA B C 1
ATOM 2637 O O . ALA B 1 34 ? 1.49 -1.842 10.383 1 93.12 34 ALA B O 1
ATOM 2638 N N . LEU B 1 35 ? -0.05 -2.957 11.531 1 95.31 35 LEU B N 1
ATOM 2639 C CA . LEU B 1 35 ? -0.906 -3.17 10.367 1 95.31 35 LEU B CA 1
ATOM 2640 C C . LEU B 1 35 ? -2.367 -2.9 10.711 1 95.31 35 LEU B C 1
ATOM 2642 O O . LEU B 1 35 ? -2.854 -3.342 11.758 1 95.31 35 LEU B O 1
ATOM 2646 N N . THR B 1 36 ? -3.033 -2.146 9.906 1 96.81 36 THR B N 1
ATOM 2647 C CA . THR B 1 36 ? -4.457 -1.891 10.094 1 96.81 36 THR B CA 1
ATOM 2648 C C . THR B 1 36 ? -5.285 -3.092 9.648 1 96.81 36 THR B C 1
ATOM 2650 O O . THR B 1 36 ? -4.801 -3.945 8.906 1 96.81 36 THR B O 1
ATOM 2653 N N . PRO B 1 37 ? -6.527 -3.117 10.055 1 95.62 37 PRO B N 1
ATOM 2654 C CA . PRO B 1 37 ? -7.395 -4.215 9.617 1 95.62 37 PRO B CA 1
ATOM 2655 C C . PRO B 1 37 ? -7.668 -4.184 8.109 1 95.62 37 PRO B C 1
ATOM 2657 O O . PRO B 1 37 ? -8.172 -5.164 7.555 1 95.62 37 PRO B O 1
ATOM 2660 N N . TRP B 1 38 ? -7.383 -3.082 7.43 1 97 38 TRP B N 1
ATOM 2661 C CA . TRP B 1 38 ? -7.547 -3.014 5.984 1 97 38 TRP B CA 1
ATOM 2662 C C . TRP B 1 38 ? -6.199 -3.117 5.277 1 97 38 TRP B C 1
ATOM 2664 O O . TRP B 1 38 ? -6.082 -2.791 4.094 1 97 38 TRP B O 1
ATOM 2674 N N . LEU B 1 39 ? -5.141 -3.455 5.984 1 97.62 39 LEU B N 1
ATOM 2675 C CA . LEU B 1 39 ? -3.83 -3.861 5.484 1 97.62 39 LEU B CA 1
ATOM 2676 C C . LEU B 1 39 ? -3.02 -2.648 5.043 1 97.62 39 LEU B C 1
ATOM 2678 O O . LEU B 1 39 ? -2.17 -2.756 4.156 1 97.62 39 LEU B O 1
ATOM 2682 N N . ALA B 1 40 ? -3.291 -1.482 5.609 1 98.06 40 ALA B N 1
ATOM 2683 C CA . ALA B 1 40 ? -2.389 -0.338 5.508 1 98.06 40 ALA B CA 1
ATOM 2684 C C . ALA B 1 40 ? -1.337 -0.368 6.609 1 98.06 40 ALA B C 1
ATOM 2686 O O . ALA B 1 40 ? -1.654 -0.628 7.773 1 98.06 40 ALA B O 1
ATOM 2687 N N . PRO B 1 41 ? -0.093 -0.157 6.285 1 98.06 41 PRO B N 1
ATOM 2688 C CA . PRO B 1 41 ? 0.921 -0.092 7.34 1 98.06 41 PRO B CA 1
ATOM 2689 C C . PRO B 1 41 ? 0.713 1.087 8.289 1 98.06 41 PRO B C 1
ATOM 2691 O O . PRO B 1 41 ? 0.244 2.146 7.867 1 98.06 41 PRO B O 1
ATOM 2694 N N . ILE B 1 42 ? 0.978 0.838 9.5 1 97.69 42 ILE B N 1
ATOM 2695 C CA . ILE B 1 42 ? 1.146 1.907 10.477 1 97.69 42 ILE B CA 1
ATOM 2696 C C . ILE B 1 42 ? 2.631 2.205 10.664 1 97.69 42 ILE B C 1
ATOM 2698 O O . ILE B 1 42 ? 3.379 1.367 11.18 1 97.69 42 ILE B O 1
ATOM 2702 N N . VAL B 1 43 ? 3.049 3.352 10.305 1 98.19 43 VAL B N 1
ATOM 2703 C CA . VAL B 1 43 ? 4.457 3.719 10.234 1 98.19 43 VAL B CA 1
ATOM 2704 C C . VAL B 1 43 ? 4.922 4.262 11.586 1 98.19 43 VAL B C 1
ATOM 2706 O O . VAL B 1 43 ? 4.352 5.227 12.102 1 98.19 43 VAL B O 1
ATOM 2709 N N . SER B 1 44 ? 5.871 3.652 12.164 1 96.69 44 SER B N 1
ATOM 2710 C CA . SER B 1 44 ? 6.535 4.07 13.398 1 96.69 44 SER B CA 1
ATOM 2711 C C . SER B 1 44 ? 7.988 3.609 13.43 1 96.69 44 SER B C 1
ATOM 2713 O O . SER B 1 44 ? 8.414 2.83 12.57 1 96.69 44 SER B O 1
ATOM 2715 N N . GLU B 1 45 ? 8.75 4.156 14.328 1 95.81 45 GLU B N 1
ATOM 2716 C CA . GLU B 1 45 ? 10.148 3.764 14.461 1 95.81 45 GLU B CA 1
ATOM 2717 C C . GLU B 1 45 ? 10.289 2.254 14.633 1 95.81 45 GLU B C 1
ATOM 2719 O O . GLU B 1 45 ? 9.609 1.657 15.477 1 95.81 45 GLU B O 1
ATOM 2724 N N . GLY B 1 46 ? 11.094 1.659 13.781 1 92.62 46 GLY B N 1
ATOM 2725 C CA . GLY B 1 46 ? 11.375 0.237 13.898 1 92.62 46 GLY B CA 1
ATOM 2726 C C . GLY B 1 46 ? 10.547 -0.615 12.953 1 92.62 46 GLY B C 1
ATOM 2727 O O . GLY B 1 46 ? 10.766 -1.824 12.852 1 92.62 46 GLY B O 1
ATOM 2728 N N . THR B 1 47 ? 9.625 0.009 12.227 1 94.56 47 THR B N 1
ATOM 2729 C CA . THR B 1 47 ? 8.742 -0.781 11.383 1 94.56 47 THR B CA 1
ATOM 2730 C C . THR B 1 47 ? 9.281 -0.841 9.953 1 94.56 47 THR B C 1
ATOM 2732 O O . THR B 1 47 ? 8.719 -1.536 9.102 1 94.56 47 THR B O 1
ATOM 2735 N N . PHE B 1 48 ? 10.32 -0.134 9.656 1 96 48 PHE B N 1
ATOM 2736 C CA . PHE B 1 48 ? 10.852 -0.074 8.305 1 96 48 PHE B CA 1
ATOM 2737 C C . PHE B 1 48 ? 12.375 0.054 8.328 1 96 48 PHE B C 1
ATOM 2739 O O . PHE B 1 48 ? 12.969 0.294 9.383 1 96 48 PHE B O 1
ATOM 2746 N N . ASN B 1 49 ? 12.984 -0.199 7.215 1 95.56 49 ASN B N 1
ATOM 2747 C CA . ASN B 1 49 ? 14.414 0.039 7.02 1 95.56 49 ASN B CA 1
ATOM 2748 C C . ASN B 1 49 ? 14.664 1.306 6.207 1 95.56 49 ASN B C 1
ATOM 2750 O O . ASN B 1 49 ? 14.422 1.332 5 1 95.56 49 ASN B O 1
ATOM 2754 N N . PRO B 1 50 ? 15.148 2.338 6.863 1 94.25 50 PRO B N 1
ATOM 2755 C CA . PRO B 1 50 ? 15.297 3.623 6.176 1 94.25 50 PRO B CA 1
ATOM 2756 C C . PRO B 1 50 ? 16.234 3.547 4.973 1 94.25 50 PRO B C 1
ATOM 2758 O O . PRO B 1 50 ? 15.984 4.191 3.949 1 94.25 50 PRO B O 1
ATOM 2761 N N . GLU B 1 51 ? 17.281 2.781 5.066 1 91.88 51 GLU B N 1
ATOM 2762 C CA . GLU B 1 51 ? 18.234 2.658 3.965 1 91.88 51 GLU B CA 1
ATOM 2763 C C . GLU B 1 51 ? 17.594 1.973 2.76 1 91.88 51 GLU B C 1
ATOM 2765 O O . GLU B 1 51 ? 17.781 2.396 1.62 1 91.88 51 GLU B O 1
ATOM 2770 N N . LEU B 1 52 ? 16.891 0.922 3.084 1 94.06 52 LEU B N 1
ATOM 2771 C CA . LEU B 1 52 ? 16.188 0.205 2.021 1 94.06 52 LEU B CA 1
ATOM 2772 C C . LEU B 1 52 ? 15.203 1.12 1.303 1 94.06 52 LEU B C 1
ATOM 2774 O O . LEU B 1 52 ? 15.172 1.156 0.071 1 94.06 52 LEU B O 1
ATOM 2778 N N . LEU B 1 53 ? 14.422 1.869 2.074 1 95.56 53 LEU B N 1
ATOM 2779 C CA . LEU B 1 53 ? 13.43 2.764 1.488 1 95.56 53 LEU B CA 1
ATOM 2780 C C . LEU B 1 53 ? 14.102 3.863 0.674 1 95.56 53 LEU B C 1
ATOM 2782 O O . LEU B 1 53 ? 13.602 4.254 -0.384 1 95.56 53 LEU B O 1
ATOM 2786 N N . HIS B 1 54 ? 15.195 4.336 1.195 1 91.31 54 HIS B N 1
ATOM 2787 C CA . HIS B 1 54 ? 15.945 5.324 0.429 1 91.31 54 HIS B CA 1
ATOM 2788 C C . HIS B 1 54 ? 16.391 4.762 -0.92 1 91.31 54 HIS B C 1
ATOM 2790 O O . HIS B 1 54 ? 16.25 5.43 -1.948 1 91.31 54 HIS B O 1
ATOM 2796 N N . HIS B 1 55 ? 16.781 3.529 -0.92 1 89.5 55 HIS B N 1
ATOM 2797 C CA . HIS B 1 55 ? 17.234 2.877 -2.143 1 89.5 55 HIS B CA 1
ATOM 2798 C C . HIS B 1 55 ? 16.078 2.678 -3.119 1 89.5 55 HIS B C 1
ATOM 2800 O O . HIS B 1 55 ? 16.266 2.768 -4.336 1 89.5 55 HIS B O 1
ATOM 2806 N N . ILE B 1 56 ? 14.984 2.43 -2.604 1 92.19 56 ILE B N 1
ATOM 2807 C CA . ILE B 1 56 ? 13.812 2.154 -3.424 1 92.19 56 ILE B CA 1
ATOM 2808 C C . ILE B 1 56 ? 13.297 3.453 -4.043 1 92.19 56 ILE B C 1
ATOM 2810 O O . ILE B 1 56 ? 12.961 3.492 -5.23 1 92.19 56 ILE B O 1
ATOM 2814 N N . TYR B 1 57 ? 13.344 4.559 -3.32 1 93.56 57 TYR B N 1
ATOM 2815 C CA . TYR B 1 57 ? 12.602 5.742 -3.744 1 93.56 57 TYR B CA 1
ATOM 2816 C C . TYR B 1 57 ? 13.531 6.762 -4.391 1 93.56 57 TYR B C 1
ATOM 2818 O O . TYR B 1 57 ? 13.094 7.594 -5.188 1 93.56 57 TYR B O 1
ATOM 2826 N N . GLN B 1 58 ? 14.758 6.742 -4.066 1 89.94 58 GLN B N 1
ATOM 2827 C CA . GLN B 1 58 ? 15.688 7.758 -4.539 1 89.94 58 GLN B CA 1
ATOM 2828 C C . GLN B 1 58 ? 15.734 7.801 -6.062 1 89.94 58 GLN B C 1
ATOM 2830 O O . GLN B 1 58 ? 15.68 8.883 -6.66 1 89.94 58 GLN B O 1
ATOM 2835 N N . PRO B 1 59 ? 15.719 6.609 -6.734 1 88.44 59 PRO B N 1
ATOM 2836 C CA . PRO B 1 59 ? 15.812 6.633 -8.195 1 88.44 59 PRO B CA 1
ATOM 2837 C C . PRO B 1 59 ? 14.57 7.215 -8.859 1 88.44 59 PRO B C 1
ATOM 2839 O O . PRO B 1 59 ? 14.594 7.543 -10.047 1 88.44 59 PRO B O 1
ATOM 2842 N N . LEU B 1 60 ? 13.508 7.355 -8.156 1 91.31 60 LEU B N 1
ATOM 2843 C CA . LEU B 1 60 ? 12.25 7.816 -8.734 1 91.31 60 LEU B CA 1
ATOM 2844 C C . LEU B 1 60 ? 12.25 9.328 -8.906 1 91.31 60 LEU B C 1
ATOM 2846 O O . LEU B 1 60 ? 11.383 9.883 -9.578 1 91.31 60 LEU B O 1
ATOM 2850 N N . ASN B 1 61 ? 13.211 10.016 -8.32 1 92.19 61 ASN B N 1
ATOM 2851 C CA . ASN B 1 61 ? 13.344 11.469 -8.461 1 92.19 61 ASN B CA 1
ATOM 2852 C C . ASN B 1 61 ? 12.016 12.18 -8.188 1 92.19 61 ASN B C 1
ATOM 2854 O O . ASN B 1 61 ? 11.57 12.992 -9 1 92.19 61 ASN B O 1
ATOM 2858 N N . LEU B 1 62 ? 11.453 11.875 -7.094 1 96.44 62 LEU B N 1
ATOM 2859 C CA . LEU B 1 62 ? 10.148 12.391 -6.711 1 96.44 62 LEU B CA 1
ATOM 2860 C C . LEU B 1 62 ? 10.242 13.844 -6.258 1 96.44 62 LEU B C 1
ATOM 2862 O O . LEU B 1 62 ? 11.281 14.273 -5.77 1 96.44 62 LEU B O 1
ATOM 2866 N N . THR B 1 63 ? 9.219 14.586 -6.473 1 98.44 63 THR B N 1
ATOM 2867 C CA . THR B 1 63 ? 9.023 15.914 -5.891 1 98.44 63 THR B CA 1
ATOM 2868 C C . THR B 1 63 ? 7.879 15.898 -4.879 1 98.44 63 THR B C 1
ATOM 2870 O O . THR B 1 63 ? 6.762 15.484 -5.199 1 98.44 63 THR B O 1
ATOM 2873 N N . ILE B 1 64 ? 8.172 16.344 -3.707 1 98.75 64 ILE B N 1
ATOM 2874 C CA . ILE B 1 64 ? 7.188 16.344 -2.627 1 98.75 64 ILE B CA 1
ATOM 2875 C C . ILE B 1 64 ? 6.742 17.766 -2.32 1 98.75 64 ILE B C 1
ATOM 2877 O O . ILE B 1 64 ? 7.57 18.641 -2.092 1 98.75 64 ILE B O 1
ATOM 2881 N N . GLY B 1 65 ? 5.465 17.984 -2.393 1 98.88 65 GLY B N 1
ATOM 2882 C CA . GLY B 1 65 ? 4.906 19.266 -1.981 1 98.88 65 GLY B CA 1
ATOM 2883 C C . GLY B 1 65 ? 4.57 19.312 -0.502 1 98.88 65 GLY B C 1
ATOM 2884 O O . GLY B 1 65 ? 4.195 18.312 0.093 1 98.88 65 GLY B O 1
ATOM 2885 N N . VAL B 1 66 ? 4.684 20.453 0.085 1 98.88 66 VAL B N 1
ATOM 2886 C CA . VAL B 1 66 ? 4.25 20.734 1.452 1 98.88 66 VAL B CA 1
ATOM 2887 C C . VAL B 1 66 ? 3.393 22 1.481 1 98.88 66 VAL B C 1
ATOM 2889 O O . VAL B 1 66 ? 3.809 23.047 0.991 1 98.88 66 VAL B O 1
ATOM 2892 N N . THR B 1 67 ? 2.223 21.875 2.037 1 98.5 67 THR B N 1
ATOM 2893 C CA . THR B 1 67 ? 1.386 23.062 2.227 1 98.5 67 THR B CA 1
ATOM 2894 C C . THR B 1 67 ? 1.308 23.438 3.703 1 98.5 67 THR B C 1
ATOM 2896 O O . THR B 1 67 ? 1.167 22.562 4.562 1 98.5 67 THR B O 1
ATOM 2899 N N . VAL B 1 68 ? 1.412 24.703 3.975 1 97.75 68 VAL B N 1
ATOM 2900 C CA . VAL B 1 68 ? 1.159 25.234 5.309 1 97.75 68 VAL B CA 1
ATOM 2901 C C . VAL B 1 68 ? 0.411 26.562 5.195 1 97.75 68 VAL B C 1
ATOM 2903 O O . VAL B 1 68 ? 0.522 27.266 4.188 1 97.75 68 VAL B O 1
ATOM 2906 N N . PHE B 1 69 ? -0.355 26.844 6.27 1 96.12 69 PHE B N 1
ATOM 2907 C CA . PHE B 1 69 ? -1.09 28.094 6.355 1 96.12 69 PHE B CA 1
ATOM 2908 C C . PHE B 1 69 ? -0.47 29.016 7.398 1 96.12 69 PHE B C 1
ATOM 2910 O O . PHE B 1 69 ? -0.459 28.688 8.586 1 96.12 69 PHE B O 1
ATOM 2917 N N . ALA B 1 70 ? 0.098 30.078 6.938 1 95.19 70 ALA B N 1
ATOM 2918 C CA . ALA B 1 70 ? 0.679 31.109 7.805 1 95.19 70 ALA B CA 1
ATOM 2919 C C . ALA B 1 70 ? -0.117 32.406 7.727 1 95.19 70 ALA B C 1
ATOM 2921 O O . ALA B 1 70 ? 0.292 33.344 7.055 1 95.19 70 ALA B O 1
ATOM 2922 N N . VAL B 1 71 ? -1.165 32.469 8.453 1 91.88 71 VAL B N 1
ATOM 2923 C CA . VAL B 1 71 ? -2.061 33.625 8.422 1 91.88 71 VAL B CA 1
ATOM 2924 C C . VAL B 1 71 ? -1.931 34.406 9.727 1 91.88 71 VAL B C 1
ATOM 2926 O O . VAL B 1 71 ? -1.958 33.844 10.812 1 91.88 71 VAL B O 1
ATOM 2929 N N . GLY B 1 72 ? -1.835 35.688 9.602 1 89.56 72 GLY B N 1
ATOM 2930 C CA . GLY B 1 72 ? -1.689 36.531 10.781 1 89.56 72 GLY B CA 1
ATOM 2931 C C . GLY B 1 72 ? -0.477 36.188 11.617 1 89.56 72 GLY B C 1
ATOM 2932 O O . GLY B 1 72 ? 0.641 36.125 11.102 1 89.56 72 GLY B O 1
ATOM 2933 N N . LYS B 1 73 ? -0.74 35.938 12.875 1 91.06 73 LYS B N 1
ATOM 2934 C CA . LYS B 1 73 ? 0.346 35.688 13.82 1 91.06 73 LYS B CA 1
ATOM 2935 C C . LYS B 1 73 ? 1.094 34.406 13.484 1 91.06 73 LYS B C 1
ATOM 2937 O O . LYS B 1 73 ? 2.207 34.188 13.969 1 91.06 73 LYS B O 1
ATOM 2942 N N . TYR B 1 74 ? 0.581 33.625 12.672 1 93.88 74 TYR B N 1
ATOM 2943 C CA . TYR B 1 74 ? 1.183 32.344 12.383 1 93.88 74 TYR B CA 1
ATOM 2944 C C . TYR B 1 74 ? 2.383 32.469 11.453 1 93.88 74 TYR B C 1
ATOM 2946 O O . TYR B 1 74 ? 3.154 31.531 11.266 1 93.88 74 TYR B O 1
ATOM 2954 N N . THR B 1 75 ? 2.551 33.656 10.891 1 95.31 75 THR B N 1
ATOM 2955 C CA . THR B 1 75 ? 3.723 33.906 10.055 1 95.31 75 THR B CA 1
ATOM 2956 C C . THR B 1 75 ? 5.008 33.719 10.859 1 95.31 75 THR B C 1
ATOM 2958 O O . THR B 1 75 ? 6.047 33.375 10.297 1 95.31 75 THR B O 1
ATOM 2961 N N . ARG B 1 76 ? 4.914 33.938 12.164 1 96.69 76 ARG B N 1
ATOM 2962 C CA . ARG B 1 76 ? 6.094 33.844 13.016 1 96.69 76 ARG B CA 1
ATOM 2963 C C . ARG B 1 76 ? 6.633 32.406 13.047 1 96.69 76 ARG B C 1
ATOM 2965 O O . ARG B 1 76 ? 7.797 32.188 13.391 1 96.69 76 ARG B O 1
ATOM 2972 N N . PHE B 1 77 ? 5.809 31.406 12.695 1 98 77 PHE B N 1
ATOM 2973 C CA . PHE B 1 77 ? 6.18 30 12.82 1 98 77 PHE B CA 1
ATOM 2974 C C . PHE B 1 77 ? 6.844 29.516 11.539 1 98 77 PHE B C 1
ATOM 2976 O O . PHE B 1 77 ? 7.371 28.406 11.492 1 98 77 PHE B O 1
ATOM 2983 N N . VAL B 1 78 ? 6.844 30.328 10.516 1 98.44 78 VAL B N 1
ATOM 2984 C CA . VAL B 1 78 ? 7.316 29.875 9.211 1 98.44 78 VAL B CA 1
ATOM 2985 C C . VAL B 1 78 ? 8.812 29.578 9.273 1 98.44 78 VAL B C 1
ATOM 2987 O O . VAL B 1 78 ? 9.266 28.562 8.766 1 98.44 78 VAL B O 1
ATOM 2990 N N . GLN B 1 79 ? 9.555 30.453 9.883 1 98.44 79 GLN B N 1
ATOM 2991 C CA . GLN B 1 79 ? 11.008 30.281 9.898 1 98.44 79 GLN B CA 1
ATOM 2992 C C . GLN B 1 79 ? 11.398 29 10.617 1 98.44 79 GLN B C 1
ATOM 2994 O O . GLN B 1 79 ? 12.094 28.156 10.055 1 98.44 79 GLN B O 1
ATOM 2999 N N . PRO B 1 80 ? 10.953 28.797 11.922 1 98.62 80 PRO B N 1
ATOM 3000 C CA . PRO B 1 80 ? 11.328 27.531 12.562 1 98.62 80 PRO B CA 1
ATOM 3001 C C . PRO B 1 80 ? 10.82 26.312 11.805 1 98.62 80 PRO B C 1
ATOM 3003 O O . PRO B 1 80 ? 11.492 25.281 11.766 1 98.62 80 PRO B O 1
ATOM 3006 N N . PHE B 1 81 ? 9.672 26.406 11.227 1 98.75 81 PHE B N 1
ATOM 3007 C CA . PHE B 1 81 ? 9.125 25.312 10.43 1 98.75 81 PHE B CA 1
ATOM 3008 C C . PHE B 1 81 ? 10.055 24.953 9.273 1 98.75 81 PHE B C 1
ATOM 3010 O O . PHE B 1 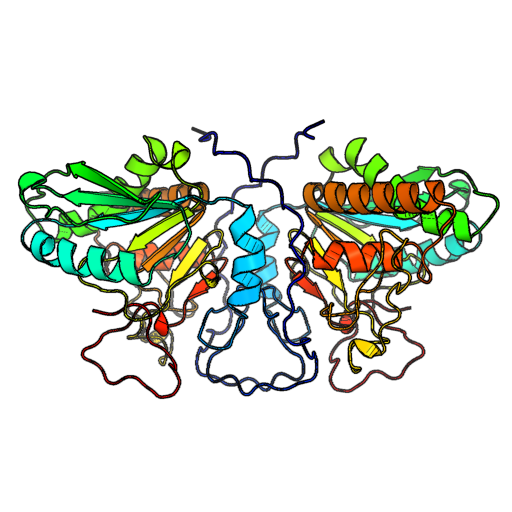81 ? 10.445 23.797 9.117 1 98.75 81 PHE B O 1
ATOM 3017 N N . LEU B 1 82 ? 10.461 25.938 8.484 1 98.75 82 LEU B N 1
ATOM 3018 C CA . LEU B 1 82 ? 11.289 25.719 7.305 1 98.75 82 LEU B CA 1
ATOM 3019 C C . LEU B 1 82 ? 12.688 25.25 7.699 1 98.75 82 LEU B C 1
ATOM 3021 O O . LEU B 1 82 ? 13.25 24.344 7.07 1 98.75 82 LEU B O 1
ATOM 3025 N N . GLU B 1 83 ? 13.234 25.875 8.734 1 98.69 83 GLU B N 1
ATOM 3026 C CA . GLU B 1 83 ? 14.578 25.484 9.164 1 98.69 83 GLU B CA 1
ATOM 3027 C C . GLU B 1 83 ? 14.609 24.031 9.609 1 98.69 83 GLU B C 1
ATOM 3029 O O . GLU B 1 83 ? 15.539 23.297 9.258 1 98.69 83 GLU B O 1
ATOM 3034 N N . SER B 1 84 ? 13.602 23.609 10.359 1 98.75 84 SER B N 1
ATOM 3035 C CA . SER B 1 84 ? 13.539 22.219 10.797 1 98.75 84 SER B CA 1
ATOM 3036 C C . SER B 1 84 ? 13.25 21.281 9.617 1 98.75 84 SER B C 1
ATOM 3038 O O . SER B 1 84 ? 13.766 20.172 9.562 1 98.75 84 SER B O 1
ATOM 3040 N N . ALA B 1 85 ? 12.391 21.703 8.648 1 98.81 85 ALA B N 1
ATOM 3041 C CA . ALA B 1 85 ? 12.109 20.906 7.461 1 98.81 85 ALA B CA 1
ATOM 3042 C C . ALA B 1 85 ? 13.375 20.688 6.641 1 98.81 85 ALA B C 1
ATOM 3044 O O . ALA B 1 85 ? 13.633 19.562 6.18 1 98.81 85 ALA B O 1
ATOM 3045 N N . GLU B 1 86 ? 14.172 21.719 6.484 1 98.38 86 GLU B N 1
ATOM 3046 C CA . GLU B 1 86 ? 15.406 21.625 5.715 1 98.38 86 GLU B CA 1
ATOM 3047 C C . GLU B 1 86 ? 16.406 20.672 6.383 1 98.38 86 GLU B C 1
ATOM 3049 O O . GLU B 1 86 ? 17.203 20.031 5.707 1 98.38 86 GLU B O 1
ATOM 3054 N N . ARG B 1 87 ? 16.25 20.531 7.629 1 98 87 ARG B N 1
ATOM 3055 C CA . ARG B 1 87 ? 17.156 19.672 8.367 1 98 87 ARG B CA 1
ATOM 3056 C C . ARG B 1 87 ? 16.688 18.219 8.328 1 98 87 ARG B C 1
ATOM 3058 O O . ARG B 1 87 ? 17.516 17.312 8.25 1 98 87 ARG B O 1
ATOM 3065 N N . PHE B 1 88 ? 15.383 18 8.305 1 98.56 88 PHE B N 1
ATOM 3066 C CA . PHE B 1 88 ? 14.961 16.641 8.656 1 98.56 88 PHE B CA 1
ATOM 3067 C C . PHE B 1 88 ? 14.008 16.094 7.602 1 98.56 88 PHE B C 1
ATOM 3069 O O . PHE B 1 88 ? 13.914 14.875 7.422 1 98.56 88 PHE B O 1
ATOM 3076 N N . PHE B 1 89 ? 13.266 16.922 6.875 1 98.69 89 PHE B N 1
ATOM 3077 C CA . PHE B 1 89 ? 12.148 16.469 6.055 1 98.69 89 PHE B CA 1
ATOM 3078 C C . PHE B 1 89 ? 12.617 16.094 4.652 1 98.69 89 PHE B C 1
ATOM 3080 O O . PHE B 1 89 ? 13.18 16.938 3.939 1 98.69 89 PHE B O 1
ATOM 3087 N N . MET B 1 90 ? 12.43 14.852 4.246 1 98 90 MET B N 1
ATOM 3088 C CA . MET B 1 90 ? 12.656 14.383 2.885 1 98 90 MET B CA 1
ATOM 3089 C C . MET B 1 90 ? 14.031 14.812 2.379 1 98 90 MET B C 1
ATOM 3091 O O . MET B 1 90 ? 14.148 15.391 1.296 1 98 90 MET B O 1
ATOM 3095 N N . GLN B 1 91 ? 15.016 14.445 3.195 1 94.31 91 GLN B N 1
ATOM 3096 C CA . GLN B 1 91 ? 16.391 14.766 2.807 1 94.31 91 GLN B CA 1
ATOM 3097 C C . GLN B 1 91 ? 16.766 14.086 1.492 1 94.31 91 GLN B C 1
ATOM 3099 O O . GLN B 1 91 ? 16.531 12.891 1.317 1 94.31 91 GLN B O 1
ATOM 3104 N N . GLY B 1 92 ? 17.281 14.828 0.574 1 91 92 GLY B N 1
ATOM 3105 C CA . GLY B 1 92 ? 17.734 14.281 -0.693 1 91 92 GLY B CA 1
ATOM 3106 C C . GLY B 1 92 ? 16.672 14.305 -1.773 1 91 92 GLY B C 1
ATOM 3107 O O . GLY B 1 92 ? 16.922 13.93 -2.918 1 91 92 GLY B O 1
ATOM 3108 N N . TYR B 1 93 ? 15.508 14.773 -1.443 1 95.75 93 TYR B N 1
ATOM 3109 C CA . TYR B 1 93 ? 14.414 14.844 -2.404 1 95.75 93 TYR B CA 1
ATOM 3110 C C . TYR B 1 93 ? 14.133 16.281 -2.799 1 95.75 93 TYR B C 1
ATOM 3112 O O . TYR B 1 93 ? 14.555 17.219 -2.111 1 95.75 93 TYR B O 1
ATOM 3120 N N . ARG B 1 94 ? 13.5 16.391 -3.932 1 98.12 94 ARG B N 1
ATOM 3121 C CA . ARG B 1 94 ? 12.953 17.703 -4.297 1 98.12 94 ARG B CA 1
ATOM 3122 C C . ARG B 1 94 ? 11.719 18.031 -3.459 1 98.12 94 ARG B C 1
ATOM 3124 O O . ARG B 1 94 ? 10.883 17.156 -3.205 1 98.12 94 ARG B O 1
ATOM 3131 N N . VAL B 1 95 ? 11.695 19.266 -2.98 1 98.69 95 VAL B N 1
ATOM 3132 C CA . VAL B 1 95 ? 10.578 19.672 -2.143 1 98.69 95 VAL B CA 1
ATOM 3133 C C . VAL B 1 95 ? 10.062 21.031 -2.615 1 98.69 95 VAL B C 1
ATOM 3135 O O . VAL B 1 95 ? 10.844 21.922 -2.955 1 98.69 95 VAL B O 1
ATOM 3138 N N . ARG B 1 96 ? 8.789 21.156 -2.711 1 98.81 96 ARG B N 1
ATOM 3139 C CA . ARG B 1 96 ? 8.133 22.438 -2.971 1 98.81 96 ARG B CA 1
ATOM 3140 C C . ARG B 1 96 ? 7.266 22.859 -1.789 1 98.81 96 ARG B C 1
ATOM 3142 O O . ARG B 1 96 ? 6.254 22.219 -1.498 1 98.81 96 ARG B O 1
ATOM 3149 N N . TYR B 1 97 ? 7.688 23.953 -1.169 1 98.75 97 TYR B N 1
ATOM 3150 C CA . TYR B 1 97 ? 6.898 24.516 -0.082 1 98.75 97 TYR B CA 1
ATOM 3151 C C . TYR B 1 97 ? 5.855 25.484 -0.616 1 98.75 97 TYR B C 1
ATOM 3153 O O . TYR B 1 97 ? 6.195 26.438 -1.334 1 98.75 97 TYR B O 1
ATOM 3161 N N . TYR B 1 98 ? 4.621 25.266 -0.312 1 98.56 98 TYR B N 1
ATOM 3162 C CA . TYR B 1 98 ? 3.529 26.188 -0.595 1 98.56 98 TYR B CA 1
ATOM 3163 C C . TYR B 1 98 ? 3.035 26.859 0.682 1 98.56 98 TYR B C 1
ATOM 3165 O O . TYR B 1 98 ? 2.322 26.234 1.477 1 98.56 98 TYR B O 1
ATOM 3173 N N . ILE B 1 99 ? 3.334 28.109 0.85 1 98.19 99 ILE B N 1
ATOM 3174 C CA . ILE B 1 99 ? 2.924 28.859 2.039 1 98.19 99 ILE B CA 1
ATOM 3175 C C . ILE B 1 99 ? 1.696 29.703 1.722 1 98.19 99 ILE B C 1
ATOM 3177 O O . ILE B 1 99 ? 1.791 30.688 0.993 1 98.19 99 ILE B O 1
ATOM 3181 N N . PHE B 1 100 ? 0.573 29.328 2.27 1 97.06 100 PHE B N 1
ATOM 3182 C CA . PHE B 1 100 ? -0.637 30.141 2.186 1 97.06 100 PHE B CA 1
ATOM 3183 C C . PHE B 1 100 ? -0.614 31.25 3.221 1 97.06 100 PHE B C 1
ATOM 3185 O O . PHE B 1 100 ? -0.512 30.984 4.422 1 97.06 100 PHE B O 1
ATOM 3192 N N . THR B 1 101 ? -0.713 32.469 2.77 1 95.5 101 THR B N 1
ATOM 3193 C CA . THR B 1 101 ? -0.586 33.562 3.713 1 95.5 101 THR B CA 1
ATOM 3194 C C . THR B 1 101 ? -1.35 34.781 3.219 1 95.5 101 THR B C 1
ATOM 3196 O O . THR B 1 101 ? -1.581 34.938 2.018 1 95.5 101 THR B O 1
ATOM 3199 N N . ASN B 1 102 ? -1.804 35.562 4.145 1 92.81 102 ASN B N 1
ATOM 3200 C CA . ASN B 1 102 ? -2.422 36.812 3.811 1 92.81 102 ASN B CA 1
ATOM 3201 C C . ASN B 1 102 ? -1.411 37.969 3.865 1 92.81 102 ASN B C 1
ATOM 3203 O O . ASN B 1 102 ? -1.752 39.125 3.58 1 92.81 102 ASN B O 1
ATOM 3207 N N . ASP B 1 103 ? -0.177 37.688 4.188 1 93.56 103 ASP B N 1
ATOM 3208 C CA . ASP B 1 103 ? 0.896 38.688 4.293 1 93.56 103 ASP B CA 1
ATOM 3209 C C . ASP B 1 103 ? 2.207 38.125 3.744 1 93.56 103 ASP B C 1
ATOM 3211 O O . ASP B 1 103 ? 3.129 37.812 4.504 1 93.56 103 ASP B O 1
ATOM 3215 N N . PRO B 1 104 ? 2.344 38.125 2.461 1 93.75 104 PRO B N 1
ATOM 3216 C CA . PRO B 1 104 ? 3.537 37.531 1.841 1 93.75 104 PRO B CA 1
ATOM 3217 C C . PRO B 1 104 ? 4.828 38.219 2.297 1 93.75 104 PRO B C 1
ATOM 3219 O O . PRO B 1 104 ? 5.879 37.562 2.365 1 93.75 104 PRO B O 1
ATOM 3222 N N . ALA B 1 105 ? 4.742 39.438 2.568 1 94.75 105 ALA B N 1
ATOM 3223 C CA . ALA B 1 105 ? 5.926 40.219 2.959 1 94.75 105 ALA B CA 1
ATOM 3224 C C . ALA B 1 105 ? 6.449 39.75 4.316 1 94.75 105 ALA B C 1
ATOM 3226 O O . ALA B 1 105 ? 7.621 39.938 4.637 1 94.75 105 ALA B O 1
ATOM 3227 N N . ALA B 1 106 ? 5.555 39.188 5.082 1 95.38 106 ALA B N 1
ATOM 3228 C CA . ALA B 1 106 ? 5.922 38.781 6.43 1 95.38 106 ALA B CA 1
ATOM 3229 C C . ALA B 1 106 ? 6.629 37.406 6.406 1 95.38 106 ALA B C 1
ATOM 3231 O O . ALA B 1 106 ? 7.152 36.969 7.43 1 95.38 106 ALA B O 1
ATOM 3232 N N . ILE B 1 107 ? 6.656 36.75 5.301 1 96.88 107 ILE B N 1
ATOM 3233 C CA . ILE B 1 107 ? 7.281 35.438 5.195 1 96.88 107 ILE B CA 1
ATOM 3234 C C . ILE B 1 107 ? 8.797 35.594 5.148 1 96.88 107 ILE B C 1
ATOM 3236 O O . ILE B 1 107 ? 9.336 36.25 4.258 1 96.88 107 ILE B O 1
ATOM 3240 N N . PRO B 1 108 ? 9.453 35 6.066 1 95.94 108 PRO B N 1
ATOM 3241 C CA . PRO B 1 108 ? 10.906 35.188 6.133 1 95.94 108 PRO B CA 1
ATOM 3242 C C . PRO B 1 108 ? 11.633 34.5 4.977 1 95.94 108 PRO B C 1
ATOM 3244 O O . PRO B 1 108 ? 11.125 33.531 4.414 1 95.94 108 PRO B O 1
ATOM 3247 N N . GLN B 1 109 ? 12.812 35.031 4.715 1 94.44 109 GLN B N 1
ATOM 3248 C CA . GLN B 1 109 ? 13.711 34.344 3.785 1 94.44 109 GLN B CA 1
ATOM 3249 C C . GLN B 1 109 ? 14.547 33.281 4.5 1 94.44 109 GLN B C 1
ATOM 3251 O O . GLN B 1 109 ? 15.281 33.594 5.441 1 94.44 109 GLN B O 1
ATOM 3256 N N . VAL B 1 110 ? 14.352 32.094 4.16 1 96.25 110 VAL B N 1
ATOM 3257 C CA . VAL B 1 110 ? 15.109 30.984 4.719 1 96.25 110 VAL B CA 1
ATOM 3258 C C . VAL B 1 110 ? 15.883 30.266 3.613 1 96.25 110 VAL B C 1
ATOM 3260 O O . VAL B 1 110 ? 15.328 29.969 2.555 1 96.25 110 VAL B O 1
ATOM 3263 N N . PRO B 1 111 ? 17.234 30.078 3.822 1 97.38 111 PRO B N 1
ATOM 3264 C CA . PRO B 1 111 ? 17.984 29.312 2.818 1 97.38 111 PRO B CA 1
ATOM 3265 C C . PRO B 1 111 ? 17.438 27.906 2.613 1 97.38 111 PRO B C 1
ATOM 3267 O O . PRO B 1 111 ? 17.156 27.203 3.588 1 97.38 111 PRO B O 1
ATOM 3270 N N . LEU B 1 112 ? 17.234 27.547 1.397 1 98.06 112 LEU B N 1
ATOM 3271 C CA . LEU B 1 112 ? 16.719 26.219 1.045 1 98.06 112 LEU B CA 1
ATOM 3272 C C . LEU B 1 112 ? 17.797 25.391 0.341 1 98.06 112 LEU B C 1
ATOM 3274 O O . LEU B 1 112 ? 18.641 25.938 -0.366 1 98.06 112 LEU B O 1
ATOM 3278 N N . GLY B 1 113 ? 17.781 24.109 0.57 1 97 113 GLY B N 1
ATOM 3279 C CA . GLY B 1 113 ? 18.719 23.219 -0.077 1 97 113 GLY B CA 1
ATOM 3280 C C . GLY B 1 113 ? 18.453 23.031 -1.557 1 97 113 GLY B C 1
ATOM 3281 O O . GLY B 1 113 ? 17.484 23.562 -2.088 1 97 113 GLY B O 1
ATOM 3282 N N . PRO B 1 114 ? 19.359 22.25 -2.277 1 96.38 114 PRO B N 1
ATOM 3283 C CA . PRO B 1 114 ? 19.172 22 -3.709 1 96.38 114 PRO B CA 1
ATOM 3284 C C . PRO B 1 114 ? 17.844 21.297 -4.02 1 96.38 114 PRO B C 1
ATOM 3286 O O . PRO B 1 114 ? 17.484 20.328 -3.34 1 96.38 114 PRO B O 1
ATOM 3289 N N . GLY B 1 115 ? 17.188 21.797 -5.023 1 96.88 115 GLY B N 1
ATOM 3290 C CA . GLY B 1 115 ? 15.945 21.172 -5.469 1 96.88 115 GLY B CA 1
ATOM 3291 C C . GLY B 1 115 ? 14.75 21.547 -4.602 1 96.88 115 GLY B C 1
ATOM 3292 O O . GLY B 1 115 ? 13.656 21 -4.785 1 96.88 115 GLY B O 1
ATOM 3293 N N . ARG B 1 116 ? 15.008 22.406 -3.652 1 98.19 116 ARG B N 1
ATOM 3294 C CA . ARG B 1 116 ? 13.938 22.828 -2.758 1 98.19 116 ARG B CA 1
ATOM 3295 C C . ARG B 1 116 ? 13.531 24.266 -3.021 1 98.19 116 ARG B C 1
ATOM 3297 O O . ARG B 1 116 ? 14.391 25.141 -3.168 1 98.19 116 ARG B O 1
ATOM 3304 N N . LEU B 1 117 ? 12.195 24.469 -3.223 1 98.38 117 LEU B N 1
ATOM 3305 C CA . LEU B 1 117 ? 11.664 25.766 -3.607 1 98.38 117 LEU B CA 1
ATOM 3306 C C . LEU B 1 117 ? 10.508 26.172 -2.701 1 98.38 117 LEU B C 1
ATOM 3308 O O . LEU B 1 117 ? 9.867 25.312 -2.084 1 98.38 117 LEU B O 1
ATOM 3312 N N . LEU B 1 118 ? 10.336 27.438 -2.609 1 98.12 118 LEU B N 1
ATOM 3313 C CA . LEU B 1 118 ? 9.258 27.984 -1.806 1 98.12 118 LEU B CA 1
ATOM 3314 C C . LEU B 1 118 ? 8.406 28.953 -2.629 1 98.12 118 LEU B C 1
ATOM 3316 O O . LEU B 1 118 ? 8.945 29.766 -3.395 1 98.12 118 LEU B O 1
ATOM 3320 N N . SER B 1 119 ? 7.129 28.766 -2.547 1 97 119 SER B N 1
ATOM 3321 C CA . SER B 1 119 ? 6.188 29.719 -3.127 1 97 119 SER B CA 1
ATOM 3322 C C . SER B 1 119 ? 5.184 30.203 -2.088 1 97 119 SER B C 1
ATOM 3324 O O . SER B 1 119 ? 4.758 29.438 -1.219 1 97 119 SER B O 1
ATOM 3326 N N . THR B 1 120 ? 4.848 31.453 -2.217 1 96.75 120 THR B N 1
ATOM 3327 C CA . THR B 1 120 ? 3.797 32.031 -1.382 1 96.75 120 THR B CA 1
ATOM 3328 C C . THR B 1 120 ? 2.484 32.125 -2.156 1 96.75 120 THR B C 1
ATOM 3330 O O . THR B 1 120 ? 2.475 32.531 -3.324 1 96.75 120 THR B O 1
ATOM 3333 N N . ILE B 1 121 ? 1.456 31.641 -1.552 1 96.19 121 ILE B N 1
ATOM 3334 C CA . ILE B 1 121 ? 0.12 31.688 -2.137 1 96.19 121 ILE B CA 1
ATOM 3335 C C . ILE B 1 121 ? -0.765 32.625 -1.333 1 96.19 121 ILE B C 1
ATOM 3337 O O . ILE B 1 121 ? -1.16 32.312 -0.207 1 96.19 121 ILE B O 1
ATOM 3341 N N . PRO B 1 122 ? -1.132 33.719 -1.982 1 93.06 122 PRO B N 1
ATOM 3342 C CA . PRO B 1 122 ? -1.945 34.688 -1.236 1 93.06 122 PRO B CA 1
ATOM 3343 C C . PRO B 1 122 ? -3.355 34.188 -0.952 1 93.06 122 PRO B C 1
ATOM 3345 O O . PRO B 1 122 ? -3.988 33.594 -1.83 1 93.06 122 PRO B O 1
ATOM 3348 N N . ILE B 1 123 ? -3.727 34.344 0.285 1 90.44 123 ILE B N 1
ATOM 3349 C CA . ILE B 1 123 ? -5.105 34.031 0.64 1 90.44 123 ILE B CA 1
ATOM 3350 C C . ILE B 1 123 ? -5.738 35.219 1.359 1 90.44 123 ILE B C 1
ATOM 3352 O O . ILE B 1 123 ? -5.035 36.062 1.898 1 90.44 123 ILE B O 1
ATOM 3356 N N . GLN B 1 124 ? -7.027 35.438 1.121 1 80.06 124 GLN B N 1
ATOM 3357 C CA . GLN B 1 124 ? -7.73 36.562 1.743 1 80.06 124 GLN B CA 1
ATOM 3358 C C . GLN B 1 124 ? -7.82 36.375 3.256 1 80.06 124 GLN B C 1
ATOM 3360 O O . GLN B 1 124 ? -8.008 35.25 3.744 1 80.06 124 GLN B O 1
ATOM 3365 N N . LYS B 1 125 ? -7.387 37.469 3.871 1 68.06 125 LYS B N 1
ATOM 3366 C CA . LYS B 1 125 ? -7.582 37.438 5.316 1 68.06 125 LYS B CA 1
ATOM 3367 C C . LYS B 1 125 ? -9.062 37.344 5.668 1 68.06 125 LYS B C 1
ATOM 3369 O O . LYS B 1 125 ? -9.891 38.094 5.137 1 68.06 125 LYS B O 1
ATOM 3374 N N . GLN B 1 126 ? -9.469 36.156 5.934 1 61.88 126 GLN B N 1
ATOM 3375 C CA . GLN B 1 126 ? -10.867 36.031 6.332 1 61.88 126 GLN B CA 1
ATOM 3376 C C . GLN B 1 126 ? -11.07 36.531 7.762 1 61.88 126 GLN B C 1
ATOM 3378 O O . GLN B 1 126 ? -10.141 36.5 8.57 1 61.88 126 GLN B O 1
ATOM 3383 N N . ALA B 1 127 ? -12.172 37.25 8.062 1 56.34 127 ALA B N 1
ATOM 3384 C CA . ALA B 1 127 ? -12.516 37.969 9.289 1 56.34 127 ALA B CA 1
ATOM 3385 C C . ALA B 1 127 ? -12.383 37.062 10.508 1 56.34 127 ALA B C 1
ATOM 3387 O O . ALA B 1 127 ? -12 37.531 11.594 1 56.34 127 ALA B O 1
ATOM 3388 N N . ARG B 1 128 ? -12.781 35.719 10.391 1 57.28 128 ARG B N 1
ATOM 3389 C CA . ARG B 1 128 ? -12.82 34.875 11.578 1 57.28 128 ARG B CA 1
ATOM 3390 C C . ARG B 1 128 ? -11.969 33.625 11.398 1 57.28 128 ARG B C 1
ATOM 3392 O O . ARG B 1 128 ? -11.961 33 10.32 1 57.28 128 ARG B O 1
ATOM 3399 N N . ARG B 1 129 ? -11.117 33.406 12.391 1 55.28 129 ARG B N 1
ATOM 3400 C CA . ARG B 1 129 ? -10.25 32.25 12.453 1 55.28 129 ARG B CA 1
ATOM 3401 C C . ARG B 1 129 ? -10.992 30.984 12.016 1 55.28 129 ARG B C 1
ATOM 3403 O O . ARG B 1 129 ? -10.445 30.156 11.297 1 55.28 129 ARG B O 1
ATOM 3410 N N . GLU B 1 130 ? -12.219 30.906 12.445 1 57.34 130 GLU B N 1
ATOM 3411 C CA . GLU B 1 130 ? -13.055 29.766 12.117 1 57.34 130 GLU B CA 1
ATOM 3412 C C . GLU B 1 130 ? -13.25 29.641 10.609 1 57.34 130 GLU B C 1
ATOM 3414 O O . GLU B 1 130 ? -13.281 28.531 10.07 1 57.34 130 GLU B O 1
ATOM 3419 N N . GLU B 1 131 ? -13.141 30.75 10.047 1 61.62 131 GLU B N 1
ATOM 3420 C CA . GLU B 1 131 ? -13.344 30.734 8.602 1 61.62 131 GLU B CA 1
ATOM 3421 C C . GLU B 1 131 ? -12.094 30.266 7.867 1 61.62 131 GLU B C 1
ATOM 3423 O O . GLU B 1 131 ? -12.188 29.547 6.871 1 61.62 131 GLU B O 1
ATOM 3428 N N . ILE B 1 132 ? -11.07 30.562 8.492 1 60.66 132 ILE B N 1
ATOM 3429 C CA . ILE B 1 132 ? -9.828 30.141 7.871 1 60.66 132 ILE B CA 1
ATOM 3430 C C . ILE B 1 132 ? -9.719 28.609 7.93 1 60.66 132 ILE B C 1
ATOM 3432 O O . ILE B 1 132 ? -9.43 27.969 6.922 1 60.66 132 ILE B O 1
ATOM 3436 N N . SER B 1 133 ? -10.055 28.188 9.07 1 66.69 133 SER B N 1
ATOM 3437 C CA . SER B 1 133 ? -9.938 26.75 9.289 1 66.69 133 SER B CA 1
ATOM 3438 C C . SER B 1 133 ? -10.875 25.969 8.383 1 66.69 133 SER B C 1
ATOM 3440 O O . SER B 1 133 ? -10.555 24.875 7.945 1 66.69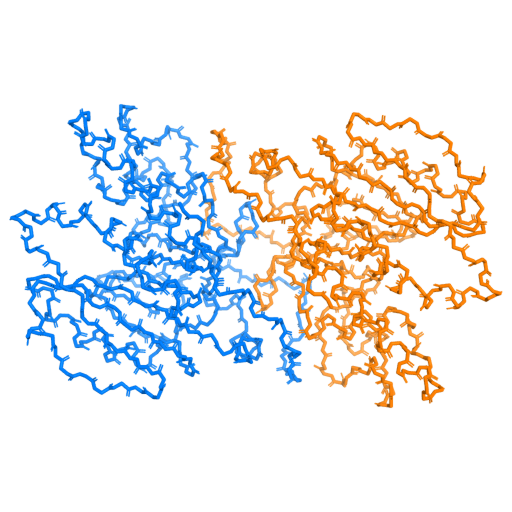 133 SER B O 1
ATOM 3442 N N . MET B 1 134 ? -11.844 26.672 8.008 1 75.44 134 MET B N 1
ATOM 3443 C CA . MET B 1 134 ? -12.867 25.984 7.23 1 75.44 134 MET B CA 1
ATOM 3444 C C . MET B 1 134 ? -12.594 26.125 5.734 1 75.44 134 MET B C 1
ATOM 3446 O O . MET B 1 134 ? -13.367 25.625 4.914 1 75.44 134 MET B O 1
ATOM 3450 N N . ARG B 1 135 ? -11.43 26.719 5.465 1 87.56 135 ARG B N 1
ATOM 3451 C CA . ARG B 1 135 ? -11.172 26.953 4.047 1 87.56 135 ARG B CA 1
ATOM 3452 C C . ARG B 1 135 ? -9.891 26.25 3.602 1 87.56 135 ARG B C 1
ATOM 3454 O O . ARG B 1 135 ? -9.539 26.297 2.422 1 87.56 135 ARG B O 1
ATOM 3461 N N . ARG B 1 136 ? -9.32 25.578 4.488 1 93.31 136 ARG B N 1
ATOM 3462 C CA . ARG B 1 136 ? -8.055 24.938 4.152 1 93.31 136 ARG B CA 1
ATOM 3463 C C . ARG B 1 136 ? -8.242 23.906 3.049 1 93.31 136 ARG B C 1
ATOM 3465 O O . ARG B 1 136 ? -7.488 23.891 2.072 1 93.31 136 ARG B O 1
ATOM 3472 N N . MET B 1 137 ? -9.305 23.109 3.184 1 96.62 137 MET B N 1
ATOM 3473 C CA . MET B 1 137 ? -9.562 22.047 2.209 1 96.62 137 MET B CA 1
ATOM 3474 C C . MET B 1 137 ? -9.82 22.641 0.826 1 96.62 137 MET B C 1
ATOM 3476 O O . MET B 1 137 ? -9.312 22.125 -0.175 1 96.62 137 MET B O 1
ATOM 3480 N N . GLU B 1 138 ? -10.516 23.688 0.863 1 95.5 138 GLU B N 1
ATOM 3481 C CA . GLU B 1 138 ? -10.812 24.375 -0.388 1 95.5 138 GLU B CA 1
ATOM 3482 C C . GLU B 1 138 ? -9.539 24.906 -1.033 1 95.5 138 GLU B C 1
ATOM 3484 O O . GLU B 1 138 ? -9.297 24.703 -2.225 1 95.5 138 GLU B O 1
ATOM 3489 N N . GLN B 1 139 ? -8.789 25.625 -0.273 1 95.88 139 GLN B N 1
ATOM 3490 C CA . GLN B 1 139 ? -7.594 26.281 -0.789 1 95.88 139 GLN B CA 1
ATOM 3491 C C . GLN B 1 139 ? -6.582 25.25 -1.3 1 95.88 139 GLN B C 1
ATOM 3493 O O . GLN B 1 139 ? -5.965 25.453 -2.346 1 95.88 139 GLN B O 1
ATOM 3498 N N . ILE B 1 140 ? -6.438 24.156 -0.59 1 97.19 140 ILE B N 1
ATOM 3499 C CA . ILE B 1 140 ? -5.508 23.109 -0.996 1 97.19 140 ILE B CA 1
ATOM 3500 C C . ILE B 1 140 ? -5.977 22.484 -2.307 1 97.19 140 ILE B C 1
ATOM 3502 O O . ILE B 1 140 ? -5.199 22.359 -3.254 1 97.19 140 ILE B O 1
ATOM 3506 N N . SER B 1 141 ? -7.25 22.078 -2.361 1 97.12 141 SER B N 1
ATOM 3507 C CA . SER B 1 141 ? -7.793 21.453 -3.559 1 97.12 141 SER B CA 1
ATOM 3508 C C . SER B 1 141 ? -7.66 22.359 -4.773 1 97.12 141 SER B C 1
ATOM 3510 O O . SER B 1 141 ? -7.297 21.906 -5.859 1 97.12 141 SER B O 1
ATOM 3512 N N . ARG B 1 142 ? -7.953 23.609 -4.555 1 96.19 142 ARG B N 1
ATOM 3513 C CA . ARG B 1 142 ? -7.852 24.578 -5.641 1 96.19 142 ARG B CA 1
ATOM 3514 C C . ARG B 1 142 ? -6.41 24.719 -6.117 1 96.19 142 ARG B C 1
ATOM 3516 O O . ARG B 1 142 ? -6.152 24.75 -7.32 1 96.19 142 ARG B O 1
ATOM 3523 N N . HIS B 1 143 ? -5.547 24.859 -5.203 1 96.88 143 HIS B N 1
ATOM 3524 C CA . HIS B 1 143 ? -4.145 25.031 -5.574 1 96.88 143 HIS B CA 1
ATOM 3525 C C . HIS B 1 143 ? -3.633 23.797 -6.324 1 96.88 143 HIS B C 1
ATOM 3527 O O . HIS B 1 143 ? -2.861 23.938 -7.281 1 96.88 143 HIS B O 1
ATOM 3533 N N . ILE B 1 144 ? -4.008 22.578 -5.891 1 97.69 144 ILE B N 1
ATOM 3534 C CA . ILE B 1 144 ? -3.607 21.359 -6.59 1 97.69 144 ILE B CA 1
ATOM 3535 C C . ILE B 1 144 ? -4.141 21.375 -8.023 1 97.69 144 ILE B C 1
ATOM 3537 O O . ILE B 1 144 ? -3.393 21.141 -8.969 1 97.69 144 ILE B O 1
ATOM 3541 N N . ALA B 1 145 ? -5.379 21.688 -8.156 1 96.56 145 ALA B N 1
ATOM 3542 C CA . ALA B 1 145 ? -6.008 21.719 -9.477 1 96.56 145 ALA B CA 1
ATOM 3543 C C . ALA B 1 145 ? -5.328 22.734 -10.391 1 96.56 145 ALA B C 1
ATOM 3545 O O . ALA B 1 145 ? -5.133 22.469 -11.578 1 96.56 145 ALA B O 1
ATOM 3546 N N . GLU B 1 146 ? -4.926 23.797 -9.82 1 95.81 146 GLU B N 1
ATOM 3547 C CA . GLU B 1 146 ? -4.426 24.922 -10.617 1 95.81 146 GLU B CA 1
ATOM 3548 C C . GLU B 1 146 ? -2.953 24.719 -10.969 1 95.81 146 GLU B C 1
ATOM 3550 O O . GLU B 1 146 ? -2.514 25.109 -12.055 1 95.81 146 GLU B O 1
ATOM 3555 N N . ARG B 1 147 ? -2.266 24.172 -10.023 1 95.12 147 ARG B N 1
ATOM 3556 C CA . ARG B 1 147 ? -0.828 24.297 -10.242 1 95.12 147 ARG B CA 1
ATOM 3557 C C . ARG B 1 147 ? -0.088 23.062 -9.734 1 95.12 147 ARG B C 1
ATOM 3559 O O . ARG B 1 147 ? 0.688 22.453 -10.469 1 95.12 147 ARG B O 1
ATOM 3566 N N . ALA B 1 148 ? -0.288 22.656 -8.523 1 96.25 148 ALA B N 1
ATOM 3567 C CA . ALA B 1 148 ? 0.561 21.703 -7.828 1 96.25 148 ALA B CA 1
ATOM 3568 C C . ALA B 1 148 ? 0.537 20.344 -8.523 1 96.25 148 ALA B C 1
ATOM 3570 O O . ALA B 1 148 ? 1.521 19.594 -8.492 1 96.25 148 ALA B O 1
ATOM 3571 N N . HIS B 1 149 ? -0.562 19.953 -9.211 1 95.69 149 HIS B N 1
ATOM 3572 C CA . HIS B 1 149 ? -0.669 18.641 -9.859 1 95.69 149 HIS B CA 1
ATOM 3573 C C . HIS B 1 149 ? 0.395 18.484 -10.938 1 95.69 149 HIS B C 1
ATOM 3575 O O . HIS B 1 149 ? 0.76 17.359 -11.289 1 95.69 149 HIS B O 1
ATOM 3581 N N . TRP B 1 150 ? 0.951 19.609 -11.422 1 95.31 150 TRP B N 1
ATOM 3582 C CA . TRP B 1 150 ? 1.996 19.547 -12.438 1 95.31 150 TRP B CA 1
ATOM 3583 C C . TRP B 1 150 ? 3.379 19.625 -11.797 1 95.31 150 TRP B C 1
ATOM 3585 O O . TRP B 1 150 ? 4.387 19.359 -12.461 1 95.31 150 TRP B O 1
ATOM 3595 N N . GLU B 1 151 ? 3.402 19.922 -10.57 1 96.81 151 GLU B N 1
ATOM 3596 C CA . GLU B 1 151 ? 4.688 20.266 -9.969 1 96.81 151 GLU B CA 1
ATOM 3597 C C . GLU B 1 151 ? 5.18 19.156 -9.047 1 96.81 151 GLU B C 1
ATOM 3599 O O . GLU B 1 151 ? 6.383 19 -8.844 1 96.81 151 GLU B O 1
ATOM 3604 N N . VAL B 1 152 ? 4.223 18.438 -8.516 1 98.31 152 VAL B N 1
ATOM 3605 C CA . VAL B 1 152 ? 4.66 17.547 -7.457 1 98.31 152 VAL B CA 1
ATOM 3606 C C . VAL B 1 152 ? 4.016 16.172 -7.648 1 98.31 152 VAL B C 1
ATOM 3608 O O . VAL B 1 152 ? 2.953 16.047 -8.266 1 98.31 152 VAL B O 1
ATOM 3611 N N . ASP B 1 153 ? 4.672 15.102 -7.125 1 97.62 153 ASP B N 1
ATOM 3612 C CA . ASP B 1 153 ? 4.16 13.734 -7.137 1 97.62 153 ASP B CA 1
ATOM 3613 C C . ASP B 1 153 ? 3.318 13.453 -5.891 1 97.62 153 ASP B C 1
ATOM 3615 O O . ASP B 1 153 ? 2.279 12.797 -5.973 1 97.62 153 ASP B O 1
ATOM 3619 N N . TYR B 1 154 ? 3.766 13.875 -4.805 1 98.38 154 TYR B N 1
ATOM 3620 C CA . TYR B 1 154 ? 3.125 13.773 -3.496 1 98.38 154 TYR B CA 1
ATOM 3621 C C . TYR B 1 154 ? 2.959 15.148 -2.863 1 98.38 154 TYR B C 1
ATOM 3623 O O . TYR B 1 154 ? 3.656 16.094 -3.229 1 98.38 154 TYR B O 1
ATOM 3631 N N . ILE B 1 155 ? 2.006 15.258 -1.946 1 98.81 155 ILE B N 1
ATOM 3632 C CA . ILE B 1 155 ? 1.821 16.516 -1.241 1 98.81 155 ILE B CA 1
ATOM 3633 C C . ILE B 1 155 ? 1.378 16.25 0.195 1 98.81 155 ILE B C 1
ATOM 3635 O O . ILE B 1 155 ? 0.489 15.43 0.432 1 98.81 155 ILE B O 1
ATOM 3639 N N . PHE B 1 156 ? 2.055 16.875 1.114 1 98.94 156 PHE B N 1
ATOM 3640 C CA . PHE B 1 156 ? 1.689 16.797 2.523 1 98.94 156 PHE B CA 1
ATOM 3641 C C . PHE B 1 156 ? 1.154 18.141 3.014 1 98.94 156 PHE B C 1
ATOM 3643 O O . PHE B 1 156 ? 1.703 19.188 2.682 1 98.94 156 PHE B O 1
ATOM 3650 N N . CYS B 1 157 ? 0.067 18.094 3.738 1 98.62 157 CYS B N 1
ATOM 3651 C CA . CYS B 1 157 ? -0.542 19.25 4.391 1 98.62 157 CYS B CA 1
ATOM 3652 C C . CYS B 1 157 ? -0.229 19.25 5.883 1 98.62 157 CYS B C 1
ATOM 3654 O O . CYS B 1 157 ? -0.697 18.391 6.625 1 98.62 157 CYS B O 1
ATOM 3656 N N . LEU B 1 158 ? 0.543 20.25 6.297 1 98.69 158 LEU B N 1
ATOM 3657 C CA . LEU B 1 158 ? 1.08 20.266 7.652 1 98.69 158 LEU B CA 1
ATOM 3658 C C . LEU B 1 158 ? 0.726 21.578 8.352 1 98.69 158 LEU B C 1
ATOM 3660 O O . LEU B 1 158 ? 0.334 22.547 7.703 1 98.69 158 LEU B O 1
ATOM 3664 N N . ASN B 1 159 ? 0.731 21.5 9.656 1 97.44 159 ASN B N 1
ATOM 3665 C CA . ASN B 1 159 ? 0.555 22.734 10.422 1 97.44 159 ASN B CA 1
ATOM 3666 C C . ASN B 1 159 ? 1.868 23.5 10.57 1 97.44 159 ASN B C 1
ATOM 3668 O O . ASN B 1 159 ? 2.895 22.906 10.914 1 97.44 159 ASN B O 1
ATOM 3672 N N . VAL B 1 160 ? 1.76 24.766 10.438 1 97.56 160 VAL B N 1
ATOM 3673 C CA . VAL B 1 160 ? 2.965 25.594 10.375 1 97.56 160 VAL B CA 1
ATOM 3674 C C . VAL B 1 160 ? 3.537 25.781 11.781 1 97.56 160 VAL B C 1
ATOM 3676 O O . VAL B 1 160 ? 4.715 26.109 11.938 1 97.56 160 VAL B O 1
ATOM 3679 N N . ASP B 1 161 ? 2.686 25.641 12.766 1 97.44 161 ASP B N 1
ATOM 3680 C CA . ASP B 1 161 ? 3.133 25.891 14.133 1 97.44 161 ASP B CA 1
ATOM 3681 C C . ASP B 1 161 ? 3.762 24.641 14.75 1 97.44 161 ASP B C 1
ATOM 3683 O O . ASP B 1 161 ? 3.77 24.469 15.969 1 97.44 161 ASP B O 1
ATOM 3687 N N . MET B 1 162 ? 4.207 23.734 13.906 1 98.38 162 MET B N 1
ATOM 3688 C CA . MET B 1 162 ? 4.938 22.531 14.305 1 98.38 162 MET B CA 1
ATOM 3689 C C . MET B 1 162 ? 6.32 22.5 13.656 1 98.38 162 MET B C 1
ATOM 3691 O O . MET B 1 162 ? 6.578 23.219 12.695 1 98.38 162 MET B O 1
ATOM 36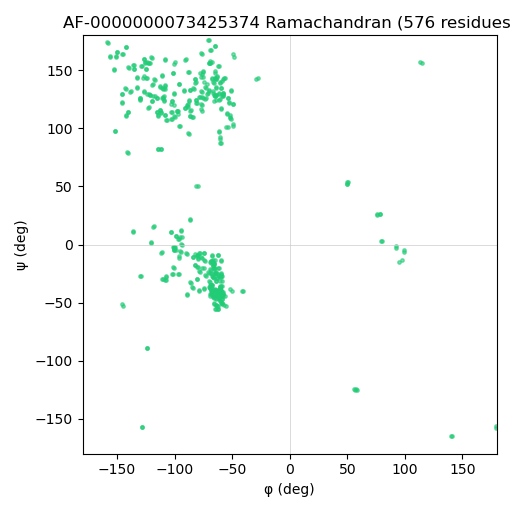95 N N . VAL B 1 163 ? 7.191 21.688 14.227 1 98.75 163 VAL B N 1
ATOM 3696 C CA . VAL B 1 163 ? 8.547 21.594 13.688 1 98.75 163 VAL B CA 1
ATOM 3697 C C . VAL B 1 163 ? 8.961 20.125 13.609 1 98.75 163 VAL B C 1
ATOM 3699 O O . VAL B 1 163 ? 8.492 19.297 14.398 1 98.75 163 VAL B O 1
ATOM 3702 N N . PHE B 1 164 ? 9.812 19.828 12.664 1 98.81 164 PHE B N 1
ATOM 3703 C CA . PHE B 1 164 ? 10.445 18.531 12.539 1 98.81 164 PHE B CA 1
ATOM 3704 C C . PHE B 1 164 ? 11.555 18.359 13.57 1 98.81 164 PHE B C 1
ATOM 3706 O O . PHE B 1 164 ? 12.375 19.25 13.75 1 98.81 164 PHE B O 1
ATOM 3713 N N . ARG B 1 165 ? 11.5 17.219 14.234 1 98.44 165 ARG B N 1
ATOM 3714 C CA . ARG B 1 165 ? 12.469 16.969 15.305 1 98.44 165 ARG B CA 1
ATOM 3715 C C . ARG B 1 165 ? 13.445 15.883 14.898 1 98.44 165 ARG B C 1
ATOM 3717 O O . ARG B 1 165 ? 14.562 15.82 15.422 1 98.44 165 ARG B O 1
ATOM 3724 N N . ASN B 1 166 ? 13.062 15 14.117 1 98.56 166 ASN B N 1
ATOM 3725 C CA . ASN B 1 166 ? 13.836 13.883 13.609 1 98.56 166 ASN B CA 1
ATOM 3726 C C . ASN B 1 166 ? 13.5 13.578 12.148 1 98.56 166 ASN B C 1
ATOM 3728 O O . ASN B 1 166 ? 12.555 14.141 11.602 1 98.56 166 ASN B O 1
ATOM 3732 N N . PRO B 1 167 ? 14.273 12.719 11.492 1 98.25 167 PRO B N 1
ATOM 3733 C CA . PRO B 1 167 ? 14.086 12.477 10.055 1 98.25 167 PRO B CA 1
ATOM 3734 C C . PRO B 1 167 ? 12.68 11.984 9.727 1 98.25 167 PRO B C 1
ATOM 3736 O O . PRO B 1 167 ? 12.148 11.109 10.414 1 98.25 167 PRO B O 1
ATOM 3739 N N . TRP B 1 168 ? 12.094 12.641 8.82 1 98.5 168 TRP B N 1
ATOM 3740 C CA . TRP B 1 168 ? 10.852 12.289 8.141 1 98.5 168 TRP B CA 1
ATOM 3741 C C . TRP B 1 168 ? 11.102 12.008 6.664 1 98.5 168 TRP B C 1
ATOM 3743 O O . TRP B 1 168 ? 11.438 12.914 5.898 1 98.5 168 TRP B O 1
ATOM 3753 N N . GLY B 1 169 ? 10.945 10.727 6.254 1 98.06 169 GLY B N 1
ATOM 3754 C CA . GLY B 1 169 ? 11.391 10.352 4.922 1 98.06 169 GLY B CA 1
ATOM 3755 C C . GLY B 1 169 ? 10.32 9.625 4.121 1 98.06 169 GLY B C 1
ATOM 3756 O O . GLY B 1 169 ? 9.125 9.82 4.348 1 98.06 169 GLY B O 1
ATOM 3757 N N . PRO B 1 170 ? 10.781 8.844 3.109 1 97.75 170 PRO B N 1
ATOM 3758 C CA . PRO B 1 170 ? 9.875 8.203 2.15 1 97.75 170 PRO B CA 1
ATOM 3759 C C . PRO B 1 170 ? 9.008 7.125 2.789 1 97.75 170 PRO B C 1
ATOM 3761 O O . PRO B 1 170 ? 8.062 6.633 2.162 1 97.75 170 PRO B O 1
ATOM 3764 N N . GLU B 1 171 ? 9.281 6.738 4.047 1 98.5 171 GLU B N 1
ATOM 3765 C CA . GLU B 1 171 ? 8.43 5.781 4.746 1 98.5 171 GLU B CA 1
ATOM 3766 C C . GLU B 1 171 ? 7 6.301 4.867 1 98.5 171 GLU B C 1
ATOM 3768 O O . GLU B 1 171 ? 6.07 5.531 5.125 1 98.5 171 GLU B O 1
ATOM 3773 N N . THR B 1 172 ? 6.816 7.609 4.598 1 98.75 172 THR B N 1
ATOM 3774 C CA . THR B 1 172 ? 5.5 8.203 4.777 1 98.75 172 THR B CA 1
ATOM 3775 C C . THR B 1 172 ? 4.773 8.328 3.439 1 98.75 172 THR B C 1
ATOM 3777 O O . THR B 1 172 ? 3.613 8.734 3.393 1 98.75 172 THR B O 1
ATOM 3780 N N . LEU B 1 173 ? 5.406 8 2.352 1 98.38 173 LEU B N 1
ATOM 3781 C CA . LEU B 1 173 ? 4.797 8.141 1.034 1 98.38 173 LEU B CA 1
ATOM 3782 C C . LEU B 1 173 ? 3.73 7.074 0.809 1 98.38 173 LEU B C 1
ATOM 3784 O O . LEU B 1 173 ? 3.984 5.887 1.018 1 98.38 173 LEU B O 1
ATOM 3788 N N . GLY B 1 174 ? 2.592 7.418 0.483 1 97.69 174 GLY B N 1
ATOM 3789 C CA . GLY B 1 174 ? 1.439 6.582 0.183 1 97.69 174 GLY B CA 1
ATOM 3790 C C . GLY B 1 174 ? 0.389 7.293 -0.649 1 97.69 174 GLY B C 1
ATOM 3791 O O . GLY B 1 174 ? 0.535 8.477 -0.967 1 97.69 174 GLY B O 1
ATOM 3792 N N . ASP B 1 175 ? -0.624 6.598 -1.067 1 97 175 ASP B N 1
ATOM 3793 C CA . ASP B 1 175 ? -1.695 7.203 -1.854 1 97 175 ASP B CA 1
ATOM 3794 C C . ASP B 1 175 ? -2.453 8.25 -1.038 1 97 175 ASP B C 1
ATOM 3796 O O . ASP B 1 175 ? -2.643 9.375 -1.491 1 97 175 ASP B O 1
ATOM 3800 N N . LEU B 1 176 ? -2.928 7.863 0.051 1 98.44 176 LEU B N 1
ATOM 3801 C CA . LEU B 1 176 ? -3.537 8.711 1.07 1 98.44 176 LEU B CA 1
ATOM 3802 C C . LEU B 1 176 ? -2.939 8.422 2.443 1 98.44 176 LEU B C 1
ATOM 3804 O O . LEU B 1 176 ? -2.887 7.266 2.873 1 98.44 176 LEU B O 1
ATOM 3808 N N . VAL B 1 177 ? -2.418 9.477 3.102 1 98.88 177 VAL B N 1
ATOM 3809 C CA . VAL B 1 177 ? -1.663 9.312 4.34 1 98.88 177 VAL B CA 1
ATOM 3810 C C . VAL B 1 177 ? -2.334 10.102 5.461 1 98.88 177 VAL B C 1
ATOM 3812 O O . VAL B 1 177 ? -2.693 11.266 5.277 1 98.88 177 VAL B O 1
ATOM 3815 N N . ALA B 1 178 ? -2.582 9.469 6.57 1 98.88 178 ALA B N 1
ATOM 3816 C CA . ALA B 1 178 ? -3.172 10.086 7.754 1 98.88 178 ALA B CA 1
ATOM 3817 C C . ALA B 1 178 ? -2.291 9.867 8.984 1 98.88 178 ALA B C 1
ATOM 3819 O O . ALA B 1 178 ? -1.556 8.875 9.055 1 98.88 178 ALA B O 1
ATOM 3820 N N . ALA B 1 179 ? -2.336 10.758 9.898 1 98.88 179 ALA B N 1
ATOM 3821 C CA . ALA B 1 179 ? -1.614 10.617 11.164 1 98.88 179 ALA B CA 1
ATOM 3822 C C . ALA B 1 179 ? -2.58 10.461 12.336 1 98.88 179 ALA B C 1
ATOM 3824 O O . ALA B 1 179 ? -3.564 11.195 12.438 1 98.88 179 ALA B O 1
ATOM 3825 N N . ILE B 1 180 ? -2.277 9.539 13.18 1 98.75 180 ILE B N 1
ATOM 3826 C CA . ILE B 1 180 ? -3.098 9.312 14.367 1 98.75 180 ILE B CA 1
ATOM 3827 C C . ILE B 1 180 ? -2.916 10.461 15.352 1 98.75 180 ILE B C 1
ATOM 3829 O O . ILE B 1 180 ? -1.788 10.844 15.672 1 98.75 180 ILE B O 1
ATOM 3833 N N . HIS B 1 181 ? -4.008 10.969 15.781 1 98.25 181 HIS B N 1
ATOM 3834 C CA . HIS B 1 181 ? -4.008 12.086 16.719 1 98.25 181 HIS B CA 1
ATOM 3835 C C . HIS B 1 181 ? -3.406 11.688 18.047 1 98.25 181 HIS B C 1
ATOM 3837 O O . HIS B 1 181 ? -3.844 10.711 18.672 1 98.25 181 HIS B O 1
ATOM 3843 N N . PRO B 1 182 ? -2.447 12.43 18.531 1 97.31 182 PRO B N 1
ATOM 3844 C CA . PRO B 1 182 ? -1.761 12.031 19.766 1 97.31 182 PRO B CA 1
ATOM 3845 C C . PRO B 1 182 ? -2.668 12.086 21 1 97.31 182 PRO B C 1
ATOM 3847 O O . PRO B 1 182 ? -2.396 11.422 22 1 97.31 182 PRO B O 1
ATOM 3850 N N . GLY B 1 183 ? -3.736 12.773 20.938 1 96.44 183 GLY B N 1
ATOM 3851 C CA . GLY B 1 183 ? -4.625 12.922 22.078 1 96.44 183 GLY B CA 1
ATOM 3852 C C . GLY B 1 183 ? -5.609 11.773 22.219 1 96.44 183 GLY B C 1
ATOM 3853 O O . GLY B 1 183 ? -6.242 11.617 23.266 1 96.44 183 GLY B O 1
ATOM 3854 N N . TYR B 1 184 ? -5.703 10.875 21.172 1 97 184 TYR B N 1
ATOM 3855 C CA . TYR B 1 184 ? -6.809 9.922 21.203 1 97 184 TYR B CA 1
ATOM 3856 C C . TYR B 1 184 ? -6.328 8.523 20.828 1 97 184 TYR B C 1
ATOM 3858 O O . TYR B 1 184 ? -7.137 7.621 20.609 1 97 184 TYR B O 1
ATOM 3866 N N . TYR B 1 185 ? -5.047 8.281 20.75 1 96.69 185 TYR B N 1
ATOM 3867 C CA . TYR B 1 185 ? -4.555 7.023 20.203 1 96.69 185 TYR B CA 1
ATOM 3868 C C . TYR B 1 185 ? -4.637 5.902 21.219 1 96.69 185 TYR B C 1
ATOM 3870 O O . TYR B 1 185 ? -4.504 4.723 20.875 1 96.69 185 TYR B O 1
ATOM 3878 N N . ALA B 1 186 ? -4.957 6.258 22.531 1 95.19 186 ALA B N 1
ATOM 3879 C CA . ALA B 1 186 ? -4.949 5.254 23.594 1 95.19 186 ALA B CA 1
ATOM 3880 C C . ALA B 1 186 ? -6.332 5.105 24.219 1 95.19 186 ALA B C 1
ATOM 3882 O O . ALA B 1 186 ? -6.469 4.586 25.328 1 95.19 186 ALA B O 1
ATOM 3883 N N . VAL B 1 187 ? -7.379 5.613 23.562 1 95.94 187 VAL B N 1
ATOM 3884 C CA . VAL B 1 187 ? -8.711 5.586 24.156 1 95.94 187 VAL B CA 1
ATOM 3885 C C . VAL B 1 187 ? -9.695 4.938 23.188 1 95.94 187 VAL B C 1
ATOM 3887 O O . VAL B 1 187 ? -9.43 4.852 21.984 1 95.94 187 VAL B O 1
ATOM 3890 N N . PRO B 1 188 ? -10.836 4.457 23.688 1 95.5 188 PRO B N 1
ATOM 3891 C CA . PRO B 1 188 ? -11.867 3.889 22.812 1 95.5 188 PRO B CA 1
ATOM 3892 C C . PRO B 1 188 ? -12.555 4.945 21.953 1 95.5 188 PRO B C 1
ATOM 3894 O O . PRO B 1 188 ? -12.617 6.117 22.344 1 95.5 188 PRO B O 1
ATOM 3897 N N . ARG B 1 189 ? -13.086 4.449 20.844 1 96.12 189 ARG B N 1
ATOM 3898 C CA . ARG B 1 189 ? -13.625 5.371 19.844 1 96.12 189 ARG B CA 1
ATOM 3899 C C . ARG B 1 189 ? -14.844 6.117 20.391 1 96.12 189 ARG B C 1
ATOM 3901 O O . ARG B 1 189 ? -15.234 7.152 19.844 1 96.12 189 ARG B O 1
ATOM 3908 N N . GLN B 1 190 ? -15.438 5.656 21.469 1 94.5 190 GLN B N 1
ATOM 3909 C CA . GLN B 1 190 ? -16.547 6.363 22.094 1 94.5 190 GLN B CA 1
ATOM 3910 C C . GLN B 1 190 ? -16.094 7.691 22.688 1 94.5 190 GLN B C 1
ATOM 3912 O O . GLN B 1 190 ? -16.906 8.578 22.938 1 94.5 190 GLN B O 1
ATOM 3917 N N . GLN B 1 191 ? -14.828 7.84 22.859 1 96.38 191 GLN B N 1
ATOM 3918 C CA . GLN B 1 191 ? -14.281 9.055 23.438 1 96.38 191 GLN B CA 1
ATOM 3919 C C . GLN B 1 191 ? -13.758 10 22.375 1 96.38 191 GLN B C 1
ATOM 3921 O O . GLN B 1 191 ? -13.281 11.102 22.672 1 96.38 191 GLN B O 1
ATOM 3926 N N . PHE B 1 192 ? -13.773 9.562 21.125 1 97.31 192 PHE B N 1
ATOM 3927 C CA . PHE B 1 192 ? -13.328 10.445 20.047 1 97.31 192 PHE B CA 1
ATOM 3928 C C . PHE B 1 192 ? -14.297 11.609 19.875 1 97.31 192 PHE B C 1
ATOM 3930 O O . PHE B 1 192 ? -15.508 11.453 20.031 1 97.31 192 PHE B O 1
ATOM 3937 N N . PRO B 1 193 ? -13.805 12.789 19.562 1 96.56 193 PRO B N 1
ATOM 3938 C CA . PRO B 1 193 ? -14.68 13.938 19.344 1 96.56 193 PRO B CA 1
ATOM 3939 C C . PRO B 1 193 ? -15.289 13.945 17.938 1 96.56 193 PRO B C 1
ATOM 3941 O O . PRO B 1 193 ? -15.258 14.969 17.25 1 96.56 193 PRO B O 1
ATOM 3944 N N . TYR B 1 194 ? -15.836 12.844 17.578 1 96.81 194 TYR B N 1
ATOM 3945 C CA . TYR B 1 194 ? -16.547 12.758 16.312 1 96.81 194 TYR B CA 1
ATOM 3946 C C . TYR B 1 194 ? -17.781 13.664 16.312 1 96.81 194 TYR B C 1
ATOM 3948 O O . TYR B 1 194 ? -18.375 13.914 17.375 1 96.81 194 TYR B O 1
ATOM 3956 N N . GLU B 1 195 ? -18.109 14.188 15.125 1 96.56 195 GLU B N 1
ATOM 3957 C CA . GLU B 1 195 ? -19.422 14.82 14.961 1 96.56 195 GLU B CA 1
ATOM 3958 C C . GLU B 1 195 ? -20.547 13.812 15.125 1 96.56 195 GLU B C 1
ATOM 3960 O O . GLU B 1 195 ? -20.578 12.789 14.438 1 96.56 195 GLU B O 1
ATOM 3965 N N . ARG B 1 196 ? -21.453 14.156 16.078 1 94.25 196 ARG B N 1
ATOM 3966 C CA . ARG B 1 196 ? -22.469 13.164 16.422 1 94.25 196 ARG B CA 1
ATOM 3967 C C . ARG B 1 196 ? -23.859 13.625 15.961 1 94.25 196 ARG B C 1
ATOM 3969 O O . ARG B 1 196 ? -24.828 12.867 16.062 1 94.25 196 ARG B O 1
ATOM 3976 N N . ARG B 1 197 ? -24.016 14.828 15.477 1 95.25 197 ARG B N 1
ATOM 3977 C CA . ARG B 1 197 ? -25.297 15.273 14.953 1 95.25 197 ARG B CA 1
ATOM 3978 C C . ARG B 1 197 ? -25.562 14.672 13.578 1 95.25 197 ARG B C 1
ATOM 3980 O O . ARG B 1 197 ? -24.781 14.867 12.641 1 95.25 197 ARG B O 1
ATOM 3987 N N . HIS B 1 198 ? -26.641 14.055 13.359 1 93.5 198 HIS B N 1
ATOM 3988 C CA . HIS B 1 198 ? -27 13.297 12.172 1 93.5 198 HIS B CA 1
ATOM 3989 C C . HIS B 1 198 ? -27.125 14.203 10.953 1 93.5 198 HIS B C 1
ATOM 3991 O O . HIS B 1 198 ? -26.938 13.766 9.82 1 93.5 198 HIS B O 1
ATOM 3997 N N . ILE B 1 199 ? -27.469 15.391 11.156 1 93.88 199 ILE B N 1
ATOM 3998 C CA . ILE B 1 199 ? -27.734 16.312 10.047 1 93.88 199 ILE B CA 1
ATOM 3999 C C . ILE B 1 199 ? -26.422 16.75 9.414 1 93.88 199 ILE B C 1
ATOM 4001 O O . ILE B 1 199 ? -26.406 17.281 8.305 1 93.88 199 ILE B O 1
ATOM 4005 N N . SER B 1 200 ? -25.359 16.625 10.109 1 96.56 200 SER B N 1
ATOM 4006 C CA . SER B 1 200 ? -24.047 17 9.586 1 96.56 200 SER B CA 1
ATOM 4007 C C . SER B 1 200 ? -23.516 15.977 8.594 1 96.56 200 SER B C 1
ATOM 4009 O O . SER B 1 200 ? -23.672 14.773 8.805 1 96.56 200 SER B O 1
ATOM 4011 N N . THR B 1 201 ? -22.828 16.453 7.586 1 96.44 201 THR B N 1
ATOM 4012 C CA . THR B 1 201 ? -22.172 15.555 6.637 1 96.44 201 THR B CA 1
ATOM 4013 C C . THR B 1 201 ? -20.922 14.93 7.254 1 96.44 201 THR B C 1
ATOM 4015 O O . THR B 1 201 ? -20.375 13.969 6.715 1 96.44 201 THR B O 1
ATOM 4018 N N . ALA B 1 202 ? -20.562 15.383 8.398 1 96.81 202 ALA B N 1
ATOM 4019 C CA . ALA B 1 202 ? -19.375 14.852 9.086 1 96.81 202 ALA B CA 1
ATOM 4020 C C . ALA B 1 202 ? -19.781 13.82 10.133 1 96.81 202 ALA B C 1
ATOM 4022 O O . ALA B 1 202 ? -18.938 13.336 10.891 1 96.81 202 ALA B O 1
ATOM 4023 N N . PHE B 1 203 ? -21.016 13.453 10.172 1 95.81 203 PHE B N 1
ATOM 4024 C CA . PHE B 1 203 ? -21.594 12.562 11.18 1 95.81 203 PHE B CA 1
ATOM 4025 C C . PHE B 1 203 ? -20.875 11.219 11.195 1 95.81 203 PHE B C 1
ATOM 4027 O O . PHE B 1 203 ? -20.641 10.625 10.141 1 95.81 203 PHE B O 1
ATOM 4034 N N . VAL B 1 204 ? -20.438 10.766 12.383 1 95.25 204 VAL B N 1
ATOM 4035 C CA . VAL B 1 204 ? -19.922 9.422 12.625 1 95.25 204 VAL B CA 1
ATOM 4036 C C . VAL B 1 204 ? -20.734 8.75 13.719 1 95.25 204 VAL B C 1
ATOM 4038 O O . VAL B 1 204 ? -20.812 9.242 14.844 1 95.25 204 VAL B O 1
ATOM 4041 N N . ALA B 1 205 ? -21.406 7.664 13.398 1 92.75 205 ALA B N 1
ATOM 4042 C CA . ALA B 1 205 ? -22.281 6.969 14.328 1 92.75 205 ALA B CA 1
ATOM 4043 C C . ALA B 1 205 ? -21.484 6.309 15.453 1 92.75 205 ALA B C 1
ATOM 4045 O O . ALA B 1 205 ? -20.281 6.082 15.312 1 92.75 205 ALA B O 1
ATOM 4046 N N . ASP B 1 206 ? -22.391 5.965 16.375 1 89 206 ASP B N 1
ATOM 4047 C CA . ASP B 1 206 ? -21.781 5.211 17.469 1 89 206 ASP B CA 1
ATOM 4048 C C . ASP B 1 206 ? -21.281 3.848 17 1 89 206 ASP B C 1
ATOM 4050 O O . ASP B 1 206 ? -21.969 3.17 16.219 1 89 206 ASP B O 1
ATOM 4054 N N . GLY B 1 207 ? -20.188 3.443 17.266 1 87.88 207 GLY B N 1
ATOM 4055 C CA . GLY B 1 207 ? -19.641 2.148 16.875 1 87.88 207 GLY B CA 1
ATOM 4056 C C . GLY B 1 207 ? -18.812 2.199 15.602 1 87.88 207 GLY B C 1
ATOM 4057 O O . GLY B 1 207 ? -18.141 1.226 15.25 1 87.88 207 GLY B O 1
ATOM 4058 N N . GLU B 1 208 ? -18.984 3.324 14.906 1 91.56 208 GLU B N 1
ATOM 4059 C CA . GLU B 1 208 ? -18.172 3.51 13.703 1 91.56 208 GLU B CA 1
ATOM 4060 C C . GLU B 1 208 ? -16.859 4.215 14.023 1 91.56 208 GLU B C 1
ATOM 4062 O O . GLU B 1 208 ? -16.703 4.809 15.094 1 91.56 208 GLU B O 1
ATOM 4067 N N . GLY B 1 209 ? -15.977 4.02 13.117 1 93.31 209 GLY B N 1
ATOM 4068 C CA . GLY B 1 209 ? -14.695 4.684 13.281 1 93.31 209 GLY B CA 1
ATOM 4069 C C . GLY B 1 209 ? -13.555 3.723 13.531 1 93.31 209 GLY B C 1
ATOM 4070 O O . GLY B 1 209 ? -13.758 2.615 14.031 1 93.31 209 GLY B O 1
ATOM 4071 N N . ASP B 1 210 ? -12.375 4.102 13.25 1 94.75 210 ASP B N 1
ATOM 4072 C CA . ASP B 1 210 ? -11.172 3.32 13.492 1 94.75 210 ASP B CA 1
ATOM 4073 C C . ASP B 1 210 ? -10.18 4.098 14.359 1 94.75 210 ASP B C 1
ATOM 4075 O O . ASP B 1 210 ? -10.297 4.117 15.586 1 94.75 210 ASP B O 1
ATOM 4079 N N . PHE B 1 211 ? -9.273 4.891 13.828 1 97.69 211 PHE B N 1
ATOM 4080 C CA . PHE B 1 211 ? -8.445 5.832 14.578 1 97.69 211 PHE B CA 1
ATOM 4081 C C . PHE B 1 211 ? -9.008 7.246 14.477 1 97.69 211 PHE B C 1
ATOM 4083 O O . PHE B 1 211 ? -9.789 7.543 13.57 1 97.69 211 PHE B O 1
ATOM 4090 N N . TYR B 1 212 ? -8.672 8.047 15.414 1 98.06 212 TYR B N 1
ATOM 4091 C CA . TYR B 1 212 ? -8.914 9.477 15.258 1 98.06 212 TYR B CA 1
ATOM 4092 C C . TYR B 1 212 ? -7.699 10.164 14.633 1 98.06 212 TYR B C 1
ATOM 4094 O O . TYR B 1 212 ? -6.617 10.164 15.219 1 98.06 212 TYR B O 1
ATOM 4102 N N . TYR B 1 213 ? -7.918 10.727 13.461 1 98.56 213 TYR B N 1
ATOM 4103 C CA . TYR B 1 213 ? -6.816 11.312 12.711 1 98.56 213 TYR B CA 1
ATOM 4104 C C . TYR B 1 213 ? -6.727 12.82 12.953 1 98.56 213 TYR B C 1
ATOM 4106 O O . TYR B 1 213 ? -7.75 13.5 13.023 1 98.56 213 TYR B O 1
ATOM 4114 N N . GLY B 1 214 ? -5.512 13.242 13.109 1 98.12 214 GLY B N 1
ATOM 4115 C CA . GLY B 1 214 ? -5.301 14.664 13.305 1 98.12 214 GLY B CA 1
ATOM 4116 C C . GLY B 1 214 ? -5.285 15.453 12 1 98.12 214 GLY B C 1
ATOM 4117 O O . GLY B 1 214 ? -4.73 14.992 11 1 98.12 214 GLY B O 1
ATOM 4118 N N . GLY B 1 215 ? -5.855 16.625 12.078 1 96.5 215 GLY B N 1
ATOM 4119 C CA . GLY B 1 215 ? -5.934 17.469 10.898 1 96.5 215 GLY B CA 1
ATOM 4120 C C . GLY B 1 215 ? -4.633 18.172 10.586 1 96.5 215 GLY B C 1
ATOM 4121 O O . GLY B 1 215 ? -4.469 18.734 9.492 1 96.5 215 GLY B O 1
ATOM 4122 N N . ALA B 1 216 ? -3.691 18.062 11.469 1 97.12 216 ALA B N 1
ATOM 4123 C CA . ALA B 1 216 ? -2.439 18.797 11.328 1 97.12 216 ALA B CA 1
ATOM 4124 C C . ALA B 1 216 ? -1.501 18.109 10.344 1 97.12 216 ALA B C 1
ATOM 4126 O O . ALA B 1 216 ? -0.53 18.703 9.875 1 97.12 216 ALA B O 1
ATOM 4127 N N . VAL B 1 217 ? -1.752 16.844 10.094 1 98.62 217 VAL B N 1
ATOM 4128 C CA . VAL B 1 217 ? -0.869 16.078 9.219 1 98.62 217 VAL B CA 1
ATOM 4129 C C . VAL B 1 217 ? -1.695 15.148 8.336 1 98.62 217 VAL B C 1
ATOM 4131 O O . VAL B 1 217 ? -2.346 14.234 8.836 1 98.62 217 VAL B O 1
ATOM 4134 N N . PHE B 1 218 ? -1.734 15.336 7.086 1 98.81 218 PHE B N 1
ATOM 4135 C CA . PHE B 1 218 ? -2.234 14.375 6.105 1 98.81 218 PHE B CA 1
ATOM 4136 C C . PHE B 1 218 ? -1.621 14.633 4.734 1 98.81 218 PHE B C 1
ATOM 4138 O O . PHE B 1 218 ? -0.985 15.664 4.52 1 98.81 218 PHE B O 1
ATOM 4145 N N . GLY B 1 219 ? -1.662 13.742 3.895 1 98.75 219 GLY B N 1
ATOM 4146 C CA . GLY B 1 219 ? -1.07 13.891 2.574 1 98.75 219 GLY B CA 1
ATOM 4147 C C . GLY B 1 219 ? -1.229 12.656 1.709 1 98.75 219 GLY B C 1
ATOM 4148 O O . GLY B 1 219 ? -2.229 11.938 1.812 1 98.75 219 GLY B O 1
ATOM 4149 N N . GLY B 1 220 ? -0.345 12.539 0.748 1 98.62 220 GLY B N 1
ATOM 4150 C CA . GLY B 1 220 ? -0.361 11.414 -0.181 1 98.62 220 GLY B CA 1
ATOM 4151 C C . GLY B 1 220 ? -0.039 11.82 -1.607 1 98.62 220 GLY B C 1
ATOM 4152 O O . GLY B 1 220 ? 0.613 12.844 -1.836 1 98.62 220 GLY B O 1
ATOM 4153 N N . ARG B 1 221 ? -0.337 10.938 -2.492 1 98 221 ARG B N 1
ATOM 4154 C CA . ARG B 1 221 ? -0.231 11.305 -3.898 1 98 221 ARG B CA 1
ATOM 4155 C C . ARG B 1 221 ? -1.087 12.531 -4.207 1 98 221 ARG B C 1
ATOM 4157 O O . ARG B 1 221 ? -2.209 12.648 -3.713 1 98 221 ARG B O 1
ATOM 4164 N N . VAL B 1 222 ? -0.563 13.344 -5.07 1 98.12 222 VAL B N 1
ATOM 4165 C CA . VAL B 1 222 ? -1.193 14.641 -5.297 1 98.12 222 VAL B CA 1
ATOM 4166 C C . VAL B 1 222 ? -2.615 14.445 -5.812 1 98.12 222 VAL B C 1
ATOM 4168 O O . VAL B 1 222 ? -3.541 15.141 -5.391 1 98.12 222 VAL B O 1
ATOM 4171 N N . ALA B 1 223 ? -2.855 13.453 -6.664 1 96.69 223 ALA B N 1
ATOM 4172 C CA . ALA B 1 223 ? -4.188 13.188 -7.199 1 96.69 223 ALA B CA 1
ATOM 4173 C C . ALA B 1 223 ? -5.145 12.742 -6.098 1 96.69 223 ALA B C 1
ATOM 4175 O O . ALA B 1 223 ? -6.297 13.18 -6.055 1 96.69 223 ALA B O 1
ATOM 4176 N N . SER B 1 224 ? -4.648 11.914 -5.195 1 97.06 224 SER B N 1
ATOM 4177 C CA . SER B 1 224 ? -5.465 11.422 -4.094 1 97.06 224 SER B CA 1
ATOM 4178 C C . SER B 1 224 ? -5.812 12.531 -3.115 1 97.06 224 SER B C 1
ATOM 4180 O O . SER B 1 224 ? -6.945 12.617 -2.635 1 97.06 224 SER B O 1
ATOM 4182 N N . VAL B 1 225 ? -4.871 13.375 -2.883 1 98.25 225 VAL B N 1
ATOM 4183 C CA . VAL B 1 225 ? -5.094 14.469 -1.947 1 98.25 225 VAL B CA 1
ATOM 4184 C C . VAL B 1 225 ? -6.074 15.469 -2.551 1 98.25 225 VAL B C 1
ATOM 4186 O O . VAL B 1 225 ? -6.891 16.047 -1.837 1 98.25 225 VAL B O 1
ATOM 4189 N N . TYR B 1 226 ? -5.973 15.68 -3.852 1 98.19 226 TYR B N 1
ATOM 4190 C CA . TYR B 1 226 ? -6.938 16.531 -4.527 1 98.19 226 TYR B CA 1
ATOM 4191 C C . TYR B 1 226 ? -8.359 16.047 -4.297 1 98.19 226 TYR B C 1
ATOM 4193 O O . TYR B 1 226 ? -9.219 16.797 -3.83 1 98.19 226 TYR B O 1
ATOM 4201 N N . GLU B 1 227 ? -8.586 14.75 -4.586 1 97.31 227 GLU B N 1
ATOM 4202 C CA . GLU B 1 227 ? -9.922 14.172 -4.43 1 97.31 227 GLU B CA 1
ATOM 4203 C C . GLU B 1 227 ? -10.375 14.219 -2.973 1 97.31 227 GLU B C 1
ATOM 4205 O O . GLU B 1 227 ? -11.547 14.484 -2.689 1 97.31 227 GLU B O 1
ATOM 4210 N N . PHE B 1 228 ? -9.5 13.953 -2.15 1 97.62 228 PHE B N 1
ATOM 4211 C CA . PHE B 1 228 ? -9.805 13.922 -0.725 1 97.62 228 PHE B CA 1
ATOM 4212 C C . PHE B 1 228 ? -10.234 15.297 -0.234 1 97.62 228 PHE B C 1
ATOM 4214 O O . PHE B 1 228 ? -11.289 15.438 0.391 1 97.62 228 PHE B O 1
ATOM 4221 N N . THR B 1 229 ? -9.406 16.297 -0.508 1 97.88 229 THR B N 1
ATOM 4222 C CA . THR B 1 229 ? -9.68 17.656 -0.032 1 97.88 229 THR B CA 1
ATOM 4223 C C . THR B 1 229 ? -10.914 18.234 -0.722 1 97.88 229 THR B C 1
ATOM 4225 O O . THR B 1 229 ? -11.703 18.953 -0.1 1 97.88 229 THR B O 1
ATOM 4228 N N . ARG B 1 230 ? -11.062 17.984 -1.975 1 97.06 230 ARG B N 1
ATOM 4229 C CA . ARG B 1 230 ? -12.266 18.422 -2.68 1 97.06 230 ARG B CA 1
ATOM 4230 C C . ARG B 1 230 ? -13.516 17.844 -2.029 1 97.06 230 ARG B C 1
ATOM 4232 O O . ARG B 1 230 ? -14.5 18.547 -1.822 1 97.06 230 ARG B O 1
ATOM 4239 N N . GLY B 1 231 ? -13.453 16.547 -1.699 1 96.44 231 GLY B N 1
ATOM 4240 C CA . GLY B 1 231 ? -14.57 15.906 -1.022 1 96.44 231 GLY B CA 1
ATOM 4241 C C . GLY B 1 231 ? -14.875 16.516 0.332 1 96.44 231 GLY B C 1
ATOM 4242 O O . GLY B 1 231 ? -16.031 16.75 0.666 1 96.44 231 GLY B O 1
ATOM 4243 N N . CYS B 1 232 ? -13.867 16.75 1.11 1 97.06 232 CYS B N 1
ATOM 4244 C CA . CYS B 1 232 ? -14.055 17.406 2.395 1 97.06 232 CYS B CA 1
ATOM 4245 C C . CYS B 1 232 ? -14.672 18.797 2.207 1 97.06 232 CYS B C 1
ATOM 4247 O O . CYS B 1 232 ? -15.594 19.172 2.932 1 97.06 232 CYS B O 1
ATOM 4249 N N . HIS B 1 233 ? -14.164 19.516 1.219 1 96.38 233 HIS B N 1
ATOM 4250 C CA . HIS B 1 233 ? -14.664 20.859 0.95 1 96.38 233 HIS B CA 1
ATOM 4251 C C . HIS B 1 233 ? -16.141 20.828 0.59 1 96.38 233 HIS B C 1
ATOM 4253 O O . HIS B 1 233 ? -16.938 21.625 1.109 1 96.38 233 HIS B O 1
ATOM 4259 N N . MET B 1 234 ? -16.516 19.938 -0.289 1 96.81 234 MET B N 1
ATOM 4260 C CA . MET B 1 234 ? -17.906 19.828 -0.701 1 96.81 234 MET B CA 1
ATOM 4261 C C . MET B 1 234 ? -18.797 19.484 0.488 1 96.81 234 MET B C 1
ATOM 4263 O O . MET B 1 234 ? -19.906 20.016 0.614 1 96.81 234 MET B O 1
ATOM 4267 N N . ALA B 1 235 ? -18.359 18.656 1.363 1 96.44 235 ALA B N 1
ATOM 4268 C CA . ALA B 1 235 ? -19.109 18.297 2.561 1 96.44 235 ALA B CA 1
ATOM 4269 C C . ALA B 1 235 ? -19.266 19.484 3.5 1 96.44 235 ALA B C 1
ATOM 4271 O O . ALA B 1 235 ? -20.328 19.688 4.098 1 96.44 235 ALA B O 1
ATOM 4272 N N . ILE B 1 236 ? -18.203 20.219 3.666 1 96.19 236 ILE B N 1
ATOM 4273 C CA . ILE B 1 236 ? -18.234 21.422 4.492 1 96.19 236 ILE B CA 1
ATOM 4274 C C . ILE B 1 236 ? -19.266 22.406 3.941 1 96.19 236 ILE B C 1
ATOM 4276 O O . ILE B 1 236 ? -20.062 22.969 4.699 1 96.19 236 ILE B O 1
ATOM 4280 N N . LEU B 1 237 ? -19.266 22.547 2.6 1 95.25 237 LEU B N 1
ATOM 4281 C CA . LEU B 1 237 ? -20.234 23.438 1.955 1 95.25 237 LEU B CA 1
ATOM 4282 C C . LEU B 1 237 ? -21.656 22.953 2.193 1 95.25 237 LEU B C 1
ATOM 4284 O O . LEU B 1 237 ? -22.562 23.766 2.428 1 95.25 237 LEU B O 1
ATOM 4288 N N . ALA B 1 238 ? -21.859 21.672 2.088 1 95.81 238 ALA B N 1
ATOM 4289 C CA . ALA B 1 238 ? -23.188 21.109 2.332 1 95.81 238 ALA B CA 1
ATOM 4290 C C . ALA B 1 238 ? -23.641 21.375 3.762 1 95.81 238 ALA B C 1
ATOM 4292 O O . ALA B 1 238 ? -24.812 21.734 3.992 1 95.81 238 ALA B O 1
ATOM 4293 N N . ASP B 1 239 ? -22.766 21.172 4.758 1 95.5 239 ASP B N 1
ATOM 4294 C CA . ASP B 1 239 ? -23.094 21.484 6.145 1 95.5 239 ASP B CA 1
ATOM 4295 C C . ASP B 1 239 ? -23.438 22.953 6.309 1 95.5 239 ASP B C 1
ATOM 4297 O O . ASP B 1 239 ? -24.406 23.312 6.984 1 95.5 239 ASP B O 1
ATOM 4301 N N . LYS B 1 240 ? -22.641 23.781 5.676 1 92.94 240 LYS B N 1
ATOM 4302 C CA . LYS B 1 240 ? -22.875 25.219 5.75 1 92.94 240 LYS B CA 1
ATOM 4303 C C . LYS B 1 240 ? -24.234 25.578 5.164 1 92.94 240 LYS B C 1
ATOM 4305 O O . LYS B 1 240 ? -24.953 26.422 5.711 1 92.94 240 LYS B O 1
ATOM 4310 N N . ALA B 1 241 ? -24.562 24.984 4.051 1 94.06 241 ALA B N 1
ATOM 4311 C CA . ALA B 1 241 ? -25.844 25.219 3.406 1 94.06 241 ALA B CA 1
ATOM 4312 C C . ALA B 1 241 ? -27 24.828 4.324 1 94.06 241 ALA B C 1
ATOM 4314 O O . ALA B 1 241 ? -28.094 25.422 4.25 1 94.06 241 ALA B O 1
ATOM 4315 N N . ASN B 1 242 ? -26.75 23.938 5.199 1 92.75 242 ASN B N 1
ATOM 4316 C CA . ASN B 1 242 ? -27.75 23.484 6.156 1 92.75 242 ASN B CA 1
ATOM 4317 C C . ASN B 1 242 ? -27.625 24.203 7.488 1 92.75 242 ASN B C 1
ATOM 4319 O O . ASN B 1 242 ? -28.281 23.844 8.469 1 92.75 242 ASN B O 1
ATOM 4323 N N . GLY B 1 243 ? -26.734 25.156 7.551 1 91.94 243 GLY B N 1
ATOM 4324 C CA . GLY B 1 243 ? -26.562 25.969 8.75 1 91.94 243 GLY B CA 1
ATOM 4325 C C . GLY B 1 243 ? -25.828 25.234 9.859 1 91.94 243 GLY B C 1
ATOM 4326 O O . GLY B 1 243 ? -26.078 25.484 11.039 1 91.94 243 GLY B O 1
ATOM 4327 N N . ILE B 1 244 ? -25.062 24.312 9.477 1 92.38 244 ILE B N 1
ATOM 4328 C CA . ILE B 1 244 ? -24.375 23.5 10.469 1 92.38 244 ILE B CA 1
ATOM 4329 C C . ILE B 1 244 ? -22.859 23.641 10.305 1 92.38 244 ILE B C 1
ATOM 4331 O O . ILE B 1 244 ? -22.359 23.719 9.188 1 92.38 244 ILE B O 1
ATOM 4335 N N . MET B 1 245 ? -22.188 23.75 11.414 1 91.06 245 MET B N 1
ATOM 4336 C CA . MET B 1 245 ? -20.734 23.609 11.484 1 91.06 245 MET B CA 1
ATOM 4337 C C . MET B 1 245 ? -20.359 22.453 12.398 1 91.06 245 MET B C 1
ATOM 4339 O O . MET B 1 245 ? -20.719 22.453 13.578 1 91.06 245 MET B O 1
ATOM 4343 N N . ALA B 1 246 ? -19.641 21.562 11.883 1 92.44 246 ALA B N 1
ATOM 4344 C CA . ALA B 1 246 ? -19.25 20.391 12.68 1 92.44 246 ALA B CA 1
ATOM 4345 C C . ALA B 1 246 ? -18.406 20.812 13.875 1 92.44 246 ALA B C 1
ATOM 4347 O O . ALA B 1 246 ? -17.656 21.781 13.805 1 92.44 246 ALA B O 1
ATOM 4348 N N . ALA B 1 247 ? -18.422 20.031 14.953 1 87.12 247 ALA B N 1
ATOM 4349 C CA . ALA B 1 247 ? -17.797 20.375 16.219 1 87.12 247 ALA B CA 1
ATOM 4350 C C . ALA B 1 247 ? -16.281 20.547 16.062 1 87.12 247 ALA B C 1
ATOM 4352 O O . ALA B 1 247 ? -15.703 21.484 16.609 1 87.12 247 ALA B O 1
ATOM 4353 N N . GLY B 1 248 ? -15.625 19.656 15.344 1 88 248 GLY B N 1
ATOM 4354 C CA . GLY B 1 248 ? -14.195 19.719 15.109 1 88 248 GLY B CA 1
ATOM 4355 C C . GLY B 1 248 ? -13.836 20.406 13.805 1 88 248 GLY B C 1
ATOM 4356 O O . GLY B 1 248 ? -12.727 20.234 13.297 1 88 248 GLY B O 1
ATOM 4357 N N . GLN B 1 249 ? -14.875 21.047 13.258 1 91.44 249 GLN B N 1
ATOM 4358 C CA . GLN B 1 249 ? -14.688 21.797 12.023 1 91.44 249 GLN B CA 1
ATOM 4359 C C . GLN B 1 249 ? -14.109 20.922 10.922 1 91.44 249 GLN B C 1
ATOM 4361 O O . GLN B 1 249 ? -14.664 19.859 10.602 1 91.44 249 GLN B O 1
ATOM 4366 N N . GLU B 1 250 ? -13 21.344 10.375 1 93 250 GLU B N 1
ATOM 4367 C CA . GLU B 1 250 ? -12.461 20.609 9.227 1 93 250 GLU B CA 1
ATOM 4368 C C . GLU B 1 250 ? -11.977 19.234 9.633 1 93 250 GLU B C 1
ATOM 4370 O O . GLU B 1 250 ? -12.055 18.281 8.852 1 93 250 GLU B O 1
ATOM 4375 N N . GLU B 1 251 ? -11.586 19.156 10.906 1 95.75 251 GLU B N 1
ATOM 4376 C CA . GLU B 1 251 ? -11.07 17.875 11.383 1 95.75 251 GLU B CA 1
ATOM 4377 C C . GLU B 1 251 ? -12.18 16.828 11.438 1 95.75 251 GLU B C 1
ATOM 4379 O O . GLU B 1 251 ? -11.938 15.641 11.188 1 95.75 251 GLU B O 1
ATOM 4384 N N . SER B 1 252 ? -13.406 17.266 11.773 1 96.81 252 SER B N 1
ATOM 4385 C CA . SER B 1 252 ? -14.547 16.359 11.758 1 96.81 252 SER B CA 1
ATOM 4386 C C . SER B 1 252 ? -14.797 15.812 10.352 1 96.81 252 SER B C 1
ATOM 4388 O O . SER B 1 252 ? -15.016 14.617 10.18 1 96.81 252 SER B O 1
ATOM 4390 N N . HIS B 1 253 ? -14.734 16.703 9.367 1 97.19 253 HIS B N 1
ATOM 4391 C CA . HIS B 1 253 ? -14.953 16.281 7.988 1 97.19 253 HIS B CA 1
ATOM 4392 C C . HIS B 1 253 ? -13.828 15.383 7.5 1 97.19 253 HIS B C 1
ATOM 4394 O O . HIS B 1 253 ? -14.062 14.438 6.75 1 97.19 253 HIS B O 1
ATOM 4400 N N . LEU B 1 254 ? -12.664 15.742 7.949 1 97.75 254 LEU B N 1
ATOM 4401 C CA . LEU B 1 254 ? -11.5 14.914 7.633 1 97.75 254 LEU B CA 1
ATOM 4402 C C . LEU B 1 254 ? -11.688 13.492 8.141 1 97.75 254 LEU B C 1
ATOM 4404 O O . LEU B 1 254 ? -11.539 12.531 7.387 1 97.75 254 LEU B O 1
ATOM 4408 N N . ASN B 1 255 ? -12.062 13.336 9.398 1 97.75 255 ASN B N 1
ATOM 4409 C CA . ASN B 1 255 ? -12.234 12.016 10 1 97.75 255 ASN B CA 1
ATOM 4410 C C . ASN B 1 255 ? -13.383 11.242 9.344 1 97.75 255 ASN B C 1
ATOM 4412 O O . ASN B 1 255 ? -13.273 10.039 9.117 1 97.75 255 ASN B O 1
ATOM 4416 N N . ARG B 1 256 ? -14.453 11.961 9.031 1 96.81 256 ARG B N 1
ATOM 4417 C CA . ARG B 1 256 ? -15.555 11.305 8.336 1 96.81 256 ARG B CA 1
ATOM 4418 C C . ARG B 1 256 ? -15.109 10.781 6.973 1 96.81 256 ARG B C 1
ATOM 4420 O O . ARG B 1 256 ? -15.398 9.633 6.617 1 96.81 256 ARG B O 1
ATOM 4427 N N . ARG B 1 257 ? -14.383 11.539 6.277 1 96.5 257 ARG B N 1
ATOM 4428 C CA . ARG B 1 257 ? -13.984 11.156 4.926 1 96.5 257 ARG B CA 1
ATOM 4429 C C . ARG B 1 257 ? -13 9.992 4.953 1 96.5 257 ARG B C 1
ATOM 4431 O O . ARG B 1 257 ? -13.047 9.109 4.098 1 96.5 257 ARG B O 1
ATOM 4438 N N . PHE B 1 258 ? -12.148 9.883 5.969 1 97.12 258 PHE B N 1
ATOM 4439 C CA . PHE B 1 258 ? -11.18 8.797 6.094 1 97.12 258 PHE B CA 1
ATOM 4440 C C . PHE B 1 258 ? -11.883 7.469 6.355 1 97.12 258 PHE B C 1
ATOM 4442 O O . PHE B 1 258 ? -11.305 6.402 6.16 1 97.12 258 PHE B O 1
ATOM 4449 N N . LEU B 1 259 ? -13.109 7.52 6.859 1 94.62 259 LEU B N 1
ATOM 4450 C CA . LEU B 1 259 ? -13.836 6.273 7.074 1 94.62 259 LEU B CA 1
ATOM 4451 C C . LEU B 1 259 ? -14.203 5.621 5.746 1 94.62 259 LEU B C 1
ATOM 4453 O O . LEU B 1 259 ? -14.18 4.395 5.625 1 94.62 259 LEU B O 1
ATOM 4457 N N . SER B 1 260 ? -14.5 6.461 4.762 1 91.62 260 SER B N 1
ATOM 4458 C CA . SER B 1 260 ? -14.883 5.922 3.465 1 91.62 260 SER B CA 1
ATOM 4459 C C . SER B 1 260 ? -13.695 5.871 2.51 1 91.62 260 SER B C 1
ATOM 4461 O O . SER B 1 260 ? -13.703 5.113 1.537 1 91.62 260 SER B O 1
ATOM 4463 N N . HIS B 1 261 ? -12.75 6.73 2.771 1 94.12 261 HIS B N 1
ATOM 4464 C CA . HIS B 1 261 ? -11.484 6.73 2.041 1 94.12 261 HIS B CA 1
ATOM 4465 C C . HIS B 1 261 ? -10.32 6.375 2.957 1 94.12 261 HIS B C 1
ATOM 4467 O O . HIS B 1 261 ? -9.57 7.254 3.387 1 94.12 261 HIS B O 1
ATOM 4473 N N . LYS B 1 262 ? -10.188 5.047 3.127 1 96.5 262 LYS B N 1
ATOM 4474 C CA . LYS B 1 262 ? -9.188 4.578 4.086 1 96.5 262 LYS B CA 1
ATOM 4475 C C . LYS B 1 262 ? -7.777 4.965 3.645 1 96.5 262 LYS B C 1
ATOM 4477 O O . LYS B 1 262 ? -7.438 4.848 2.467 1 96.5 262 LYS B O 1
ATOM 4482 N N . PRO B 1 263 ? -7.023 5.457 4.582 1 98.19 263 PRO B N 1
ATOM 4483 C CA . PRO B 1 263 ? -5.641 5.754 4.215 1 98.19 263 PRO B CA 1
ATOM 4484 C C . PRO B 1 263 ? -4.855 4.508 3.805 1 98.19 263 PRO B C 1
ATOM 4486 O O . PRO B 1 263 ? -5.059 3.432 4.379 1 98.19 263 PRO B O 1
ATOM 4489 N N . SER B 1 264 ? -3.967 4.699 2.828 1 97.88 264 SER B N 1
ATOM 4490 C CA . SER B 1 264 ? -3.082 3.617 2.41 1 97.88 264 SER B CA 1
ATOM 4491 C C . SER B 1 264 ? -1.871 3.504 3.33 1 97.88 264 SER B C 1
ATOM 4493 O O . SER B 1 264 ? -1.16 2.498 3.309 1 97.88 264 SER B O 1
ATOM 4495 N N . LYS B 1 265 ? -1.602 4.531 4.074 1 98.44 265 LYS B N 1
ATOM 4496 C CA . LYS B 1 265 ? -0.576 4.562 5.109 1 98.44 265 LYS B CA 1
ATOM 4497 C C . LYS B 1 265 ? -1.037 5.387 6.312 1 98.44 265 LYS B C 1
ATOM 4499 O O . LYS B 1 265 ? -1.65 6.441 6.148 1 98.44 265 LYS B O 1
ATOM 4504 N N . VAL B 1 266 ? -0.814 4.836 7.484 1 98.81 266 VAL B N 1
ATOM 4505 C CA . VAL B 1 266 ? -1.163 5.523 8.727 1 98.81 266 VAL B CA 1
ATOM 4506 C C . VAL B 1 266 ? 0.105 5.836 9.516 1 98.81 266 V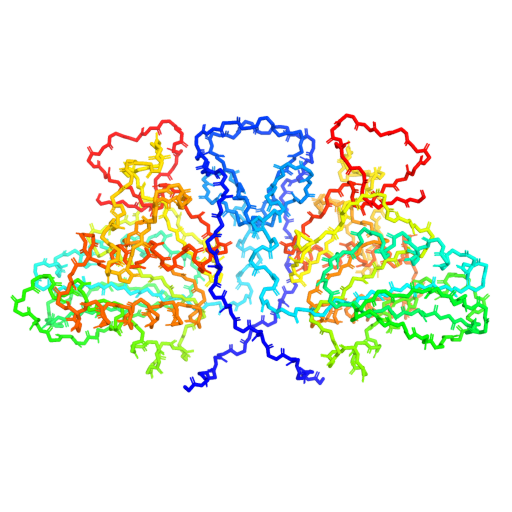AL B C 1
ATOM 4508 O O . VAL B 1 266 ? 0.953 4.961 9.711 1 98.81 266 VAL B O 1
ATOM 4511 N N . LEU B 1 267 ? 0.292 7.055 9.875 1 98.94 267 LEU B N 1
ATOM 4512 C CA . LEU B 1 267 ? 1.441 7.469 10.672 1 98.94 267 LEU B CA 1
ATOM 4513 C C . LEU B 1 267 ? 1.113 7.426 12.156 1 98.94 267 LEU B C 1
ATOM 4515 O O . LEU B 1 267 ? 0.045 7.875 12.578 1 98.94 267 LEU B O 1
ATOM 4519 N N . SER B 1 268 ? 1.977 6.84 12.969 1 98.44 268 SER B N 1
ATOM 4520 C CA . SER B 1 268 ? 1.815 6.828 14.422 1 98.44 268 SER B CA 1
ATOM 4521 C C . SER B 1 268 ? 1.904 8.234 15 1 98.44 268 SER B C 1
ATOM 4523 O O . SER B 1 268 ? 2.287 9.18 14.297 1 98.44 268 SER B O 1
ATOM 4525 N N . PRO B 1 269 ? 1.595 8.391 16.266 1 98.44 269 PRO B N 1
ATOM 4526 C CA . PRO B 1 269 ? 1.698 9.711 16.906 1 98.44 269 PRO B CA 1
ATOM 4527 C C . PRO B 1 269 ? 3.125 10.25 16.906 1 98.44 269 PRO B C 1
ATOM 4529 O O . PRO B 1 269 ? 3.342 11.422 17.219 1 98.44 269 PRO B O 1
ATOM 4532 N N . GLU B 1 270 ? 4.094 9.469 16.531 1 98.5 270 GLU B N 1
ATOM 4533 C CA . GLU B 1 270 ? 5.461 9.945 16.375 1 98.5 270 GLU B CA 1
ATOM 4534 C C . GLU B 1 270 ? 5.539 11.062 15.336 1 98.5 270 GLU B C 1
ATOM 4536 O O . GLU B 1 270 ? 6.465 11.875 15.359 1 98.5 270 GLU B O 1
ATOM 4541 N N . TYR B 1 271 ? 4.605 11.109 14.391 1 98.88 271 TYR B N 1
ATOM 4542 C CA . TYR B 1 271 ? 4.609 12.062 13.281 1 98.88 271 TYR B CA 1
ATOM 4543 C C . TYR B 1 271 ? 3.668 13.227 13.562 1 98.88 271 TYR B C 1
ATOM 4545 O O . TYR B 1 271 ? 3.484 14.102 12.711 1 98.88 271 TYR B O 1
ATOM 4553 N N . LEU B 1 272 ? 3.02 13.234 14.594 1 98.69 272 LEU B N 1
ATOM 4554 C CA . LEU B 1 272 ? 2.135 14.266 15.133 1 98.69 272 LEU B CA 1
ATOM 4555 C C . LEU B 1 272 ? 2.088 14.203 16.656 1 98.69 272 LEU B C 1
ATOM 4557 O O . LEU B 1 272 ? 1.383 13.367 17.219 1 98.69 272 LEU B O 1
ATOM 4561 N N . TRP B 1 273 ? 2.893 15.07 17.312 1 98.5 273 TRP B N 1
ATOM 4562 C CA . TRP B 1 273 ? 2.982 14.977 18.766 1 98.5 273 TRP B CA 1
ATOM 4563 C C . TRP B 1 273 ? 2.836 16.344 19.406 1 98.5 273 TRP B C 1
ATOM 4565 O O . TRP B 1 273 ? 3.27 17.359 18.844 1 98.5 273 TRP B O 1
ATOM 4575 N N . ASP B 1 274 ? 2.188 16.375 20.531 1 96.5 274 ASP B N 1
ATOM 4576 C CA . ASP B 1 274 ? 2.119 17.562 21.375 1 96.5 274 ASP B CA 1
ATOM 4577 C C . ASP B 1 274 ? 3.311 17.625 22.328 1 96.5 274 ASP B C 1
ATOM 4579 O O . ASP B 1 274 ? 3.348 16.906 23.344 1 96.5 274 ASP B O 1
ATOM 4583 N N . SER B 1 275 ? 4.141 18.516 22.109 1 94.69 275 SER B N 1
ATOM 4584 C CA . SER B 1 275 ? 5.398 18.594 22.844 1 94.69 275 SER B CA 1
ATOM 4585 C C . SER B 1 275 ? 5.156 18.969 24.312 1 94.69 275 SER B C 1
ATOM 4587 O O . SER B 1 275 ? 6.055 18.828 25.141 1 94.69 275 SER B O 1
ATOM 4589 N N . ARG B 1 276 ? 4.012 19.453 24.625 1 93.88 276 ARG B N 1
ATOM 4590 C CA . ARG B 1 276 ? 3.695 19.797 26 1 93.88 276 ARG B CA 1
ATOM 4591 C C . ARG B 1 276 ? 3.439 18.562 26.844 1 93.88 276 ARG B C 1
ATOM 4593 O O . ARG B 1 276 ? 3.432 18.625 28.078 1 93.88 276 ARG B O 1
ATOM 4600 N N . LYS B 1 277 ? 3.27 17.484 26.203 1 93.88 277 LYS B N 1
ATOM 4601 C CA . LYS B 1 277 ? 3.008 16.219 26.891 1 93.88 277 LYS B CA 1
ATOM 4602 C C . LYS B 1 277 ? 4.27 15.359 26.969 1 93.88 277 LYS B C 1
ATOM 4604 O O . LYS B 1 277 ? 5.129 15.43 26.078 1 93.88 277 LYS B O 1
ATOM 4609 N N . PRO B 1 278 ? 4.242 14.641 28.094 1 94.62 278 PRO B N 1
ATOM 4610 C CA . PRO B 1 278 ? 5.379 13.719 28.141 1 94.62 278 PRO B CA 1
ATOM 4611 C C . PRO B 1 278 ? 5.32 12.656 27.047 1 94.62 278 PRO B C 1
ATOM 4613 O O . PRO B 1 278 ? 4.238 12.172 26.703 1 94.62 278 PRO B O 1
ATOM 4616 N N . GLN B 1 279 ? 6.449 12.281 26.5 1 94.31 279 GLN B N 1
ATOM 4617 C CA . GLN B 1 279 ? 6.535 11.234 25.484 1 94.31 279 GLN B CA 1
ATOM 4618 C C . GLN B 1 279 ? 6.418 9.852 26.125 1 94.31 279 GLN B C 1
ATOM 4620 O O . GLN B 1 279 ? 7.27 9.453 26.906 1 94.31 279 GLN B O 1
ATOM 4625 N N . PRO B 1 280 ? 5.445 9.148 25.812 1 93.62 280 PRO B N 1
ATOM 4626 C CA . PRO B 1 280 ? 5.355 7.789 26.344 1 93.62 280 PRO B CA 1
ATOM 4627 C C . PRO B 1 280 ? 6.406 6.852 25.766 1 93.62 280 PRO B C 1
ATOM 4629 O O . PRO B 1 280 ? 6.898 7.09 24.656 1 93.62 280 PRO B O 1
ATOM 4632 N N . PRO B 1 281 ? 6.742 5.727 26.469 1 91.69 281 PRO B N 1
ATOM 4633 C CA . PRO B 1 281 ? 7.773 4.797 26 1 91.69 281 PRO B CA 1
ATOM 4634 C C . PRO B 1 281 ? 7.402 4.117 24.688 1 91.69 281 PRO B C 1
ATOM 4636 O O . PRO B 1 281 ? 8.281 3.713 23.922 1 91.69 281 PRO B O 1
ATOM 4639 N N . SER B 1 282 ? 6.164 4.016 24.406 1 92.06 282 SER B N 1
ATOM 4640 C CA . SER B 1 282 ? 5.711 3.33 23.203 1 92.06 282 SER B CA 1
ATOM 4641 C C . SER B 1 282 ? 6.039 4.137 21.953 1 92.06 282 SER B C 1
ATOM 4643 O O . SER B 1 282 ? 6.074 3.594 20.844 1 92.06 282 SER B O 1
ATOM 4645 N N . LEU B 1 283 ? 6.188 5.398 22.109 1 94.88 283 LEU B N 1
ATOM 4646 C CA . LEU B 1 283 ? 6.605 6.27 21.016 1 94.88 283 LEU B CA 1
ATOM 4647 C C . LEU B 1 283 ? 8.109 6.504 21.062 1 94.88 283 LEU B C 1
ATOM 4649 O O . LEU B 1 283 ? 8.594 7.34 21.828 1 94.88 283 LEU B O 1
ATOM 4653 N N . LYS B 1 284 ? 8.844 5.867 20.266 1 94.62 284 LYS B N 1
ATOM 4654 C CA . LYS B 1 284 ? 10.297 5.762 20.391 1 94.62 284 LYS B CA 1
ATOM 4655 C C . LYS B 1 284 ? 10.984 7.031 19.891 1 94.62 284 LYS B C 1
ATOM 4657 O O . LYS B 1 284 ? 11.992 7.461 20.469 1 94.62 284 LYS B O 1
ATOM 4662 N N . LEU B 1 285 ? 10.484 7.594 18.797 1 97.12 285 LEU B N 1
ATOM 4663 C CA . LEU B 1 285 ? 11.156 8.727 18.172 1 97.12 285 LEU B CA 1
ATOM 4664 C C . LEU B 1 285 ? 10.133 9.734 17.641 1 97.12 285 LEU B C 1
ATOM 4666 O O . LEU B 1 285 ? 9.453 9.477 16.656 1 97.12 285 LEU B O 1
ATOM 4670 N N . ILE B 1 286 ? 10.078 10.898 18.281 1 98.44 286 ILE B N 1
ATOM 4671 C CA . ILE B 1 286 ? 9.156 11.938 17.828 1 98.44 286 ILE B CA 1
ATOM 4672 C C . ILE B 1 286 ? 9.742 12.648 16.609 1 98.44 286 ILE B C 1
ATOM 4674 O O . ILE B 1 286 ? 10.867 13.148 16.656 1 98.44 286 ILE B O 1
ATOM 4678 N N . ARG B 1 287 ? 8.961 12.703 15.555 1 98.69 287 ARG B N 1
ATOM 4679 C CA . ARG B 1 287 ? 9.484 13.219 14.297 1 98.69 287 ARG B CA 1
ATOM 4680 C C . ARG B 1 287 ? 8.906 14.602 13.992 1 98.69 287 ARG B C 1
ATOM 4682 O O . ARG B 1 287 ? 9.539 15.406 13.305 1 98.69 287 ARG B O 1
ATOM 4689 N N . PHE B 1 288 ? 7.754 14.938 14.375 1 98.81 288 PHE B N 1
ATOM 4690 C CA . PHE B 1 288 ? 7.047 16.188 14.109 1 98.81 288 PHE B CA 1
ATOM 4691 C C . PHE B 1 288 ? 6.172 16.578 15.297 1 98.81 288 PHE B C 1
ATOM 4693 O O . PHE B 1 288 ? 5.383 15.773 15.781 1 98.81 288 PHE B O 1
ATOM 4700 N N . SER B 1 289 ? 6.402 17.75 15.828 1 98.56 289 SER B N 1
ATOM 4701 C CA . SER B 1 289 ? 5.715 18.109 17.062 1 98.56 289 SER B CA 1
ATOM 4702 C C . SER B 1 289 ? 5.5 19.609 17.172 1 98.56 289 SER B C 1
ATOM 4704 O O . SER B 1 289 ? 6.109 20.391 16.422 1 98.56 289 SER B O 1
ATOM 4706 N N . THR B 1 290 ? 4.605 20.016 18 1 97.12 290 THR B N 1
ATOM 4707 C CA . THR B 1 290 ? 4.359 21.422 18.312 1 97.12 290 THR B CA 1
ATOM 4708 C C . THR B 1 290 ? 5.496 21.984 19.156 1 97.12 290 THR B C 1
ATOM 4710 O O . THR B 1 290 ? 6.16 21.266 19.891 1 97.12 290 THR B O 1
#

Secondary structure (DSSP, 8-state):
-------PPP-PPPP----PPP-TT-----SS--B-TTS-BEE-TTSS-HHHHHHHHGGG--EEEEEEE--GGGGGGHHHHHHHHHHHBTTTSEEEEEEEES-GGGS------TTEEEEEEE----SSHHHHHTTHHHHHHHHIIIIIHHH-SEEEEE-TT-EE-S-B-GGG--SEEEEE-TTTTTS-GGGS--B--TTSTTB--TT--SPPEEEEEEEEEHHHHHHHHHHHHHHHHHHHHTT---TTTHHHHHHHHHHHS--SEEE-GGGSB-TTS---TT-----EE-/-------PPP-PPPP----PPP-TT-----SS--B-TTS-BEE-TTSS-HHHHHHHHGGG--EEEEEEE--GGGGGGHHHHHHHHHHHBTTTSEEEEEEEES-GGGS------TTEEEEEEE----SSHHHHHTTHHHHHHHHIIIIIHHH-SEEEEE-TT-EE-S-B-GGG--SEEEEE-TTTTTS-GGGS--B--TTSTTB--TT--SPPEEEEEEEEEHHHHHHHHHHHHHHHHHHHHTT---TTTHHHHHHHHHHHS--SEEE-GGGSB-TTSPPPTT-----EE-

Sequence (580 aa):
MQLQYKGEKPFQPVTRSLYPQPKLLEQRPAELLALTPWLAPIVSEGTFNPELLHHIYQPLNLTIGVTVFAVGKYTRFVQPFLESAERFFMQGYRVRYYIFTNDPAAIPQVPLGPGRLLSTIPIQKQARREEISMRRMEQISRHIAERAHWEVDYIFCLNVDMVFRNPWGPETLGDLVAAIHPGYYAVPRQQFPYERRHISTAFVADGEGDFYYGGAVFGGRVASVYEFTRGCHMAILADKANGIMAAGQEESHLNRRFLSHKPSKVLSPEYLWDSRKPQPPSLKLIRFSTMQLQYKGEKPFQPVTRSLYP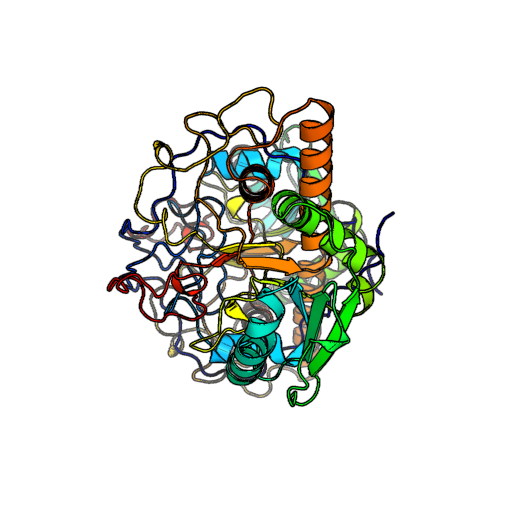QPKLLEQRPAELLALTPWLAPIVSEGTFNPELLHHIYQPLNLTIGVTVFAVGKYTRFVQPFLESAERFFMQGYRVRYYIFTNDPAAIPQVPLGPGRLLSTIPIQKQARREEISMRRMEQISRHIAERAHWEVDYIFCLNVDMVFRNPWGPETLGDLVAAIHPGYYAVPRQQFPYERRHISTAFVADGEGDFYYGGAVFGGRVASVYEFTRGCHMAILADKANGIMAAGQEESHLNRRFLSHKPSKVLSPEYLWDSRKPQPPSLKLIRFST

pLDDT: mean 91.54, std 13.3, range [27.92, 98.94]

InterPro domains:
  IPR005076 Glycosyl transferase, family 6 [PF03414] (12-289)
  IPR005076 Glycosyl transferase, family 6 [PTHR10462] (15-289)
  IPR029044 Nucleotide-diphospho-sugar transferases [G3DSA:3.90.550.10] (8-290)
  IPR029044 Nucleotide-diphospho-sugar transferases [SSF53448] (13-289)

Organism: Mustela putorius furo (NCBI:txid9669)